Protein 3OQQ (pdb70)

Secondary structure (DSSP, 8-state):
-TT-EEEESSSS--TTTEEEEEE--SSEEEEEEEEETT--EE--EEBTTS-EE---EE-EE------S-SEEEEEEEEE--TTBPPP-TTT-----EEEEEEE---S-TT---SSGGGS---SSEEEEEEEEEEE-S------SEEEEEEEEEEEE---SSEEEEEEEEET--GGGEEEEEEEEE---TT---EEEEEEEE--SEEEEEEEEE--TT-S-SS-EEEEEEEEEEETTEEEEEEE-GGG---S-----STTT--TT---EEEEEEEEPSS--THHHHHHHHHHHHHHH-GGGEEEEEEETTTEEE---PPPPTTTHHHHHHHHTT-TTB-SSSTT-BTT---S---B-TTPPEEPTT--HHHHSTTHHHHHHTTTSS-TTGGG---GGGEE---

Nearest PDB structures (foldseek):
  3oqq-assembly1_A  TM=1.002E+00  e=2.438E-81  Bacteroides ovatus ATCC 8483
  2e6v-assembly2_B  TM=2.092E-01  e=3.730E+00  Canis lupus familiaris

B-factor: mean 31.81, std 13.16, range [11.95, 107.82]

Solvent-accessible surface area: 18077 Å² total

Sequence (402 aa):
ASTLVNVYSDKKSGSEASLLVGDVLVKDSRTLTLNVPAACEKVYKYNTVVSGTEATKEFALSPVSTGFNFETNRLASVTLALPEDAVQPTNETDQGYLFYHNTGVVFEDGWPIQLDSWYDEDFNDVVFEYDLLKVTECHSQQETVGGKEELLLTLDVRAVGGIIYPTVLGVVLDGLKSEYVDRITASLILKGGQGTTDLAKEELSTKNIVKVENKNWNWSNDTRKEPRFAILTVDKAQAEGTVITLDGLTSLDNNQDFQVTQGKVREGLPLRAEVRLIGKEGLTGAERDAQLAAFRELILDTNRQNFFIKVNGGKEIHRGYAPTSAYKAEYEALVAGDTTLDANVYYSNTKGSTWGVKLPVGTRHAYERVPFREAYPDFTKWVDSKGVSNQKWYENFVDEKTIRYW

Structure (mmCIF, N/CA/C/O backbone):
data_3OQQ
#
_entry.id   3OQQ
#
_cell.length_a   88.640
_cell.length_b   118.580
_cell.length_c   49.330
_cell.angle_alpha   90.00
_cell.angle_beta   110.41
_cell.angle_gamma   90.00
#
_symmetry.space_group_name_H-M   'C 1 2 1'
#
loop_
_entity.id
_entity.type
_entity.pdbx_description
1 polymer 'Putative lipoprotein'
2 non-polymer 'CALCIUM ION'
3 non-polymer 'ACETATE ION'
4 non-polymer 'TRIETHYLENE GLYCOL'
5 water water
#
loop_
_atom_site.group_PDB
_atom_site.id
_atom_site.type_symbol
_atom_site.label_atom_id
_atom_site.label_alt_id
_atom_site.label_comp_id
_atom_site.label_asym_id
_atom_site.label_entity_id
_atom_site.label_seq_id
_atom_site.pdbx_PDB_ins_code
_atom_site.Cartn_x
_atom_site.Cartn_y
_atom_site.Cartn_z
_atom_site.occupancy
_atom_site.B_iso_or_equiv
_atom_site.auth_seq_id
_atom_site.auth_comp_id
_atom_site.auth_asym_id
_atom_site.auth_atom_id
_atom_site.pdbx_PDB_model_num
ATOM 1 N N . ALA A 1 19 ? 6.962 -26.809 15.000 1.00 43.37 40 ALA A N 1
ATOM 2 C CA . ALA A 1 19 ? 6.805 -25.695 15.952 1.00 41.27 40 ALA A CA 1
ATOM 3 C C . ALA A 1 19 ? 5.385 -25.630 16.600 1.00 40.86 40 ALA A C 1
ATOM 4 O O . ALA A 1 19 ? 5.159 -24.816 17.505 1.00 37.90 40 ALA A O 1
ATOM 6 N N . SER A 1 20 ? 4.456 -26.525 16.169 1.00 35.72 41 SER A N 1
ATOM 7 C CA . SER A 1 20 ? 3.068 -26.554 16.639 1.00 33.19 41 SER A CA 1
ATOM 8 C C . SER A 1 20 ? 2.920 -26.918 18.136 1.00 35.23 41 SER A C 1
ATOM 9 O O . SER A 1 20 ? 1.884 -26.602 18.701 1.00 32.90 41 SER A O 1
ATOM 12 N N . THR A 1 21 ? 3.947 -27.516 18.793 1.00 32.02 42 THR A N 1
ATOM 13 C CA . THR A 1 21 ? 3.803 -27.852 20.217 1.00 30.86 42 THR A CA 1
ATOM 14 C C . THR A 1 21 ? 4.192 -26.695 21.115 1.00 31.35 42 THR A C 1
ATOM 15 O O . THR A 1 21 ? 3.773 -26.644 22.283 1.00 30.49 42 THR A O 1
ATOM 19 N N . LEU A 1 22 ? 5.029 -25.791 20.597 1.00 26.05 43 LEU A N 1
ATOM 20 C CA . LEU A 1 22 ? 5.529 -24.661 21.374 1.00 24.92 43 LEU A CA 1
ATOM 21 C C . LEU A 1 22 ? 4.384 -23.729 21.771 1.00 31.21 43 LEU A C 1
ATOM 22 O O . LEU A 1 22 ? 3.359 -23.653 21.077 1.00 31.37 43 LEU A O 1
ATOM 27 N N . VAL A 1 23 ? 4.527 -23.089 22.942 1.00 26.36 44 VAL A N 1
ATOM 28 C CA . VAL A 1 23 ? 3.459 -22.265 23.494 1.00 24.09 44 VAL A CA 1
ATOM 29 C C . VAL A 1 23 ? 3.875 -20.783 23.600 1.00 26.36 44 VAL A C 1
ATOM 30 O O . VAL A 1 23 ? 5.058 -20.451 23.615 1.00 24.88 44 VAL A O 1
ATOM 34 N N . ASN A 1 24 ? 2.878 -19.914 23.734 1.00 22.81 45 ASN A N 1
ATOM 35 C CA . ASN A 1 24 ? 3.089 -18.488 23.927 1.00 22.21 45 ASN A CA 1
ATOM 36 C C . ASN A 1 24 ? 2.465 -18.082 25.245 1.00 27.45 45 ASN A C 1
ATOM 37 O O . ASN A 1 24 ? 1.379 -18.548 25.558 1.00 27.84 45 ASN A O 1
ATOM 42 N N . VAL A 1 25 ? 3.183 -17.274 26.048 1.00 24.09 46 VAL A N 1
ATOM 43 C CA . VAL A 1 25 ? 2.712 -16.813 27.359 1.00 22.38 46 VAL A CA 1
ATOM 44 C C . VAL A 1 25 ? 2.505 -15.299 27.288 1.00 25.80 46 VAL A C 1
ATOM 45 O O . VAL A 1 25 ? 3.397 -14.583 26.821 1.00 25.28 46 VAL A O 1
ATOM 49 N N . TYR A 1 26 ? 1.322 -14.824 27.722 1.00 21.09 47 TYR A N 1
ATOM 50 C CA . TYR A 1 26 ? 0.916 -13.405 27.684 1.00 20.17 47 TYR A CA 1
ATOM 51 C C . TYR A 1 26 ? 0.533 -12.893 29.074 1.00 25.65 47 TYR A C 1
ATOM 52 O O . TYR A 1 26 ? 0.074 -13.678 29.910 1.00 24.98 47 TYR A O 1
ATOM 61 N N . SER A 1 27 ? 0.682 -11.585 29.320 1.00 23.97 48 SER A N 1
ATOM 62 C CA . SER A 1 27 ? 0.271 -10.990 30.606 1.00 25.18 48 SER A CA 1
ATOM 63 C C . SER A 1 27 ? -1.231 -10.605 30.567 1.00 33.64 48 SER A C 1
ATOM 64 O O . SER A 1 27 ? -1.776 -10.174 31.582 1.00 34.81 48 SER A O 1
ATOM 67 N N . ASP A 1 28 ? -1.885 -10.754 29.393 1.00 32.20 49 ASP A N 1
ATOM 68 C CA . ASP A 1 28 ? -3.299 -10.411 29.159 1.00 33.60 49 ASP A CA 1
ATOM 69 C C . ASP A 1 28 ? -4.053 -11.538 28.462 1.00 35.29 49 ASP A C 1
ATOM 70 O O . ASP A 1 28 ? -3.464 -12.201 27.611 1.00 32.03 49 ASP A O 1
ATOM 75 N N . LYS A 1 29 ? -5.374 -11.697 28.772 1.00 34.08 50 LYS A N 1
ATOM 76 C CA A LYS A 1 29 ? -6.306 -12.653 28.143 0.50 34.68 50 LYS A CA 1
ATOM 77 C CA B LYS A 1 29 ? -6.240 -12.707 28.148 0.50 34.54 50 LYS A CA 1
ATOM 78 C C . LYS A 1 29 ? -6.255 -12.508 26.624 1.00 39.83 50 LYS A C 1
ATOM 79 O O . LYS A 1 29 ? -6.374 -13.490 25.887 1.00 41.40 50 LYS A O 1
ATOM 90 N N . SER A 1 30 ? -6.087 -11.261 26.151 1.00 37.91 51 SER A N 1
ATOM 91 C CA . SER A 1 30 ? -5.977 -10.992 24.719 1.00 39.24 51 SER A CA 1
ATOM 92 C C . SER A 1 30 ? -4.587 -11.476 24.278 1.00 48.01 51 SER A C 1
ATOM 93 O O . SER A 1 30 ? -3.581 -11.101 24.889 1.00 51.14 51 SER A O 1
ATOM 96 N N . GLY A 1 31 ? -4.514 -12.329 23.275 1.00 43.56 52 GLY A N 1
ATOM 97 C CA . GLY A 1 31 ? -3.206 -12.807 22.838 1.00 41.62 52 GLY A CA 1
ATOM 98 C C . GLY A 1 31 ? -2.465 -11.781 22.004 1.00 40.31 52 GLY A C 1
ATOM 99 O O . GLY A 1 31 ? -1.897 -12.140 20.969 1.00 39.93 52 GLY A O 1
ATOM 100 N N . SER A 1 32 ? -2.475 -10.492 22.443 1.00 33.56 53 SER A N 1
ATOM 101 C CA . SER A 1 32 ? -1.821 -9.383 21.737 1.00 31.51 53 SER A CA 1
ATOM 102 C C . SER A 1 32 ? -0.311 -9.545 21.770 1.00 35.56 53 SER A C 1
ATOM 103 O O . SER A 1 32 ? 0.236 -10.030 22.767 1.00 36.45 53 SER A O 1
ATOM 106 N N . GLU A 1 33 ? 0.357 -9.123 20.690 1.00 29.83 54 GLU A N 1
ATOM 107 C CA . GLU A 1 33 ? 1.800 -9.167 20.568 1.00 29.53 54 GLU A CA 1
ATOM 108 C C . GLU A 1 33 ? 2.462 -8.364 21.699 1.00 30.72 54 GLU A C 1
ATOM 109 O O . GLU A 1 33 ? 3.447 -8.822 22.289 1.00 28.41 54 GLU A O 1
ATOM 115 N N . ALA A 1 34 ? 1.899 -7.181 22.007 1.00 26.21 55 ALA A N 1
ATOM 116 C CA . ALA A 1 34 ? 2.397 -6.305 23.064 1.00 26.41 55 ALA A CA 1
ATOM 117 C C . ALA A 1 34 ? 2.432 -7.016 24.426 1.00 28.76 55 ALA A C 1
ATOM 118 O O . ALA A 1 34 ? 3.364 -6.800 25.207 1.00 28.67 55 ALA A O 1
ATOM 120 N N . SER A 1 35 ? 1.422 -7.867 24.702 1.00 22.23 56 SER A N 1
ATOM 121 C CA . SER A 1 35 ? 1.290 -8.552 25.990 1.00 21.06 56 SER A CA 1
ATOM 122 C C . SER A 1 35 ? 2.097 -9.867 26.052 1.00 24.50 56 SER A C 1
ATOM 123 O O . SER A 1 35 ? 2.171 -10.457 27.130 1.00 22.47 56 SER A O 1
ATOM 126 N N . LEU A 1 36 ? 2.713 -10.322 24.917 1.00 21.85 57 LEU A N 1
ATOM 127 C CA . LEU A 1 36 ? 3.554 -11.525 24.925 1.00 22.69 57 LEU A CA 1
ATOM 128 C C . LEU A 1 36 ? 4.765 -11.297 25.831 1.00 26.47 57 LEU A C 1
ATOM 129 O O . LEU A 1 36 ? 5.453 -10.271 25.717 1.00 26.57 57 LEU A O 1
ATOM 134 N N . LEU A 1 37 ? 4.995 -12.235 26.744 1.00 20.80 58 LEU A N 1
ATOM 135 C CA . LEU A 1 37 ? 6.121 -12.208 27.687 1.00 18.57 58 LEU A CA 1
ATOM 136 C C . LEU A 1 37 ? 7.227 -13.154 27.218 1.00 23.85 58 LEU A C 1
ATOM 137 O O . LEU A 1 37 ? 8.399 -12.803 27.262 1.00 23.46 58 LEU A O 1
ATOM 142 N N . VAL A 1 38 ? 6.840 -14.359 26.774 1.00 22.39 59 VAL A N 1
ATOM 143 C CA . VAL A 1 38 ? 7.776 -15.381 26.296 1.00 24.26 59 VAL A CA 1
ATOM 144 C C . VAL A 1 38 ? 7.052 -16.163 25.177 1.00 28.27 59 VAL A C 1
ATOM 145 O O . VAL A 1 38 ? 5.877 -16.506 25.313 1.00 26.96 59 VAL A O 1
ATOM 149 N N . GLY A 1 39 ? 7.733 -16.306 24.044 1.00 26.15 60 GLY A N 1
ATOM 150 C CA . GLY A 1 39 ? 7.206 -16.975 22.861 1.00 26.36 60 GLY A CA 1
ATOM 151 C C . GLY A 1 39 ? 7.942 -18.246 22.509 1.00 30.99 60 GLY A C 1
ATOM 152 O O . GLY A 1 39 ? 9.095 -18.430 22.922 1.00 30.25 60 GLY A O 1
ATOM 153 N N . ASP A 1 40 ? 7.253 -19.134 21.738 1.00 27.84 61 ASP A N 1
ATOM 154 C CA . ASP A 1 40 ? 7.731 -20.422 21.210 1.00 28.53 61 ASP A CA 1
ATOM 155 C C . ASP A 1 40 ? 8.488 -21.259 22.272 1.00 29.44 61 ASP A C 1
ATOM 156 O O . ASP A 1 40 ? 9.609 -21.715 22.040 1.00 27.31 61 ASP A O 1
ATOM 161 N N . VAL A 1 41 ? 7.827 -21.474 23.423 1.00 25.11 62 VAL A N 1
ATOM 162 C CA . VAL A 1 41 ? 8.331 -22.198 24.594 1.00 25.12 62 VAL A CA 1
ATOM 163 C C . VAL A 1 41 ? 7.989 -23.668 24.516 1.00 31.27 62 VAL A C 1
ATOM 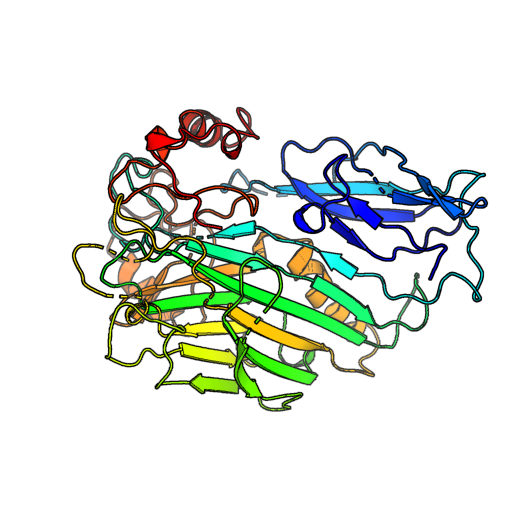164 O O . VAL A 1 41 ? 6.821 -24.015 24.373 1.00 30.55 62 VAL A O 1
ATOM 168 N N . LEU A 1 42 ? 8.994 -24.531 24.670 1.00 29.56 63 LEU A N 1
ATOM 169 C CA . LEU A 1 42 ? 8.769 -25.972 24.709 1.00 30.39 63 LEU A CA 1
ATOM 170 C C . LEU A 1 42 ? 8.431 -26.361 26.151 1.00 36.02 63 LEU A C 1
ATOM 171 O O . LEU A 1 42 ? 9.179 -26.016 27.073 1.00 36.38 63 LEU A O 1
ATOM 176 N N . VAL A 1 43 ? 7.298 -27.051 26.347 1.00 31.88 64 VAL A N 1
ATOM 177 C CA . VAL A 1 43 ? 6.886 -27.514 27.673 1.00 31.41 64 VAL A CA 1
ATOM 178 C C . VAL A 1 43 ? 6.830 -29.022 27.628 1.00 39.99 64 VAL A C 1
ATOM 179 O O . VAL A 1 43 ? 5.859 -29.586 27.137 1.00 40.94 64 VAL A O 1
ATOM 183 N N . LYS A 1 44 ? 7.895 -29.672 28.108 1.00 40.34 65 LYS A N 1
ATOM 184 C CA . LYS A 1 44 ? 7.994 -31.129 28.210 1.00 42.68 65 LYS A CA 1
ATOM 185 C C . LYS A 1 44 ? 7.763 -31.438 29.685 1.00 50.15 65 LYS A C 1
ATOM 186 O O . LYS A 1 44 ? 8.593 -31.082 30.528 1.00 50.06 65 LYS A O 1
ATOM 192 N N . ASP A 1 45 ? 6.579 -32.003 29.990 1.00 49.19 66 ASP A N 1
ATOM 193 C CA . ASP A 1 45 ? 6.055 -32.327 31.324 1.00 51.19 66 ASP A CA 1
ATOM 194 C C . ASP A 1 45 ? 5.704 -30.996 32.023 1.00 53.40 66 ASP A C 1
ATOM 195 O O . ASP A 1 45 ? 4.558 -30.536 31.932 1.00 51.39 66 ASP A O 1
ATOM 200 N N . SER A 1 46 ? 6.697 -30.346 32.653 1.00 49.90 67 SER A N 1
ATOM 201 C CA . SER A 1 46 ? 6.485 -29.046 33.289 1.00 48.22 67 SER A CA 1
ATOM 202 C C . SER A 1 46 ? 7.723 -28.154 33.090 1.00 49.51 67 SER A C 1
ATOM 203 O O . SER A 1 46 ? 8.810 -28.663 32.818 1.00 49.87 67 SER A O 1
ATOM 206 N N . ARG A 1 47 ? 7.539 -26.826 33.144 1.00 42.93 68 ARG A N 1
ATOM 207 C CA . ARG A 1 47 ? 8.648 -25.895 32.947 1.00 41.10 68 ARG A CA 1
ATOM 208 C C . ARG A 1 47 ? 8.427 -24.618 33.750 1.00 42.43 68 ARG A C 1
ATOM 209 O O . ARG A 1 47 ? 7.414 -23.948 33.573 1.00 39.90 68 ARG A O 1
ATOM 217 N N . THR A 1 48 ? 9.405 -24.281 34.616 1.00 39.60 69 THR A N 1
ATOM 218 C CA . THR A 1 48 ? 9.386 -23.090 35.459 1.00 38.50 69 THR A CA 1
ATOM 219 C C . THR A 1 48 ? 10.233 -22.010 34.779 1.00 40.12 69 THR A C 1
ATOM 220 O O . THR A 1 48 ? 11.377 -22.257 34.393 1.00 39.06 69 THR A O 1
ATOM 224 N N . LEU A 1 49 ? 9.638 -20.821 34.617 1.00 35.30 70 LEU A N 1
ATOM 225 C CA . LEU A 1 49 ? 10.271 -19.663 33.983 1.00 33.97 70 LEU A CA 1
ATOM 226 C C . LEU A 1 49 ? 10.140 -18.421 34.804 1.00 37.55 70 LEU A C 1
ATOM 227 O O . LEU A 1 49 ? 9.086 -18.163 35.387 1.00 38.09 70 LEU A O 1
ATOM 232 N N . THR A 1 50 ? 11.189 -17.623 34.811 1.00 33.28 71 THR A N 1
ATOM 233 C CA . THR A 1 50 ? 11.174 -16.313 35.436 1.00 33.25 71 THR A CA 1
ATOM 234 C C . THR A 1 50 ? 10.755 -15.338 34.334 1.00 36.62 71 THR A C 1
ATOM 235 O O . THR A 1 50 ? 11.252 -15.414 33.201 1.00 34.88 71 THR A O 1
ATOM 239 N N . LEU A 1 51 ? 9.789 -14.476 34.644 1.00 33.67 72 LEU A N 1
ATOM 240 C CA . LEU A 1 51 ? 9.276 -13.528 33.670 1.00 31.87 72 LEU A CA 1
ATOM 241 C C . LEU A 1 51 ? 9.269 -12.107 34.239 1.00 34.29 72 LEU A C 1
ATOM 242 O O . LEU A 1 51 ? 9.149 -11.907 35.449 1.00 34.24 72 LEU A O 1
ATOM 247 N N . ASN A 1 52 ? 9.423 -11.127 33.361 1.00 29.76 73 ASN A N 1
ATOM 248 C CA . ASN A 1 52 ? 9.343 -9.713 33.729 1.00 28.99 73 ASN A CA 1
ATOM 249 C C . ASN A 1 52 ? 7.913 -9.305 33.354 1.00 33.57 73 ASN A C 1
ATOM 250 O O . ASN A 1 52 ? 7.586 -9.196 32.165 1.00 35.38 73 ASN A O 1
ATOM 255 N N . VAL A 1 53 ? 7.047 -9.163 34.355 1.00 27.88 74 VAL A N 1
ATOM 256 C CA . VAL A 1 53 ? 5.623 -8.921 34.132 1.00 27.53 74 VAL A CA 1
ATOM 257 C C . VAL A 1 53 ? 5.151 -7.550 34.667 1.00 31.97 74 VAL A C 1
ATOM 258 O O . VAL A 1 53 ? 5.793 -7.051 35.587 1.00 32.38 74 VAL A O 1
ATOM 262 N N . PRO A 1 54 ? 3.963 -7.013 34.238 1.00 27.90 75 PRO A N 1
ATOM 263 C CA . PRO A 1 54 ? 3.434 -5.781 34.868 1.00 27.13 75 PRO A CA 1
ATOM 264 C C . PRO A 1 54 ? 3.294 -5.954 36.388 1.00 33.60 75 PRO A C 1
ATOM 265 O O . PRO A 1 54 ? 2.976 -7.053 36.845 1.00 31.44 75 PRO A O 1
ATOM 269 N N . ALA A 1 55 ? 3.624 -4.906 37.180 1.00 33.02 76 ALA A N 1
ATOM 270 C CA . ALA A 1 55 ? 3.634 -5.005 38.650 1.00 34.07 76 ALA A CA 1
ATOM 271 C C . ALA A 1 55 ? 2.317 -5.542 39.235 1.00 37.55 76 ALA A C 1
ATOM 272 O O . ALA A 1 55 ? 2.374 -6.406 40.102 1.00 36.25 76 ALA A O 1
ATOM 274 N N . ALA A 1 56 ? 1.151 -5.101 38.704 1.00 35.08 77 ALA A N 1
ATOM 275 C CA . ALA A 1 56 ? -0.191 -5.505 39.174 1.00 34.65 77 ALA A CA 1
ATOM 276 C C . ALA A 1 56 ? -0.603 -6.937 38.741 1.00 38.30 77 ALA A C 1
ATOM 277 O O . ALA A 1 56 ? -1.581 -7.475 39.270 1.00 39.45 77 ALA A O 1
ATOM 279 N N . CYS A 1 57 ? 0.154 -7.551 37.818 1.00 33.56 78 CYS A N 1
ATOM 280 C CA . CYS A 1 57 ? -0.131 -8.854 37.227 1.00 33.56 78 CYS A CA 1
ATOM 281 C C . CYS A 1 57 ? -0.045 -9.974 38.238 1.00 38.80 78 CYS A C 1
ATOM 282 O O . CYS A 1 57 ? 0.991 -10.153 38.879 1.00 39.90 78 CYS A O 1
ATOM 285 N N . GLU A 1 58 ? -1.116 -10.769 38.331 1.00 35.11 79 GLU A N 1
ATOM 286 C CA . GLU A 1 58 ? -1.190 -11.913 39.244 1.00 36.31 79 GLU A CA 1
ATOM 287 C C . GLU A 1 58 ? -1.320 -13.244 38.508 1.00 38.41 79 GLU A C 1
ATOM 288 O O . GLU A 1 58 ? -1.093 -14.294 39.110 1.00 40.31 79 GLU A O 1
ATOM 294 N N . LYS A 1 59 ? -1.700 -13.217 37.227 1.00 33.10 80 LYS A N 1
ATOM 295 C CA . LYS A 1 59 ? -1.835 -14.448 36.429 1.00 32.14 80 LYS A CA 1
ATOM 296 C C . LYS A 1 59 ? -1.369 -14.249 34.976 1.00 31.99 80 LYS A C 1
ATOM 297 O O . LYS A 1 59 ? -1.433 -13.144 34.435 1.00 30.11 80 LYS A O 1
ATOM 301 N N . VAL A 1 60 ? -0.907 -15.326 34.347 1.00 27.93 81 VAL A N 1
ATOM 302 C CA . VAL A 1 60 ? -0.495 -15.267 32.946 1.00 27.67 81 VAL A CA 1
ATOM 303 C C . VAL A 1 60 ? -1.316 -16.284 32.139 1.00 31.31 81 VAL A C 1
ATOM 304 O O . VAL A 1 60 ? -1.953 -17.197 32.700 1.00 31.94 81 VAL A O 1
ATOM 308 N N . TYR A 1 61 ? -1.332 -16.085 30.829 1.00 25.69 82 TYR A N 1
ATOM 309 C CA . TYR A 1 61 ? -2.136 -16.869 29.907 1.00 24.99 82 TYR A CA 1
ATOM 310 C C . TYR A 1 61 ? -1.277 -17.537 28.873 1.00 26.01 82 TYR A C 1
ATOM 311 O O . TYR A 1 61 ? -0.553 -16.880 28.126 1.00 23.59 82 TYR A O 1
ATOM 328 N N . LYS A 1 63 ? -1.195 -19.575 25.539 1.00 26.04 84 LYS A N 1
ATOM 329 C CA . LYS A 1 63 ? -1.949 -19.939 24.341 1.00 26.39 84 LYS A CA 1
ATOM 330 C C . LYS A 1 63 ? -1.262 -21.153 23.732 1.00 28.94 84 LYS A C 1
ATOM 331 O O . LYS A 1 63 ? -0.021 -21.188 23.637 1.00 26.39 84 LYS A O 1
ATOM 337 N N . TYR A 1 64 ? -2.057 -22.172 23.374 1.00 24.99 85 TYR A N 1
ATOM 338 C CA . TYR A 1 64 ? -1.483 -23.382 22.813 1.00 25.36 85 TYR A CA 1
ATOM 339 C C . TYR A 1 64 ? -2.361 -23.978 21.704 1.00 31.22 85 TYR A C 1
ATOM 340 O O . TYR A 1 64 ? -3.577 -23.771 21.682 1.00 31.53 85 TYR A O 1
ATOM 349 N N . ASN A 1 65 ? -1.726 -24.760 20.818 1.00 26.64 86 ASN A N 1
ATOM 350 C CA . ASN A 1 65 ? -2.363 -25.473 19.723 1.00 26.17 86 ASN A CA 1
ATOM 351 C C . ASN A 1 65 ? -2.929 -26.759 20.238 1.00 31.23 86 ASN A C 1
ATOM 352 O O . ASN A 1 65 ? -2.231 -27.515 20.925 1.00 32.76 86 ASN A O 1
ATOM 357 N N . THR A 1 66 ? -4.198 -27.014 19.915 1.00 26.88 87 THR A N 1
ATOM 358 C CA . THR A 1 66 ? -4.871 -28.225 20.333 1.00 27.33 87 THR A CA 1
ATOM 359 C C . THR A 1 66 ? -4.700 -29.299 19.298 1.00 33.18 87 THR A C 1
ATOM 360 O O . THR A 1 66 ? -4.370 -29.016 18.144 1.00 33.14 87 THR A O 1
ATOM 364 N N . VAL A 1 67 ? -4.982 -30.531 19.718 1.00 33.12 88 VAL A N 1
ATOM 365 C CA A VAL A 1 67 ? -4.899 -31.734 18.901 0.50 34.89 88 VAL A CA 1
ATOM 366 C CA B VAL A 1 67 ? -4.918 -31.739 18.894 0.50 34.31 88 VAL A CA 1
ATOM 367 C C . VAL A 1 67 ? -5.932 -31.666 17.735 1.00 39.63 88 VAL A C 1
ATOM 368 O O . VAL A 1 67 ? -5.793 -32.396 16.759 1.00 41.29 88 VAL A O 1
ATOM 375 N N . SER A 1 68 ? -6.949 -30.779 17.831 1.00 36.08 89 SER A N 1
ATOM 376 C CA . SER A 1 68 ? -7.978 -30.614 16.796 1.00 36.43 89 SER A CA 1
ATOM 377 C C . SER A 1 68 ? -7.609 -29.512 15.776 1.00 42.27 89 SER A C 1
ATOM 378 O O . SER A 1 68 ? -8.251 -29.428 14.729 1.00 44.45 89 SER A O 1
ATOM 381 N N . GLY A 1 69 ? -6.593 -28.703 16.069 1.00 35.71 90 GLY A N 1
ATOM 382 C CA . GLY A 1 69 ? -6.175 -27.634 15.170 1.00 35.04 90 GLY A CA 1
ATOM 383 C C . GLY A 1 69 ? -6.664 -26.249 15.564 1.00 38.13 90 GLY A C 1
ATOM 384 O O . GLY A 1 69 ? -6.535 -25.287 14.796 1.00 38.00 90 GLY A O 1
ATOM 385 N N . THR A 1 70 ? -7.227 -26.133 16.758 1.00 33.14 91 THR A N 1
ATOM 386 C CA . THR A 1 70 ? -7.716 -24.850 17.253 1.00 31.80 91 THR A CA 1
ATOM 387 C C . THR A 1 70 ? -6.676 -24.294 18.263 1.00 35.79 91 THR A C 1
ATOM 388 O O . THR A 1 70 ? -5.691 -24.963 18.603 1.00 36.53 91 THR A O 1
ATOM 392 N N . GLU A 1 71 ? -6.872 -23.076 18.714 1.00 31.67 92 GLU A N 1
ATOM 393 C CA . GLU A 1 71 ? -5.983 -22.527 19.713 1.00 30.81 92 GLU A CA 1
ATOM 394 C C . GLU A 1 71 ? -6.742 -22.355 21.009 1.00 32.55 92 GLU A C 1
ATOM 395 O O . GLU A 1 71 ? -7.905 -21.933 21.019 1.00 30.33 92 GLU A O 1
ATOM 401 N N . ALA A 1 72 ? -6.100 -22.764 22.097 1.00 28.10 93 ALA A N 1
ATOM 402 C CA . ALA A 1 72 ? -6.711 -22.703 23.408 1.00 27.68 93 ALA A CA 1
ATOM 403 C C . ALA A 1 72 ? -5.864 -21.892 24.329 1.00 32.53 93 ALA A C 1
ATOM 404 O O . ALA A 1 72 ? -4.687 -21.665 24.043 1.00 33.57 93 ALA A O 1
ATOM 406 N N . THR A 1 73 ? -6.451 -21.460 25.443 1.00 28.81 94 THR A N 1
ATOM 407 C CA . THR A 1 73 ? -5.764 -20.691 26.458 1.00 28.40 94 THR A CA 1
ATOM 408 C C . THR A 1 73 ? -5.884 -21.374 27.798 1.00 33.12 94 THR A C 1
ATOM 409 O O . THR A 1 73 ? -6.957 -21.851 28.147 1.00 33.08 94 THR A O 1
ATOM 413 N N . LYS A 1 74 ? -4.787 -21.397 28.563 1.00 31.34 95 LYS A N 1
ATOM 414 C CA . LYS A 1 74 ? -4.802 -21.880 29.936 1.00 31.67 95 LYS A CA 1
ATOM 415 C C . LYS A 1 74 ? -4.208 -20.801 30.841 1.00 34.78 95 LYS A C 1
ATOM 416 O O . LYS A 1 74 ? -3.148 -20.248 30.546 1.00 33.15 95 LYS A O 1
ATOM 422 N N . GLU A 1 75 ? -4.917 -20.500 31.926 1.00 32.46 96 GLU A N 1
ATOM 423 C CA . GLU A 1 75 ? -4.539 -19.513 32.923 1.00 33.33 96 GLU A CA 1
ATOM 424 C C . GLU A 1 75 ? -3.583 -20.133 33.947 1.00 36.77 96 GLU A C 1
ATOM 425 O O . GLU A 1 75 ? -3.803 -21.257 34.409 1.00 38.09 96 GLU A O 1
ATOM 431 N N . PHE A 1 76 ? -2.522 -19.395 34.295 1.00 31.09 97 PHE A N 1
ATOM 432 C CA . PHE A 1 76 ? -1.520 -19.809 35.279 1.00 30.24 97 PHE A CA 1
ATOM 433 C C . PHE A 1 76 ? -1.280 -18.724 36.303 1.00 34.03 97 PHE A C 1
ATOM 434 O O . PHE A 1 76 ? -1.099 -17.559 35.950 1.00 31.17 97 PHE A O 1
ATOM 442 N N . ALA A 1 77 ? -1.261 -19.112 37.578 1.00 33.15 98 ALA A N 1
ATOM 443 C CA . ALA A 1 77 ? -0.992 -18.198 38.683 1.00 33.50 98 ALA A CA 1
ATOM 444 C C . ALA A 1 77 ? 0.498 -17.894 38.725 1.00 38.61 98 ALA A C 1
ATOM 445 O O . ALA A 1 77 ? 1.311 -18.746 38.360 1.00 38.17 98 ALA A O 1
ATOM 447 N N . LEU A 1 78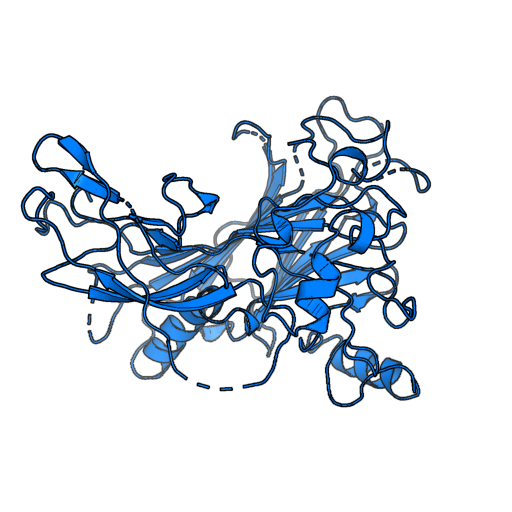 ? 0.858 -16.671 39.131 1.00 36.08 99 LEU A N 1
ATOM 448 C CA . LEU A 1 78 ? 2.258 -16.274 39.262 1.00 35.70 99 LEU A CA 1
ATOM 449 C C . LEU A 1 78 ? 2.733 -16.423 40.711 1.00 41.85 99 LEU A C 1
ATOM 450 O O . LEU A 1 78 ? 1.945 -16.250 41.644 1.00 41.89 99 LEU A O 1
ATOM 455 N N . SER A 1 79 ? 4.014 -16.760 40.884 1.00 40.83 100 SER A N 1
ATOM 456 C CA . SER A 1 79 ? 4.673 -16.887 42.187 1.00 43.29 100 SER A CA 1
ATOM 457 C C . SER A 1 79 ? 5.752 -15.791 42.336 1.00 51.54 100 SER A C 1
ATOM 458 O O . SER A 1 79 ? 6.365 -15.406 41.334 1.00 48.48 100 SER A O 1
ATOM 461 N N . PRO A 1 80 ? 6.019 -15.275 43.563 1.00 54.29 101 PRO A N 1
ATOM 462 C CA . PRO A 1 80 ? 7.063 -14.241 43.706 1.00 54.90 101 PRO A CA 1
ATOM 463 C C . PRO A 1 80 ? 8.474 -14.799 43.503 1.00 60.69 101 PRO A C 1
ATOM 464 O O . PRO A 1 80 ? 8.728 -15.958 43.820 1.00 59.39 101 PRO A O 1
ATOM 468 N N . VAL A 1 81 ? 9.379 -13.968 42.947 1.00 60.36 102 VAL A N 1
ATOM 469 C CA . VAL A 1 81 ? 10.787 -14.310 42.732 1.00 61.99 102 VAL A CA 1
ATOM 470 C C . VAL A 1 81 ? 11.623 -13.505 43.749 1.00 72.38 102 VAL A C 1
ATOM 471 O O . VAL A 1 81 ? 11.484 -12.277 43.828 1.00 72.35 102 VAL A O 1
ATOM 475 N N . SER A 1 82 ? 12.454 -14.213 44.548 1.00 72.97 103 SER A N 1
ATOM 476 C CA . SER A 1 82 ? 13.329 -13.610 45.559 1.00 74.48 103 SER A CA 1
ATOM 477 C C . SER A 1 82 ? 14.666 -14.346 45.623 1.00 80.47 103 SER A C 1
ATOM 478 O O . SER A 1 82 ? 14.701 -15.564 45.806 1.00 81.73 103 SER A O 1
ATOM 480 N N . THR A 1 89 ? 17.083 -1.314 47.352 1.00 58.59 110 THR A N 1
ATOM 481 C CA . THR A 1 89 ? 16.069 -2.369 47.345 1.00 58.31 110 THR A CA 1
ATOM 482 C C . THR A 1 89 ? 14.660 -1.794 47.669 1.00 60.80 110 THR A C 1
ATOM 483 O O . THR A 1 89 ? 13.793 -2.524 48.167 1.00 62.62 110 THR A O 1
ATOM 485 N N . GLY A 1 90 ? 14.455 -0.505 47.363 1.00 52.75 111 GLY A N 1
ATOM 486 C CA . GLY A 1 90 ? 13.198 0.212 47.578 1.00 49.87 111 GLY A CA 1
ATOM 487 C C . GLY A 1 90 ? 12.492 0.610 46.291 1.00 46.33 111 GLY A C 1
ATOM 488 O O . GLY A 1 90 ? 12.965 0.295 45.190 1.00 46.79 111 GLY A O 1
ATOM 489 N N . PHE A 1 91 ? 11.359 1.323 46.406 1.00 34.96 112 PHE A N 1
ATOM 490 C CA . PHE A 1 91 ? 10.596 1.727 45.218 1.00 29.51 112 PHE A CA 1
ATOM 491 C C . PHE A 1 91 ? 11.405 2.665 44.322 1.00 26.21 112 PHE A C 1
ATOM 492 O O . PHE A 1 91 ? 12.027 3.595 44.816 1.00 24.65 112 PHE A O 1
ATOM 500 N N . ASN A 1 92 ? 11.350 2.443 43.006 1.00 21.91 113 ASN A N 1
ATOM 501 C CA . ASN A 1 92 ? 12.066 3.290 42.064 1.00 21.01 113 ASN A CA 1
ATOM 502 C C . ASN A 1 92 ? 11.295 3.446 40.737 1.00 23.84 113 ASN A C 1
ATOM 503 O O . ASN A 1 92 ? 11.875 3.359 39.661 1.00 24.03 113 ASN A O 1
ATOM 508 N N . PHE A 1 93 ? 9.984 3.719 40.835 1.00 20.49 114 PHE A N 1
ATOM 509 C CA . PHE A 1 93 ? 9.045 3.964 39.730 1.00 19.99 114 PHE A CA 1
ATOM 510 C C . PHE A 1 93 ? 8.884 2.777 38.736 1.00 23.08 114 PHE A C 1
ATOM 511 O O . PHE A 1 93 ? 8.429 2.989 37.616 1.00 22.08 114 PHE A O 1
ATOM 519 N N . GLU A 1 94 ? 9.165 1.545 39.164 1.00 22.07 115 GLU A N 1
ATOM 520 C CA . GLU A 1 94 ? 9.005 0.342 38.325 1.00 22.02 115 GLU A CA 1
ATOM 521 C C . GLU A 1 94 ? 7.523 0.063 38.101 1.00 26.90 115 GLU A C 1
ATOM 522 O O . GLU A 1 94 ? 6.763 0.085 39.073 1.00 26.63 115 GLU A O 1
ATOM 528 N N . THR A 1 95 ? 7.104 -0.193 36.847 1.00 23.61 116 THR A N 1
ATOM 529 C CA . THR A 1 95 ? 5.712 -0.576 36.558 1.00 25.30 116 THR A CA 1
ATOM 530 C C . THR A 1 95 ? 5.697 -2.081 36.283 1.00 34.83 116 THR A C 1
ATOM 531 O O . THR A 1 95 ? 4.683 -2.636 35.861 1.00 38.04 116 THR A O 1
ATOM 535 N N . ASN A 1 96 ? 6.835 -2.739 36.540 1.00 30.35 117 ASN A N 1
ATOM 536 C CA . ASN A 1 96 ? 6.997 -4.168 36.340 1.00 29.83 117 ASN A CA 1
ATOM 537 C C . ASN A 1 96 ? 7.550 -4.820 37.603 1.00 35.77 117 ASN A C 1
ATOM 538 O O . ASN A 1 96 ? 7.902 -4.116 38.546 1.00 37.10 117 ASN A O 1
ATOM 543 N N . ARG A 1 97 ? 7.640 -6.157 37.610 1.00 31.64 118 ARG A N 1
ATOM 544 C CA . ARG A 1 97 ? 8.188 -6.964 38.700 1.00 31.15 118 ARG A CA 1
ATOM 545 C C . ARG A 1 97 ? 8.638 -8.327 38.148 1.00 35.91 118 ARG A C 1
ATOM 546 O O . ARG A 1 97 ? 8.219 -8.715 37.052 1.00 34.68 118 ARG A O 1
ATOM 554 N N . LEU A 1 98 ? 9.480 -9.045 38.903 1.00 33.76 119 LEU A N 1
ATOM 555 C CA . LEU A 1 98 ? 9.904 -10.401 38.563 1.00 33.53 119 LEU A CA 1
ATOM 556 C C . LEU A 1 98 ? 8.909 -11.377 39.137 1.00 37.36 119 LEU A C 1
ATOM 557 O O . LEU A 1 98 ? 8.468 -11.228 40.287 1.00 35.17 119 LEU A O 1
ATOM 562 N N . ALA A 1 99 ? 8.540 -12.381 38.340 1.00 35.67 120 ALA A N 1
ATOM 563 C CA . ALA A 1 99 ? 7.615 -13.411 38.800 1.00 35.81 120 ALA A CA 1
ATOM 564 C C . ALA A 1 99 ? 7.991 -14.729 38.169 1.00 39.23 120 ALA A C 1
ATOM 565 O O . ALA A 1 99 ? 8.789 -14.771 37.221 1.00 39.19 120 ALA A O 1
ATOM 567 N N . SER A 1 100 ? 7.459 -15.807 38.732 1.00 35.03 121 SER A N 1
ATOM 568 C CA . SER A 1 100 ? 7.726 -17.161 38.287 1.00 34.89 121 SER A CA 1
ATOM 569 C C . SER A 1 100 ? 6.429 -17.854 37.945 1.00 38.65 121 SER A C 1
ATOM 570 O O . SER A 1 100 ? 5.391 -17.596 38.582 1.00 38.38 121 SER A O 1
ATOM 573 N N . VAL A 1 101 ? 6.492 -18.731 36.927 1.00 33.36 122 VAL A N 1
ATOM 574 C CA . VAL A 1 101 ? 5.346 -19.504 36.459 1.00 32.00 122 VAL A CA 1
ATOM 575 C C . VAL A 1 101 ? 5.823 -20.916 36.183 1.00 36.72 122 VAL A C 1
ATOM 576 O O . VAL A 1 101 ? 6.954 -21.101 35.744 1.00 38.09 122 VAL A O 1
ATOM 580 N N . THR A 1 102 ? 4.983 -21.902 36.474 1.00 32.85 123 THR A N 1
ATOM 581 C CA . THR A 1 102 ? 5.279 -23.296 36.172 1.00 32.81 123 THR A CA 1
ATOM 582 C C . THR A 1 102 ? 4.257 -23.713 35.137 1.00 33.45 123 THR A C 1
ATOM 583 O O . THR A 1 102 ? 3.071 -23.801 35.425 1.00 30.47 123 THR A O 1
ATOM 587 N N . LEU A 1 103 ? 4.718 -23.867 33.902 1.00 30.08 124 LEU A N 1
ATOM 588 C CA . LEU A 1 103 ? 3.850 -24.251 32.802 1.00 29.03 124 LEU A CA 1
ATOM 589 C C . LEU A 1 103 ? 3.677 -25.772 32.768 1.00 34.06 124 LEU A C 1
ATOM 590 O O . LEU A 1 103 ? 4.579 -26.526 33.147 1.00 33.34 124 LEU A O 1
ATOM 595 N N . ALA A 1 104 ? 2.517 -26.207 32.290 1.00 31.34 125 ALA A N 1
ATOM 596 C CA . ALA A 1 104 ? 2.172 -27.613 32.090 1.00 32.33 125 ALA A CA 1
ATOM 597 C C . ALA A 1 104 ? 1.244 -27.685 30.908 1.00 33.85 125 ALA A C 1
ATOM 598 O O . ALA A 1 104 ? 0.397 -26.796 30.718 1.00 32.13 125 ALA A O 1
ATOM 600 N N . LEU A 1 105 ? 1.443 -28.697 30.082 1.00 29.79 126 LEU A N 1
ATOM 601 C CA . LEU A 1 105 ? 0.653 -28.912 28.878 1.00 29.30 126 LEU A CA 1
ATOM 602 C C . LEU A 1 105 ? -0.638 -29.701 29.158 1.00 33.19 126 LEU A C 1
ATOM 603 O O . LEU A 1 105 ? -0.567 -30.871 29.565 1.00 32.99 126 LEU A O 1
ATOM 608 N N . PRO A 1 106 ? -1.834 -29.100 28.870 1.00 29.63 127 PRO A N 1
ATOM 609 C CA . PRO A 1 106 ? -3.098 -29.847 29.018 1.00 29.99 127 PRO A CA 1
ATOM 610 C C . PRO A 1 106 ? -3.107 -31.070 28.101 1.00 37.16 127 PRO A C 1
ATOM 611 O O . PRO A 1 106 ? -2.333 -31.121 27.146 1.00 36.35 127 PRO A O 1
ATOM 615 N N . GLU A 1 107 ? -3.954 -32.055 28.394 1.00 37.00 128 GLU A N 1
ATOM 616 C CA . GLU A 1 107 ? -4.003 -33.313 27.641 1.00 39.04 128 GLU A CA 1
ATOM 617 C C . GLU A 1 107 ? -4.499 -33.162 26.186 1.00 41.60 128 GLU A C 1
ATOM 618 O O . GLU A 1 107 ? -4.243 -34.052 25.376 1.00 42.90 128 GLU A O 1
ATOM 624 N N . ASP A 1 108 ? -5.208 -32.068 25.864 1.00 33.88 129 ASP A N 1
ATOM 625 C CA . ASP A 1 108 ? -5.692 -31.814 24.510 1.00 32.44 129 ASP A CA 1
ATOM 626 C C . ASP A 1 108 ? -4.688 -30.958 23.680 1.00 32.09 129 ASP A C 1
ATOM 627 O O . ASP A 1 108 ? -5.019 -30.518 22.582 1.00 30.34 129 ASP A O 1
ATOM 632 N N . ALA A 1 109 ? -3.470 -30.728 24.199 1.00 27.47 130 ALA A N 1
ATOM 633 C CA . ALA A 1 109 ? -2.469 -29.927 23.504 1.00 26.00 130 ALA A CA 1
ATOM 634 C C . ALA A 1 109 ? -1.710 -30.741 22.472 1.00 31.43 130 ALA A C 1
ATOM 635 O O . ALA A 1 109 ? -1.653 -31.981 22.582 1.00 31.22 130 ALA A O 1
ATOM 637 N N . VAL A 1 110 ? -1.082 -30.040 21.485 1.00 27.47 131 VAL A N 1
ATOM 638 C CA . VAL A 1 110 ? -0.172 -30.705 20.544 1.00 29.20 131 VAL A CA 1
ATOM 639 C C . VAL A 1 110 ? 1.028 -31.163 21.400 1.00 33.31 131 VAL A C 1
ATOM 640 O O . VAL A 1 110 ? 1.677 -30.330 22.052 1.00 32.25 131 VAL A O 1
ATOM 644 N N . GLN A 1 111 ? 1.236 -32.475 21.474 1.00 29.62 132 GLN A N 1
ATOM 645 C CA . GLN A 1 111 ? 2.288 -33.067 22.297 1.00 30.36 132 GLN A CA 1
ATOM 646 C C . GLN A 1 111 ? 3.669 -32.912 21.643 1.00 35.87 132 GLN A C 1
ATOM 647 O O . GLN A 1 111 ? 3.803 -33.112 20.432 1.00 36.55 132 GLN A O 1
ATOM 653 N N . PRO A 1 112 ? 4.708 -32.538 22.432 1.00 30.87 133 PRO A N 1
ATOM 654 C CA . PRO A 1 112 ? 6.021 -32.321 21.827 1.00 30.60 133 PRO A CA 1
ATOM 655 C C . PRO A 1 112 ? 6.730 -33.593 21.392 1.00 36.80 133 PRO A C 1
ATOM 656 O O . PRO A 1 112 ? 6.654 -34.636 22.054 1.00 37.62 133 PRO A O 1
ATOM 660 N N . THR A 1 113 ? 7.341 -33.489 20.203 1.00 33.54 134 THR A N 1
ATOM 661 C CA . THR A 1 113 ? 8.243 -34.432 19.526 1.00 35.38 134 THR A CA 1
ATOM 662 C C . THR A 1 113 ? 9.191 -33.577 18.728 1.00 39.33 134 THR A C 1
ATOM 663 O O . THR A 1 113 ? 8.930 -32.381 18.568 1.00 36.41 134 THR A O 1
ATOM 667 N N . ASN A 1 114 ? 10.277 -34.161 18.206 1.00 38.21 135 ASN A N 1
ATOM 668 C CA . ASN A 1 114 ? 11.220 -33.376 17.406 1.00 38.48 135 ASN A CA 1
ATOM 669 C C . ASN A 1 114 ? 10.569 -32.924 16.061 1.00 42.55 135 ASN A C 1
ATOM 670 O O . ASN A 1 114 ? 11.093 -32.030 15.404 1.00 41.98 135 ASN A O 1
ATOM 675 N N . GLU A 1 115 ? 9.403 -33.506 15.713 1.00 39.23 136 GLU A N 1
ATOM 676 C CA . GLU A 1 115 ? 8.595 -33.185 14.538 1.00 39.83 136 GLU A CA 1
ATOM 677 C C . GLU A 1 115 ? 7.775 -31.886 14.772 1.00 43.96 136 GLU A C 1
ATOM 678 O O . GLU A 1 115 ? 7.497 -31.172 13.802 1.00 44.08 136 GLU A O 1
ATOM 684 N N . THR A 1 116 ? 7.424 -31.570 16.058 1.00 38.51 137 THR A N 1
ATOM 685 C CA . THR A 1 116 ? 6.566 -30.436 16.439 1.00 35.84 137 THR A CA 1
ATOM 686 C C . THR A 1 116 ? 7.216 -29.347 17.346 1.00 36.58 137 THR A C 1
ATOM 687 O O . THR A 1 116 ? 6.541 -28.356 17.655 1.00 33.60 137 THR A O 1
ATOM 691 N N . ASP A 1 117 ? 8.503 -29.495 17.747 1.00 33.67 138 ASP A N 1
ATOM 692 C CA . ASP A 1 117 ? 9.153 -28.529 18.656 1.00 31.41 138 ASP A CA 1
ATOM 693 C C . ASP A 1 117 ? 10.212 -27.633 17.968 1.00 34.52 138 ASP A C 1
ATOM 694 O O . ASP A 1 117 ? 11.057 -27.062 18.657 1.00 32.58 138 ASP A O 1
ATOM 699 N N . GLN A 1 118 ? 10.218 -27.570 16.639 1.00 34.15 139 GLN A N 1
ATOM 700 C CA . GLN A 1 118 ? 11.262 -26.834 15.921 1.00 35.72 139 GLN A CA 1
ATOM 701 C C . GLN A 1 118 ? 11.029 -25.312 15.968 1.00 41.74 139 GLN A C 1
ATOM 702 O O . GLN A 1 118 ? 10.420 -24.739 15.061 1.00 45.11 139 GLN A O 1
ATOM 708 N N . GLY A 1 119 ? 11.526 -24.685 17.029 1.00 34.52 140 GLY A N 1
ATOM 709 C CA . GLY A 1 119 ? 11.394 -23.251 17.237 1.00 32.91 140 GLY A CA 1
ATOM 710 C C . GLY A 1 119 ? 12.254 -22.758 18.376 1.00 36.96 140 GLY A C 1
ATOM 711 O O . GLY A 1 119 ? 12.524 -23.499 19.329 1.00 37.87 140 GLY A O 1
ATOM 712 N N . TYR A 1 120 ? 12.684 -21.501 18.279 1.00 33.11 141 TYR A N 1
ATOM 713 C CA . TYR A 1 120 ? 13.536 -20.854 19.267 1.00 32.32 141 TYR A CA 1
ATOM 714 C C . TYR A 1 120 ? 12.732 -20.111 20.307 1.00 33.74 141 TYR A C 1
ATOM 715 O O . TYR A 1 120 ? 11.891 -19.278 19.969 1.00 32.97 141 TYR A O 1
ATOM 724 N N . LEU A 1 121 ? 13.046 -20.344 21.576 1.00 30.04 142 LEU A N 1
ATOM 725 C CA . LEU A 1 121 ? 12.382 -19.626 22.656 1.00 29.03 142 LEU A CA 1
ATOM 726 C C . LEU A 1 121 ? 12.829 -18.152 22.592 1.00 31.40 142 LEU A C 1
ATOM 727 O O . LEU A 1 121 ? 13.996 -17.873 22.310 1.00 29.32 142 LEU A O 1
ATOM 732 N N . PHE A 1 122 ? 11.898 -17.220 22.820 1.00 27.57 143 PHE A N 1
ATOM 733 C CA . PHE A 1 122 ? 12.260 -15.806 22.833 1.00 26.17 143 PHE A CA 1
ATOM 734 C C . PHE A 1 122 ? 11.542 -15.100 23.953 1.00 30.60 143 PHE A C 1
ATOM 735 O O . PHE A 1 122 ? 10.377 -15.399 24.226 1.00 31.17 143 PHE A O 1
ATOM 743 N N . TYR A 1 123 ? 12.273 -14.231 24.661 1.00 26.00 144 TYR A N 1
ATOM 744 C CA . TYR A 1 123 ? 11.743 -13.390 25.722 1.00 25.62 144 TYR A CA 1
ATOM 745 C C . TYR A 1 123 ? 11.305 -12.075 25.094 1.00 27.17 144 TYR A C 1
ATOM 746 O O . TYR A 1 123 ? 11.894 -11.656 24.094 1.00 26.56 144 TYR A O 1
ATOM 755 N N . HIS A 1 124 ? 10.281 -11.429 25.648 1.00 22.17 145 HIS A N 1
ATOM 756 C CA . HIS A 1 124 ? 9.803 -10.186 25.065 1.00 21.47 145 HIS A CA 1
ATOM 757 C C . HIS A 1 124 ? 9.479 -9.168 26.143 1.00 27.27 145 HIS A C 1
ATOM 758 O O . HIS A 1 124 ? 8.758 -9.490 27.105 1.00 26.14 145 HIS A O 1
ATOM 765 N N . ASN A 1 125 ? 10.001 -7.926 25.973 1.00 23.75 146 ASN A N 1
ATOM 766 C CA . ASN A 1 125 ? 9.685 -6.809 26.874 1.00 23.21 146 ASN A CA 1
ATOM 767 C C . ASN A 1 125 ? 9.492 -5.525 26.047 1.00 26.53 146 ASN A C 1
ATOM 768 O O . ASN A 1 125 ? 10.308 -5.204 25.178 1.00 24.61 146 ASN A O 1
ATOM 773 N N . THR A 1 126 ? 8.392 -4.821 26.297 1.00 23.13 147 THR A N 1
ATOM 774 C CA . THR A 1 126 ? 8.053 -3.586 25.575 1.00 21.43 147 THR A CA 1
ATOM 775 C C . THR A 1 126 ? 7.483 -2.564 26.573 1.00 24.02 147 THR A C 1
ATOM 776 O O . THR A 1 126 ? 6.991 -2.938 27.635 1.00 23.20 147 THR A O 1
ATOM 780 N N . GLY A 1 127 ? 7.596 -1.289 26.233 1.00 18.99 148 GLY A N 1
ATOM 781 C CA . GLY A 1 127 ? 7.090 -0.202 27.051 1.00 17.61 148 GLY A CA 1
ATOM 782 C C . GLY A 1 127 ? 7.230 1.125 26.338 1.00 21.06 148 GLY A C 1
ATOM 783 O O . GLY A 1 127 ? 7.649 1.188 25.179 1.00 19.88 148 GLY A O 1
ATOM 784 N N . VAL A 1 128 ? 6.869 2.190 27.027 1.00 17.74 149 VAL A N 1
ATOM 785 C CA . VAL A 1 128 ? 7.009 3.547 26.507 1.00 16.54 149 VAL A CA 1
ATOM 786 C C . VAL A 1 128 ? 7.842 4.318 27.505 1.00 21.24 149 VAL A C 1
ATOM 787 O O . VAL A 1 128 ? 7.616 4.221 28.712 1.00 21.11 149 VAL A O 1
ATOM 791 N N . VAL A 1 129 ? 8.830 5.042 26.999 1.00 18.76 150 VAL A N 1
ATOM 792 C CA . VAL A 1 129 ? 9.714 5.827 27.840 1.00 18.99 150 VAL A CA 1
ATOM 793 C C . VAL A 1 129 ? 9.310 7.271 27.690 1.00 20.87 150 VAL A C 1
ATOM 794 O O . VAL A 1 129 ? 9.143 7.765 26.569 1.00 18.52 150 VAL A O 1
ATOM 806 N N . PHE A 1 131 ? 10.371 11.128 29.013 1.00 17.23 152 PHE A N 1
ATOM 807 C CA . PHE A 1 131 ? 11.390 11.940 29.667 1.00 15.82 152 PHE A CA 1
ATOM 808 C C . PHE A 1 131 ? 11.040 13.392 29.755 1.00 20.58 152 PHE A C 1
ATOM 809 O O . PHE A 1 131 ? 10.369 13.923 28.877 1.00 19.98 152 PHE A O 1
ATOM 817 N N . GLU A 1 132 ? 11.571 14.039 30.806 1.00 18.46 153 GLU A N 1
ATOM 818 C CA . GLU A 1 132 ? 11.627 15.477 31.060 1.00 17.62 153 GLU A CA 1
ATOM 819 C C . GLU A 1 132 ? 13.031 15.904 30.617 1.00 22.15 153 GLU A C 1
ATOM 820 O O . GLU A 1 132 ? 13.982 15.158 30.835 1.00 21.38 153 GLU A O 1
ATOM 826 N N . ASP A 1 133 ? 13.169 17.059 29.980 1.00 21.29 154 ASP A N 1
ATOM 827 C CA . ASP A 1 133 ? 14.449 17.501 29.432 1.00 21.96 154 ASP A CA 1
ATOM 828 C C . ASP A 1 133 ? 15.185 18.550 30.261 1.00 27.86 154 ASP A C 1
ATOM 829 O O . ASP A 1 133 ? 16.212 19.052 29.815 1.00 30.41 154 ASP A O 1
ATOM 834 N N . GLY A 1 134 ? 14.641 18.923 31.405 1.00 24.35 155 GLY A N 1
ATOM 835 C CA . GLY A 1 134 ? 15.159 20.033 32.195 1.00 22.68 155 GLY A CA 1
ATOM 836 C C . GLY A 1 134 ? 16.220 19.763 33.231 1.00 26.68 155 GLY A C 1
ATOM 837 O O . GLY A 1 134 ? 16.752 20.732 33.784 1.00 27.84 155 GLY A O 1
ATOM 838 N N . TRP A 1 135 ? 16.535 18.474 33.525 1.00 20.81 156 TRP A N 1
ATOM 839 C CA . TRP A 1 135 ? 17.560 18.097 34.510 1.00 21.82 156 TRP A CA 1
ATOM 840 C C . TRP A 1 135 ? 18.799 19.014 34.383 1.00 27.96 156 TRP A C 1
ATOM 841 O O . TRP A 1 135 ? 19.255 19.220 33.262 1.00 27.30 156 TRP A O 1
ATOM 852 N N . PRO A 1 136 ? 19.351 19.621 35.469 1.00 26.49 157 PRO A N 1
ATOM 853 C CA . PRO A 1 136 ? 19.028 19.430 36.890 1.00 26.66 157 PRO A CA 1
ATOM 854 C C . PRO A 1 136 ? 17.900 20.324 37.430 1.00 29.48 157 PRO A C 1
ATOM 855 O O . PRO A 1 136 ? 17.733 20.371 38.638 1.00 29.26 157 PRO A O 1
ATOM 859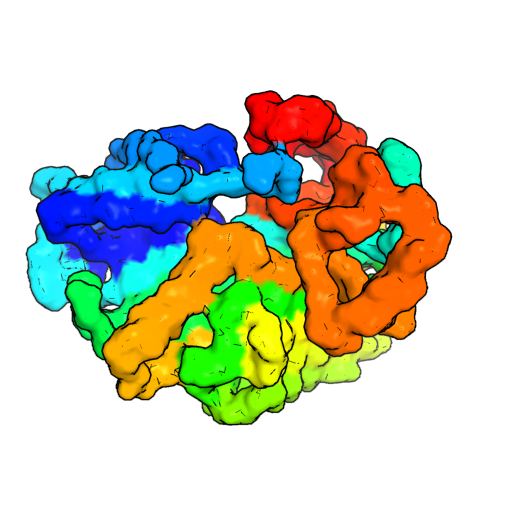 N N . ILE A 1 137 ? 17.102 20.976 36.557 1.00 25.78 158 ILE A N 1
ATOM 860 C CA . ILE A 1 137 ? 15.986 21.831 36.967 1.00 26.05 158 ILE A CA 1
ATOM 861 C C . ILE A 1 137 ? 14.667 21.048 36.889 1.00 30.41 158 ILE A C 1
ATOM 862 O O . ILE A 1 137 ? 14.445 20.298 35.927 1.00 29.42 158 ILE A O 1
ATOM 867 N N . GLN A 1 138 ? 13.802 21.241 37.892 1.00 27.70 159 GLN A N 1
ATOM 868 C CA . GLN A 1 138 ? 12.489 20.595 37.996 1.00 28.24 159 GLN A CA 1
ATOM 869 C C . GLN A 1 138 ? 11.578 21.347 38.944 1.00 33.49 159 GLN A C 1
ATOM 870 O O . GLN A 1 138 ? 12.059 21.934 39.913 1.00 34.22 159 GLN A O 1
ATOM 876 N N . LEU A 1 139 ? 10.258 21.298 38.704 1.00 30.19 160 LEU A N 1
ATOM 877 C CA . LEU A 1 139 ? 9.306 21.902 39.633 1.00 31.80 160 LEU A CA 1
ATOM 878 C C . LEU A 1 139 ? 9.360 21.135 40.961 1.00 36.96 160 LEU A C 1
ATOM 879 O O . LEU A 1 139 ? 9.604 19.925 40.933 1.00 34.15 160 LEU A O 1
ATOM 884 N N . ASP A 1 140 ? 9.127 21.810 42.116 1.00 37.66 161 ASP A N 1
ATOM 885 C CA . ASP A 1 140 ? 9.072 21.117 43.418 1.00 38.92 161 ASP A CA 1
ATOM 886 C C . ASP A 1 140 ? 8.057 19.983 43.308 1.00 39.92 161 ASP A C 1
ATOM 887 O O . ASP A 1 140 ? 8.388 18.836 43.620 1.00 39.86 161 ASP A O 1
ATOM 892 N N . SER A 1 141 ? 6.869 20.276 42.732 1.00 34.09 162 SER A N 1
ATOM 893 C CA . SER A 1 141 ? 5.884 19.224 42.434 1.00 32.49 162 SER A CA 1
ATOM 894 C C . SER A 1 141 ? 6.282 18.721 41.060 1.00 34.02 162 SER A C 1
ATOM 895 O O . SER A 1 141 ? 5.777 19.194 40.035 1.00 33.19 162 SER A O 1
ATOM 898 N N . TRP A 1 142 ? 7.309 17.852 41.040 1.00 28.64 163 TRP A N 1
ATOM 899 C CA . TRP A 1 142 ? 7.916 17.355 39.811 1.00 26.69 163 TRP A CA 1
ATOM 900 C C . TRP A 1 142 ? 6.906 16.703 38.862 1.00 29.62 163 TRP A C 1
ATOM 901 O O . TRP A 1 142 ? 7.102 16.754 37.662 1.00 28.75 163 TRP A O 1
ATOM 912 N N . TYR A 1 143 ? 5.797 16.176 39.379 1.00 27.10 164 TYR A N 1
ATOM 913 C CA . TYR A 1 143 ? 4.786 15.537 38.532 1.00 25.72 164 TYR A CA 1
ATOM 914 C C . TYR A 1 143 ? 3.803 16.581 37.940 1.00 27.02 164 TYR A C 1
ATOM 915 O O . TYR A 1 143 ? 2.817 16.211 37.329 1.00 26.55 164 TYR A O 1
ATOM 924 N N . ASP A 1 144 ? 4.116 17.877 38.084 1.00 23.76 165 ASP A N 1
ATOM 925 C CA . ASP A 1 144 ? 3.421 19.003 37.469 1.00 22.90 165 ASP A CA 1
ATOM 926 C C . ASP A 1 144 ? 4.085 19.289 36.091 1.00 26.49 165 ASP A C 1
ATOM 927 O O . ASP A 1 144 ? 3.576 20.080 35.295 1.00 26.07 165 ASP A O 1
ATOM 932 N N . GLU A 1 145 ? 5.228 18.620 35.818 1.00 21.78 166 GLU A N 1
ATOM 933 C CA . GLU A 1 145 ? 5.903 18.644 34.509 1.00 21.01 166 GLU A CA 1
ATOM 934 C C . GLU A 1 145 ? 5.036 17.840 33.556 1.00 23.32 166 GLU A C 1
ATOM 935 O O . GLU A 1 145 ? 4.228 17.040 34.038 1.00 22.72 166 GLU A O 1
ATOM 941 N N . ASP A 1 146 ? 5.173 18.035 32.224 1.00 20.16 167 ASP A N 1
ATOM 942 C CA . ASP A 1 146 ? 4.310 17.332 31.277 1.00 19.36 167 ASP A CA 1
ATOM 943 C C . ASP A 1 146 ? 4.817 15.914 30.874 1.00 22.53 167 ASP A C 1
ATOM 944 O O . ASP A 1 146 ? 4.021 15.115 30.359 1.00 22.69 167 ASP A O 1
ATOM 949 N N . PHE A 1 147 ? 6.105 15.607 31.110 1.00 18.50 168 PHE A N 1
ATOM 950 C CA . PHE A 1 147 ? 6.736 14.306 30.804 1.00 18.18 168 PHE A CA 1
ATOM 951 C C . PHE A 1 147 ? 6.526 13.866 29.345 1.00 21.35 168 PHE A C 1
ATOM 952 O O . PHE A 1 147 ? 6.357 12.675 29.084 1.00 21.16 168 PHE A O 1
ATOM 960 N N . ASN A 1 148 ? 6.584 14.806 28.399 1.00 17.94 169 ASN A N 1
ATOM 961 C CA . ASN A 1 148 ? 6.431 14.418 26.988 1.00 17.59 169 ASN A CA 1
ATOM 962 C C . ASN A 1 148 ? 7.588 14.972 26.154 1.00 20.84 169 ASN A C 1
ATOM 963 O O . ASN A 1 148 ? 7.513 14.966 24.930 1.00 18.83 169 ASN A O 1
ATOM 968 N N . ASP A 1 149 ? 8.638 15.495 26.822 1.00 18.59 170 ASP A N 1
ATOM 969 C CA . ASP A 1 149 ? 9.794 16.134 26.158 1.00 17.94 170 ASP A CA 1
ATOM 970 C C . ASP A 1 149 ? 10.452 15.210 25.160 1.00 18.71 170 ASP A C 1
ATOM 971 O O . ASP A 1 149 ? 10.858 15.670 24.086 1.00 17.49 170 ASP A O 1
ATOM 976 N N . VAL A 1 150 ? 10.513 13.905 25.489 1.00 14.73 171 VAL A N 1
ATOM 977 C CA . VAL A 1 150 ? 10.916 12.826 24.595 1.00 15.75 171 VAL A CA 1
ATOM 978 C C . VAL A 1 150 ? 10.017 11.647 24.946 1.00 20.42 171 VAL A C 1
ATOM 979 O O . VAL A 1 150 ? 9.938 11.227 26.106 1.00 20.14 171 VAL A O 1
ATOM 983 N N . VAL A 1 151 ? 9.262 11.178 23.965 1.00 17.05 172 VAL A N 1
ATOM 984 C CA . VAL A 1 151 ? 8.361 10.043 24.212 1.00 14.82 172 VAL A CA 1
ATOM 985 C C . VAL A 1 151 ? 8.730 9.022 23.174 1.00 17.99 172 VAL A C 1
ATOM 986 O O . VAL A 1 151 ? 8.691 9.320 21.977 1.00 16.51 172 VAL A O 1
ATOM 990 N N . PHE A 1 152 ? 9.185 7.858 23.621 1.00 14.50 173 PHE A N 1
ATOM 991 C CA . PHE A 1 152 ? 9.510 6.810 22.668 1.00 13.50 173 PHE A CA 1
ATOM 992 C C . PHE A 1 152 ? 9.102 5.471 23.149 1.00 18.07 173 PHE A C 1
ATOM 993 O O . PHE A 1 152 ? 9.247 5.170 24.319 1.00 17.82 173 PHE A O 1
ATOM 1001 N N . GLU A 1 153 ? 8.629 4.650 22.233 1.00 16.85 174 GLU A N 1
ATOM 1002 C CA . GLU A 1 153 ? 8.275 3.258 22.512 1.00 17.68 174 GLU A CA 1
ATOM 1003 C C . GLU A 1 153 ? 9.448 2.373 22.258 1.00 21.08 174 GLU A C 1
ATOM 1004 O O . GLU A 1 153 ? 10.236 2.617 21.344 1.00 20.84 174 GLU A O 1
ATOM 1010 N N . TYR A 1 154 ? 9.556 1.310 23.014 1.00 17.22 175 TYR A N 1
ATOM 1011 C CA . TYR A 1 154 ? 10.645 0.385 22.749 1.00 16.19 175 TYR A CA 1
ATOM 1012 C C . TYR A 1 154 ? 10.114 -1.002 22.726 1.00 19.55 175 TYR A C 1
ATOM 1013 O O . TYR A 1 154 ? 9.091 -1.292 23.346 1.00 17.63 175 TYR A O 1
ATOM 1022 N N . ASP A 1 155 ? 10.873 -1.889 22.096 1.00 18.32 176 ASP A N 1
ATOM 1023 C CA . ASP A 1 155 ? 10.543 -3.307 22.033 1.00 17.64 176 ASP A CA 1
ATOM 1024 C C . ASP A 1 155 ? 11.820 -4.080 22.030 1.00 23.15 176 ASP A C 1
ATOM 1025 O O . ASP A 1 155 ? 12.666 -3.863 21.169 1.00 23.58 176 ASP A O 1
ATOM 1030 N N . LEU A 1 156 ? 11.951 -4.987 22.984 1.00 20.55 177 LEU A N 1
ATOM 1031 C CA A LEU A 1 156 ? 13.120 -5.856 23.114 0.50 19.89 177 LEU A CA 1
ATOM 1032 C CA B LEU A 1 156 ? 13.117 -5.845 23.108 0.50 20.65 177 LEU A CA 1
ATOM 1033 C C . LEU A 1 156 ? 12.690 -7.317 23.035 1.00 22.53 177 LEU A C 1
ATOM 1034 O O . LEU A 1 156 ? 11.749 -7.712 23.713 1.00 18.70 177 LEU A O 1
ATOM 1043 N N . LYS A 1 157 ? 13.385 -8.110 22.188 1.00 20.53 178 LYS A N 1
ATOM 1044 C CA . LYS A 1 157 ? 13.195 -9.544 21.988 1.00 20.52 178 LYS A CA 1
ATOM 1045 C C . LYS A 1 157 ? 14.561 -10.206 22.058 1.00 27.37 178 LYS A C 1
ATOM 1046 O O . LYS A 1 157 ? 15.469 -9.817 21.324 1.00 27.08 178 LYS A O 1
ATOM 1052 N N . VAL A 1 158 ? 14.719 -11.166 22.960 1.00 25.36 179 VAL A N 1
ATOM 1053 C CA . VAL A 1 158 ? 15.949 -11.929 23.110 1.00 25.73 179 VAL A CA 1
ATOM 1054 C C . VAL A 1 158 ? 15.595 -13.362 22.717 1.00 31.09 179 VAL A C 1
ATOM 1055 O O . VAL A 1 158 ? 14.795 -14.009 23.388 1.00 30.69 179 VAL A O 1
ATOM 1059 N N . THR A 1 159 ? 16.150 -13.829 21.604 1.00 26.98 180 THR A N 1
ATOM 1060 C CA . THR A 1 159 ? 15.902 -15.161 21.059 1.00 26.28 180 THR A CA 1
ATOM 1061 C C . THR A 1 159 ? 17.068 -16.072 21.395 1.00 33.08 180 THR A C 1
ATOM 1062 O O . THR A 1 159 ? 18.230 -15.672 21.248 1.00 31.33 180 THR A O 1
ATOM 1066 N N . GLU A 1 160 ? 16.760 -17.292 21.846 1.00 31.64 181 GLU A N 1
ATOM 1067 C CA . GLU A 1 160 ? 17.778 -18.284 22.133 1.00 32.59 181 GLU A CA 1
ATOM 1068 C C . GLU A 1 160 ? 17.900 -19.183 20.905 1.00 38.56 181 GLU A C 1
ATOM 1069 O O . GLU A 1 160 ? 17.107 -20.115 20.745 1.00 40.10 181 GLU A O 1
ATOM 1075 N N . CYS A 1 161 ? 18.824 -18.835 19.982 1.00 36.08 182 CYS A N 1
ATOM 1076 C CA . CYS A 1 161 ? 19.066 -19.592 18.740 1.00 38.11 182 CYS A CA 1
ATOM 1077 C C . CYS A 1 161 ? 19.860 -20.865 19.078 1.00 44.85 182 CYS A C 1
ATOM 1078 O O . CYS A 1 161 ? 21.057 -20.989 18.776 1.00 44.18 182 CYS A O 1
ATOM 1081 N N . HIS A 1 162 ? 19.176 -21.781 19.773 1.00 42.60 183 HIS A N 1
ATOM 1082 C CA . HIS A 1 162 ? 19.700 -23.049 20.252 1.00 43.48 183 HIS A CA 1
ATOM 1083 C C . HIS A 1 162 ? 19.067 -24.173 19.446 1.00 50.44 183 HIS A C 1
ATOM 1084 O O . HIS A 1 162 ? 17.900 -24.060 19.060 1.00 50.84 183 HIS A O 1
ATOM 1091 N N . SER A 1 163 ? 19.810 -25.264 19.203 1.00 47.44 184 SER A N 1
ATOM 1092 C CA . SER A 1 163 ? 19.275 -26.400 18.440 1.00 48.04 184 SER A CA 1
ATOM 1093 C C . SER A 1 163 ? 18.104 -27.112 19.175 1.00 49.54 184 SER A C 1
ATOM 1094 O O . SER A 1 163 ? 17.252 -27.727 18.528 1.00 49.11 184 SER A O 1
ATOM 1097 N N . GLN A 1 164 ? 18.075 -27.015 20.517 1.00 44.46 185 GLN A N 1
ATOM 1098 C CA . GLN A 1 164 ? 17.082 -27.643 21.387 1.00 43.76 185 GLN A CA 1
ATOM 1099 C C . GLN A 1 164 ? 16.921 -26.843 22.689 1.00 46.94 185 GLN A C 1
ATOM 1100 O O . GLN A 1 164 ? 17.913 -26.356 23.254 1.00 46.19 185 GLN A O 1
ATOM 1106 N N . GLN A 1 165 ? 15.675 -26.735 23.172 1.00 41.96 186 GLN A N 1
ATOM 1107 C CA . GLN A 1 165 ? 15.369 -26.037 24.418 1.00 41.79 186 GLN A CA 1
ATOM 1108 C C . GLN A 1 165 ? 15.632 -26.941 25.634 1.00 50.18 186 GLN A C 1
ATOM 1109 O O . GLN A 1 165 ? 15.734 -28.160 25.482 1.00 51.15 186 GLN A O 1
ATOM 1131 N N . GLU A 1 168 ? 21.323 -28.219 29.903 1.00 58.98 189 GLU A N 1
ATOM 1132 C CA . GLU A 1 168 ? 22.110 -27.940 31.110 1.00 58.73 189 GLU A CA 1
ATOM 1133 C C . GLU A 1 168 ? 23.158 -26.874 30.765 1.00 60.64 189 GLU A C 1
ATOM 1134 O O . GLU A 1 168 ? 23.255 -25.852 31.443 1.00 58.99 189 GLU A O 1
ATOM 1140 N N . THR A 1 169 ? 23.920 -27.130 29.680 1.00 57.37 190 THR A N 1
ATOM 1141 C CA . THR A 1 169 ? 24.949 -26.294 29.059 1.00 56.39 190 THR A CA 1
ATOM 1142 C C . THR A 1 169 ? 24.538 -26.122 27.588 1.00 60.56 190 THR A C 1
ATOM 1143 O O . THR A 1 169 ? 23.977 -27.052 27.006 1.00 61.50 190 THR A O 1
ATOM 1145 N N . VAL A 1 170 ? 24.756 -24.953 26.979 1.00 55.55 191 VAL A N 1
ATOM 1146 C CA . VAL A 1 170 ? 24.264 -24.850 25.610 1.00 54.90 191 VAL A CA 1
ATOM 1147 C C . VAL A 1 170 ? 25.281 -24.228 24.630 1.00 59.00 191 VAL A C 1
ATOM 1148 O O . VAL A 1 170 ? 26.137 -23.428 25.020 1.00 59.37 191 VAL A O 1
ATOM 1152 N N . GLY A 1 171 ? 25.174 -24.654 23.371 1.00 54.58 192 GLY A N 1
ATOM 1153 C CA . GLY A 1 171 ? 25.942 -24.133 22.249 1.00 53.42 192 GLY A CA 1
ATOM 1154 C C . GLY A 1 171 ? 25.129 -23.036 21.585 1.00 53.92 192 GLY A C 1
ATOM 1155 O O . GLY A 1 171 ? 24.508 -22.223 22.278 1.00 52.20 192 GLY A O 1
ATOM 1156 N N . GLY A 1 172 ? 25.091 -23.047 20.250 1.00 49.11 193 GLY A N 1
ATOM 1157 C CA . GLY A 1 172 ? 24.347 -22.080 19.449 1.00 46.67 193 GLY A CA 1
ATOM 1158 C C . GLY A 1 172 ? 24.682 -20.639 19.789 1.00 46.60 193 GLY A C 1
ATOM 1159 O O . GLY A 1 172 ? 25.847 -20.309 20.054 1.00 46.34 193 GLY A O 1
ATOM 1160 N N . LYS A 1 173 ? 23.661 -19.772 19.804 1.00 38.86 194 LYS A N 1
ATOM 1161 C CA . LYS A 1 173 ? 23.853 -18.353 20.127 1.00 36.26 194 LYS A CA 1
ATOM 1162 C C . LYS A 1 173 ? 22.547 -17.687 20.515 1.00 37.66 194 LYS A C 1
ATOM 1163 O O . LYS A 1 173 ? 21.486 -18.301 20.425 1.00 37.05 194 LYS A O 1
ATOM 1169 N N . GLU A 1 174 ? 22.644 -16.427 20.976 1.00 31.85 195 GLU A N 1
ATOM 1170 C CA . GLU A 1 174 ? 21.521 -15.564 21.332 1.00 29.01 195 GLU A CA 1
ATOM 1171 C C . GLU A 1 174 ? 21.499 -14.427 20.362 1.00 31.18 195 GLU A C 1
ATOM 1172 O O . GLU A 1 174 ? 22.537 -14.039 19.810 1.00 29.35 195 GLU A O 1
ATOM 1178 N N . GLU A 1 175 ? 20.321 -13.886 20.167 1.00 26.86 196 GLU A N 1
ATOM 1179 C CA . GLU A 1 175 ? 20.074 -12.720 19.347 1.00 25.81 196 GLU A CA 1
ATOM 1180 C C . GLU A 1 175 ? 19.257 -11.775 20.146 1.00 29.56 196 GLU A C 1
ATOM 1181 O O . GLU A 1 175 ? 18.469 -12.196 20.985 1.00 29.57 196 GLU A O 1
ATOM 1187 N N . LEU A 1 176 ? 19.448 -10.508 19.891 1.00 25.11 197 LEU A N 1
ATOM 1188 C CA . LEU A 1 176 ? 18.714 -9.425 20.509 1.00 24.29 197 LEU A CA 1
ATOM 1189 C C . LEU A 1 176 ? 18.176 -8.572 19.393 1.00 26.68 197 LEU A C 1
ATOM 1190 O O . LEU A 1 176 ? 18.931 -8.206 18.491 1.00 25.49 197 LEU A O 1
ATOM 1195 N N . LEU A 1 177 ? 16.873 -8.320 19.409 1.00 21.48 198 LEU A N 1
ATOM 1196 C CA . LEU A 1 177 ? 16.236 -7.407 18.480 1.00 21.30 198 LEU A CA 1
ATOM 1197 C C . LEU A 1 177 ? 15.610 -6.271 19.295 1.00 26.64 198 LEU A C 1
ATOM 1198 O O . LEU A 1 177 ? 14.701 -6.516 20.111 1.00 26.10 198 LEU A O 1
ATOM 1203 N N . LEU A 1 178 ? 16.122 -5.039 19.091 1.00 22.54 199 LEU A N 1
ATOM 1204 C CA . LEU A 1 178 ? 15.613 -3.836 19.732 1.00 21.49 199 LEU A CA 1
ATOM 1205 C C . LEU A 1 178 ? 15.041 -2.854 18.726 1.00 23.58 199 LEU A C 1
ATOM 1206 O O . LEU A 1 178 ? 15.706 -2.512 17.752 1.00 21.34 199 LEU A O 1
ATOM 1211 N N . THR A 1 179 ? 13.834 -2.336 19.008 1.00 20.01 200 THR A N 1
ATOM 1212 C CA . THR A 1 179 ? 13.294 -1.234 18.237 1.00 18.45 200 THR A CA 1
ATOM 1213 C C . THR A 1 179 ? 13.105 -0.105 19.193 1.00 21.45 200 THR A C 1
ATOM 1214 O O . THR A 1 179 ? 12.798 -0.334 20.365 1.00 20.97 200 THR A O 1
ATOM 1218 N N . LEU A 1 180 ? 13.352 1.110 18.708 1.00 17.97 201 LEU A N 1
ATOM 1219 C CA . LEU A 1 180 ? 13.142 2.385 19.397 1.00 17.66 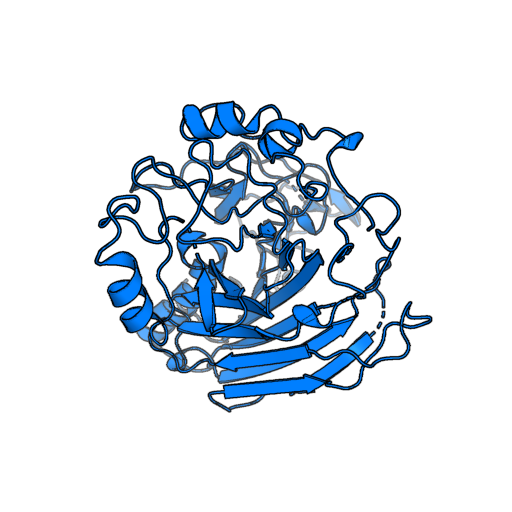201 LEU A CA 1
ATOM 1220 C C . LEU A 1 180 ? 12.346 3.248 18.446 1.00 22.80 201 LEU A C 1
ATOM 1221 O O . LEU A 1 180 ? 12.827 3.538 17.329 1.00 21.71 201 LEU A O 1
ATOM 1226 N N . ASP A 1 181 ? 11.096 3.566 18.825 1.00 18.04 202 ASP A N 1
ATOM 1227 C CA . ASP A 1 181 ? 10.176 4.328 17.968 1.00 17.46 202 ASP A CA 1
ATOM 1228 C C . ASP A 1 181 ? 9.839 5.656 18.577 1.00 20.30 202 ASP A C 1
ATOM 1229 O O . ASP A 1 181 ? 9.272 5.675 19.665 1.00 18.46 202 ASP A O 1
ATOM 1234 N N . VAL A 1 182 ? 10.145 6.763 17.867 1.00 16.74 203 VAL A N 1
ATOM 1235 C CA . VAL A 1 182 ? 9.864 8.123 18.347 1.00 15.19 203 VAL A CA 1
ATOM 1236 C C . VAL A 1 182 ? 8.371 8.421 18.238 1.00 20.45 203 VAL A C 1
ATOM 1237 O O . VAL A 1 182 ? 7.835 8.563 17.138 1.00 20.71 203 VAL A O 1
ATOM 1241 N N . ARG A 1 183 ? 7.725 8.612 19.378 1.00 15.55 204 ARG A N 1
ATOM 1242 C CA . ARG A 1 183 ? 6.318 8.932 19.385 1.00 15.73 204 ARG A CA 1
ATOM 1243 C C . ARG A 1 183 ? 6.124 10.454 19.434 1.00 19.43 204 ARG A C 1
ATOM 1244 O O . ARG A 1 183 ? 5.262 10.969 18.738 1.00 19.94 204 ARG A O 1
ATOM 1252 N N . ALA A 1 184 ? 6.915 11.176 20.231 1.00 15.12 205 ALA A N 1
ATOM 1253 C CA . ALA A 1 184 ? 6.773 12.631 20.342 1.00 14.08 205 ALA A CA 1
ATOM 1254 C C . ALA A 1 184 ? 8.038 13.268 20.889 1.00 17.09 205 ALA A C 1
ATOM 1255 O O . ALA A 1 184 ? 8.783 12.614 21.627 1.00 15.54 205 ALA A O 1
ATOM 1257 N N . VAL A 1 185 ? 8.203 14.588 20.619 1.00 14.09 206 VAL A N 1
ATOM 1258 C CA . VAL A 1 185 ? 9.290 15.405 21.154 1.00 14.95 206 VAL A CA 1
ATOM 1259 C C . VAL A 1 185 ? 8.651 16.723 21.631 1.00 19.73 206 VAL A C 1
ATOM 1260 O O . VAL A 1 185 ? 8.469 17.646 20.847 1.00 19.94 206 VAL A O 1
ATOM 1264 N N . GLY A 1 186 ? 8.257 16.755 22.905 1.00 17.64 207 GLY A N 1
ATOM 1265 C CA . GLY A 1 186 ? 7.622 17.919 23.516 1.00 18.39 207 GLY A CA 1
ATOM 1266 C C . GLY A 1 186 ? 8.612 18.907 24.089 1.00 22.16 207 GLY A C 1
ATOM 1267 O O . GLY A 1 186 ? 8.392 19.470 25.149 1.00 19.43 207 GLY A O 1
ATOM 1268 N N . GLY A 1 187 ? 9.720 19.100 23.404 1.00 21.11 208 GLY A N 1
ATOM 1269 C CA . GLY A 1 187 ? 10.741 20.027 23.878 1.00 20.22 208 GLY A CA 1
ATOM 1270 C C . GLY A 1 187 ? 11.438 20.643 22.705 1.00 23.28 208 GLY A C 1
ATOM 1271 O O . GLY A 1 187 ? 11.481 20.022 21.645 1.00 22.05 208 GLY A O 1
ATOM 1272 N N . ILE A 1 188 ? 12.025 21.835 22.923 1.00 23.69 209 ILE A N 1
ATOM 1273 C CA A ILE A 1 188 ? 12.745 22.601 21.904 0.50 24.64 209 ILE A CA 1
ATOM 1274 C CA B ILE A 1 188 ? 12.778 22.635 21.949 0.50 24.72 209 ILE A CA 1
ATOM 1275 C C . ILE A 1 188 ? 14.171 22.072 21.759 1.00 27.73 209 ILE A C 1
ATOM 1276 O O . ILE A 1 188 ? 14.682 21.995 20.635 1.00 28.31 209 ILE A O 1
ATOM 1285 N N . TYR A 1 189 ? 14.811 21.733 22.883 1.00 21.87 210 TYR A N 1
ATOM 1286 C CA . TYR A 1 189 ? 16.200 21.316 22.926 1.00 21.28 210 TYR A CA 1
ATOM 1287 C C . TYR A 1 189 ? 16.523 19.804 22.902 1.00 22.18 210 TYR A C 1
ATOM 1288 O O . TYR A 1 189 ? 17.703 19.536 22.704 1.00 20.93 210 TYR A O 1
ATOM 1297 N N . PRO A 1 190 ? 15.612 18.801 23.061 1.00 17.63 211 PRO A N 1
ATOM 1298 C CA . PRO A 1 190 ? 16.061 17.387 22.958 1.00 16.95 211 PRO A CA 1
ATOM 1299 C C . PRO A 1 190 ? 16.642 17.079 21.573 1.00 21.70 211 PRO A C 1
ATOM 1300 O O . PRO A 1 190 ? 16.128 17.550 20.571 1.00 20.55 211 PRO A O 1
ATOM 1304 N N . THR A 1 191 ? 17.737 16.323 21.524 1.00 20.49 212 THR A N 1
ATOM 1305 C CA . THR A 1 191 ? 18.408 16.018 20.266 1.00 19.81 212 THR A CA 1
ATOM 1306 C C . THR A 1 191 ? 18.591 14.517 20.064 1.00 21.28 212 THR A C 1
ATOM 1307 O O . THR A 1 191 ? 18.644 14.069 18.926 1.00 19.81 212 THR A O 1
ATOM 1311 N N . VAL A 1 192 ? 18.782 13.763 21.159 1.00 16.37 213 VAL A N 1
ATOM 1312 C CA . VAL A 1 192 ? 19.087 12.331 21.100 1.00 15.09 213 VAL A CA 1
ATOM 1313 C C . VAL A 1 192 ? 18.258 11.549 22.113 1.00 17.89 213 VAL A C 1
ATOM 1314 O O . VAL A 1 192 ? 17.920 12.073 23.169 1.00 18.45 213 VAL A O 1
ATOM 1318 N N . LEU A 1 193 ? 17.938 10.286 21.772 1.00 14.37 214 LEU A N 1
ATOM 1319 C CA . LEU A 1 193 ? 17.383 9.269 22.656 1.00 13.63 214 LEU A CA 1
ATOM 1320 C C . LEU A 1 193 ? 18.311 8.068 22.534 1.00 19.97 214 LEU A C 1
ATOM 1321 O O . LEU A 1 193 ? 18.994 7.912 21.522 1.00 20.47 214 LEU A O 1
ATOM 1326 N N . GLY A 1 194 ? 18.374 7.251 23.557 1.00 16.44 215 GLY A N 1
ATOM 1327 C CA . GLY A 1 194 ? 19.244 6.085 23.492 1.00 16.43 215 GLY A CA 1
ATOM 1328 C C . GLY A 1 194 ? 19.042 5.110 24.624 1.00 22.00 215 GLY A C 1
ATOM 1329 O O . GLY A 1 194 ? 18.177 5.296 25.490 1.00 20.46 215 GLY A O 1
ATOM 1330 N N . VAL A 1 195 ? 19.880 4.080 24.639 1.00 19.43 216 VAL A N 1
ATOM 1331 C CA . VAL A 1 195 ? 19.813 3.061 25.673 1.00 18.81 216 VAL A CA 1
ATOM 1332 C C . VAL A 1 195 ? 21.191 2.460 25.826 1.00 20.37 216 VAL A C 1
ATOM 1333 O O . VAL A 1 195 ? 21.941 2.346 24.869 1.00 18.23 216 VAL A O 1
ATOM 1337 N N . VAL A 1 196 ? 21.519 2.124 27.043 1.00 16.77 217 VAL A N 1
ATOM 1338 C CA . VAL A 1 196 ? 22.683 1.341 27.380 1.00 17.29 217 VAL A CA 1
ATOM 1339 C C . VAL A 1 196 ? 22.133 -0.048 27.679 1.00 23.35 217 VAL A C 1
ATOM 1340 O O . VAL A 1 196 ? 21.262 -0.176 28.545 1.00 22.01 217 VAL A O 1
ATOM 1344 N N . LEU A 1 197 ? 22.613 -1.072 26.963 1.00 21.29 218 LEU A N 1
ATOM 1345 C CA . LEU A 1 197 ? 22.260 -2.459 27.238 1.00 20.41 218 LEU A CA 1
ATOM 1346 C C . LEU A 1 197 ? 23.309 -2.922 28.216 1.00 25.65 218 LEU A C 1
ATOM 1347 O O . LEU A 1 197 ? 24.371 -3.429 27.833 1.00 25.53 218 LEU A O 1
ATOM 1352 N N . ASP A 1 198 ? 23.052 -2.613 29.491 1.00 22.50 219 ASP A N 1
ATOM 1353 C CA . ASP A 1 198 ? 23.949 -2.821 30.612 1.00 22.12 219 ASP A CA 1
ATOM 1354 C C . ASP A 1 198 ? 24.398 -4.285 30.728 1.00 26.08 219 ASP A C 1
ATOM 1355 O O . ASP A 1 198 ? 23.565 -5.201 30.745 1.00 23.74 219 ASP A O 1
ATOM 1360 N N . GLY A 1 199 ? 25.717 -4.482 30.758 1.00 24.66 220 GLY A N 1
ATOM 1361 C CA . GLY A 1 199 ? 26.302 -5.815 30.849 1.00 25.31 220 GLY A CA 1
ATOM 1362 C C . GLY A 1 199 ? 26.427 -6.540 29.521 1.00 29.23 220 GLY A C 1
ATOM 1363 O O . GLY A 1 199 ? 27.065 -7.592 29.472 1.00 29.75 220 GLY A O 1
ATOM 1364 N N . LEU A 1 200 ? 25.828 -6.004 28.422 1.00 25.64 221 LEU A N 1
ATOM 1365 C CA . LEU A 1 200 ? 25.984 -6.666 27.133 1.00 24.34 221 LEU A CA 1
ATOM 1366 C C . LEU A 1 200 ? 27.328 -6.247 26.518 1.00 28.18 221 LEU A C 1
ATOM 1367 O O . LEU A 1 200 ? 27.382 -5.350 25.686 1.00 26.43 221 LEU A O 1
ATOM 1372 N N . LYS A 1 201 ? 28.408 -6.887 26.981 1.00 26.14 222 LYS A N 1
ATOM 1373 C CA . LYS A 1 201 ? 29.790 -6.595 26.591 1.00 26.28 222 LYS A CA 1
ATOM 1374 C C . LYS A 1 201 ? 30.087 -6.985 25.137 1.00 27.89 222 LYS A C 1
ATOM 1375 O O . LYS A 1 201 ? 29.417 -7.857 24.583 1.00 27.46 222 LYS A O 1
ATOM 1381 N N . SER A 1 202 ? 31.112 -6.347 24.535 1.00 24.27 223 SER A N 1
ATOM 1382 C CA . SER A 1 202 ? 31.526 -6.587 23.147 1.00 25.04 223 SER A CA 1
ATOM 1383 C C . SER A 1 202 ? 31.936 -8.068 22.934 1.00 29.58 223 SER A C 1
ATOM 1384 O O . SER A 1 202 ? 31.638 -8.629 21.890 1.00 29.23 223 SER A O 1
ATOM 1387 N N . GLU A 1 203 ? 32.536 -8.698 23.953 1.00 27.97 224 GLU A N 1
ATOM 1388 C CA . GLU A 1 203 ? 32.964 -10.104 23.981 1.00 29.71 224 GLU A CA 1
ATOM 1389 C C . GLU A 1 203 ? 31.776 -11.038 23.703 1.00 31.70 224 GLU A C 1
ATOM 1390 O O . GLU A 1 203 ? 31.985 -12.157 23.251 1.00 31.60 224 GLU A O 1
ATOM 1396 N N . TYR A 1 204 ? 30.537 -10.568 23.965 1.00 25.12 225 TYR A N 1
ATOM 1397 C CA . TYR A 1 204 ? 29.330 -11.359 23.760 1.00 24.35 225 TYR A CA 1
ATOM 1398 C C . TYR A 1 204 ? 28.642 -11.085 22.426 1.00 26.81 225 TYR A C 1
ATOM 1399 O O . TYR A 1 204 ? 27.722 -11.817 22.070 1.00 26.55 225 TYR A O 1
ATOM 1408 N N . VAL A 1 205 ? 29.022 -10.002 21.728 1.00 22.11 226 VAL A N 1
ATOM 1409 C CA . VAL A 1 205 ? 28.359 -9.560 20.505 1.00 20.53 226 VAL A CA 1
ATOM 1410 C C . VAL A 1 205 ? 29.285 -9.725 19.313 1.00 26.60 226 VAL A C 1
ATOM 1411 O O . VAL A 1 205 ? 30.337 -9.106 19.260 1.00 26.06 226 VAL A O 1
ATOM 1415 N N . ASP A 1 206 ? 28.858 -10.528 18.347 1.00 25.66 227 ASP A N 1
ATOM 1416 C CA . ASP A 1 206 ? 29.619 -10.835 17.131 1.00 26.14 227 ASP A CA 1
ATOM 1417 C C . ASP A 1 206 ? 29.300 -9.808 16.051 1.00 28.43 227 ASP A C 1
ATOM 1418 O O . ASP A 1 206 ? 30.210 -9.132 15.582 1.00 26.67 227 ASP A O 1
ATOM 1423 N N . ARG A 1 207 ? 28.012 -9.692 15.678 1.00 24.04 228 ARG A N 1
ATOM 1424 C CA . ARG A 1 207 ? 27.527 -8.816 14.611 1.00 22.92 228 ARG A CA 1
ATOM 1425 C C . ARG A 1 207 ? 26.500 -7.847 15.075 1.00 26.02 228 ARG A C 1
ATOM 1426 O O . ARG A 1 207 ? 25.678 -8.152 15.953 1.00 25.64 228 ARG A O 1
ATOM 1434 N N . ILE A 1 208 ? 26.473 -6.696 14.390 1.00 23.04 229 ILE A N 1
ATOM 1435 C CA . ILE A 1 208 ? 25.470 -5.650 14.581 1.00 21.33 229 ILE A CA 1
ATOM 1436 C C . ILE A 1 208 ? 24.763 -5.404 13.249 1.00 25.86 229 ILE A C 1
ATOM 1437 O O . ILE A 1 208 ? 25.434 -5.182 12.234 1.00 24.01 229 ILE A O 1
ATOM 1442 N N . THR A 1 209 ? 23.421 -5.361 13.266 1.00 23.82 230 THR A N 1
ATOM 1443 C CA . THR A 1 209 ? 22.628 -4.914 12.126 1.00 23.18 230 THR A CA 1
ATOM 1444 C C . THR A 1 209 ? 21.900 -3.688 12.639 1.00 24.91 230 THR A C 1
ATOM 1445 O O . THR A 1 209 ? 21.266 -3.771 13.682 1.00 24.71 230 THR A O 1
ATOM 1449 N N . ALA A 1 210 ? 22.065 -2.529 11.978 1.00 21.47 231 ALA A N 1
ATOM 1450 C CA . ALA A 1 210 ? 21.404 -1.311 12.451 1.00 19.60 231 ALA A CA 1
ATOM 1451 C C . ALA A 1 210 ? 20.647 -0.675 11.304 1.00 22.33 231 ALA A C 1
ATOM 1452 O O . ALA A 1 210 ? 21.210 -0.542 10.220 1.00 20.73 231 ALA A O 1
ATOM 1454 N N . SER A 1 211 ? 19.368 -0.311 11.540 1.00 19.09 232 SER A N 1
ATOM 1455 C CA . SER A 1 211 ? 18.474 0.296 10.543 1.00 17.90 232 SER A CA 1
ATOM 1456 C C . SER A 1 211 ? 17.722 1.492 11.067 1.00 20.52 232 SER A C 1
ATOM 1457 O O . SER A 1 211 ? 17.315 1.539 12.236 1.00 19.14 232 SER A O 1
ATOM 1460 N N . LEU A 1 212 ? 17.539 2.464 10.181 1.00 17.59 233 LEU A N 1
ATOM 1461 C CA . LEU A 1 212 ? 16.694 3.644 10.363 1.00 16.10 233 LEU A CA 1
ATOM 1462 C C . LEU A 1 212 ? 15.515 3.402 9.481 1.00 22.02 233 LEU A C 1
ATOM 1463 O O . LEU A 1 212 ? 15.701 3.047 8.310 1.00 23.95 233 LEU A O 1
ATOM 1468 N N . ILE A 1 213 ? 14.315 3.476 10.040 1.00 17.87 234 ILE A N 1
ATOM 1469 C CA . ILE A 1 213 ? 13.073 3.085 9.358 1.00 17.59 234 ILE A CA 1
ATOM 1470 C C . ILE A 1 213 ? 11.942 4.043 9.704 1.00 23.46 234 ILE A C 1
ATOM 1471 O O . ILE A 1 213 ? 11.913 4.569 10.816 1.00 24.12 234 ILE A O 1
ATOM 1476 N N . LEU A 1 214 ? 10.982 4.218 8.776 1.00 21.61 235 LEU A N 1
ATOM 1477 C CA . LEU A 1 214 ? 9.713 4.927 9.001 1.00 21.19 235 LEU A CA 1
ATOM 1478 C C . LEU A 1 214 ? 8.662 3.844 9.194 1.00 24.64 235 LEU A C 1
ATOM 1479 O O . LEU A 1 214 ? 8.420 3.040 8.283 1.00 21.87 235 LEU A O 1
ATOM 1484 N N . LYS A 1 215 ? 8.139 3.741 10.427 1.00 22.93 236 LYS A N 1
ATOM 1485 C CA . LYS A 1 215 ? 7.198 2.700 10.828 1.00 24.53 236 LYS A CA 1
ATOM 1486 C C . LYS A 1 215 ? 5.727 3.131 10.613 1.00 30.58 236 LYS A C 1
ATOM 1487 O O . LYS A 1 215 ? 5.170 3.876 11.412 1.00 32.37 236 LYS A O 1
ATOM 1493 N N . GLY A 1 216 ? 5.125 2.642 9.537 1.00 27.26 237 GLY A N 1
ATOM 1494 C CA . GLY A 1 216 ? 3.733 2.910 9.201 1.00 28.25 237 GLY A CA 1
ATOM 1495 C C . GLY A 1 216 ? 2.780 2.241 10.175 1.00 38.81 237 GLY A C 1
ATOM 1496 O O . GLY A 1 216 ? 3.040 1.130 10.659 1.00 38.52 237 GLY A O 1
ATOM 1497 N N . GLY A 1 217 ? 1.685 2.934 10.468 1.00 40.37 238 GLY A N 1
ATOM 1498 C CA . GLY A 1 217 ? 0.658 2.494 11.406 1.00 42.40 238 GLY A CA 1
ATOM 1499 C C . GLY A 1 217 ? -0.009 1.161 11.117 1.00 49.52 238 GLY A C 1
ATOM 1500 O O . GLY A 1 217 ? -0.524 0.526 12.052 1.00 50.24 238 GLY A O 1
ATOM 1501 N N . GLN A 1 218 ? 0.000 0.719 9.830 1.00 46.56 239 GLN A N 1
ATOM 1502 C CA . GLN A 1 218 ? -0.631 -0.534 9.413 1.00 46.64 239 GLN A CA 1
ATOM 1503 C C . GLN A 1 218 ? 0.396 -1.583 8.919 1.00 50.87 239 GLN A C 1
ATOM 1504 O O . GLN A 1 218 ? 0.113 -2.336 7.972 1.00 51.60 239 GLN A O 1
ATOM 1510 N N . GLY A 1 219 ? 1.552 -1.643 9.589 1.00 46.45 240 GLY A N 1
ATOM 1511 C CA . GLY A 1 219 ? 2.618 -2.619 9.325 1.00 45.65 240 GLY A CA 1
ATOM 1512 C C . GLY A 1 219 ? 3.611 -2.360 8.199 1.00 47.10 240 GLY A C 1
ATOM 1513 O O . GLY A 1 219 ? 4.542 -3.157 8.007 1.00 47.14 240 GLY A O 1
ATOM 1514 N N . THR A 1 220 ? 3.430 -1.264 7.437 1.00 40.90 241 THR A N 1
ATOM 1515 C CA . THR A 1 220 ? 4.338 -0.915 6.337 1.00 40.25 241 THR A CA 1
ATOM 1516 C C . THR A 1 220 ? 5.628 -0.281 6.895 1.00 38.22 241 THR A C 1
ATOM 1517 O O . THR A 1 220 ? 5.561 0.616 7.727 1.00 36.08 241 THR A O 1
ATOM 1529 N N . THR A 1 222 ? 9.346 1.625 5.994 1.00 28.20 243 THR A N 1
ATOM 1530 C CA . THR A 1 222 ? 10.164 2.276 4.959 1.00 27.47 243 THR A CA 1
ATOM 1531 C C . THR A 1 222 ? 11.590 2.421 5.464 1.00 27.51 243 THR A C 1
ATOM 1532 O O . THR A 1 222 ? 11.825 3.117 6.448 1.00 25.33 243 THR A O 1
ATOM 1536 N N . ASP A 1 223 ? 12.533 1.765 4.805 1.00 25.02 244 ASP A N 1
ATOM 1537 C CA . ASP A 1 223 ? 13.951 1.847 5.181 1.00 25.51 244 ASP A CA 1
ATOM 1538 C C . ASP A 1 223 ? 14.563 3.204 4.781 1.00 28.92 244 ASP A C 1
ATOM 1539 O O . ASP A 1 223 ? 14.403 3.640 3.626 1.00 26.06 244 ASP A O 1
ATOM 1544 N N . LEU A 1 224 ? 15.255 3.865 5.750 1.00 24.74 245 LEU A N 1
ATOM 1545 C CA . LEU A 1 224 ? 15.961 5.146 5.510 1.00 23.29 245 LEU A CA 1
ATOM 1546 C C . LEU A 1 224 ? 17.480 4.948 5.390 1.00 25.33 245 LEU A C 1
ATOM 1547 O O . LEU A 1 224 ? 18.163 5.781 4.806 1.00 24.21 245 LEU A O 1
ATOM 1552 N N . ALA A 1 225 ? 18.001 3.885 6.011 1.00 20.91 246 ALA A N 1
ATOM 1553 C CA . ALA A 1 225 ? 19.422 3.482 6.087 1.00 20.48 246 ALA A CA 1
ATOM 1554 C C . ALA A 1 225 ? 19.520 2.140 6.755 1.00 25.07 246 ALA A C 1
ATOM 1555 O O . ALA A 1 225 ? 18.678 1.800 7.583 1.00 25.58 246 ALA A O 1
ATOM 1557 N N . LYS A 1 226 ? 20.564 1.387 6.433 1.00 23.27 247 LYS A N 1
ATOM 1558 C CA . LYS A 1 226 ? 20.793 0.061 6.999 1.00 22.20 247 LYS A CA 1
ATOM 1559 C C . LYS A 1 226 ? 22.198 -0.354 6.737 1.00 27.99 247 LYS A C 1
ATOM 1560 O O . LYS A 1 226 ? 22.737 -0.063 5.668 1.00 28.61 247 LYS A O 1
ATOM 1566 N N . GLU A 1 227 ? 22.798 -0.997 7.741 1.00 24.40 248 GLU A N 1
ATOM 1567 C CA . GLU A 1 227 ? 24.095 -1.655 7.692 1.00 25.04 248 GLU A CA 1
ATOM 1568 C C . GLU A 1 227 ? 23.863 -3.019 8.296 1.00 26.06 248 GLU A C 1
ATOM 1569 O O . GLU A 1 227 ? 23.389 -3.103 9.430 1.00 24.15 248 GLU A O 1
ATOM 1575 N N . GLU A 1 228 ? 24.198 -4.070 7.558 1.00 24.80 249 GLU A N 1
ATOM 1576 C CA . GLU A 1 228 ? 23.930 -5.451 7.974 1.00 26.02 249 GLU A CA 1
ATOM 1577 C C . GLU A 1 228 ? 25.152 -6.247 8.416 1.00 30.26 249 GLU A C 1
ATOM 1578 O O . GLU A 1 228 ? 26.205 -6.193 7.774 1.00 29.19 249 GLU A O 1
ATOM 1584 N N . LEU A 1 229 ? 24.966 -7.042 9.490 1.00 25.93 250 LEU A N 1
ATOM 1585 C CA . LEU A 1 229 ? 25.923 -8.025 10.032 1.00 25.78 250 LEU A CA 1
ATOM 1586 C C . LEU A 1 229 ? 27.369 -7.500 10.136 1.00 29.48 250 LEU A C 1
ATOM 1587 O O . LEU A 1 229 ? 28.326 -8.178 9.752 1.00 29.03 250 LEU A O 1
ATOM 1592 N N . SER A 1 230 ? 27.522 -6.285 10.676 1.00 24.94 251 SER A N 1
ATOM 1593 C CA . SER A 1 230 ? 28.822 -5.652 10.806 1.00 22.79 251 SER A CA 1
ATOM 1594 C C . SER A 1 230 ? 29.607 -6.224 11.979 1.00 27.03 251 SER A C 1
ATOM 1595 O O . SER A 1 230 ? 29.040 -6.499 13.036 1.00 26.51 251 SER A O 1
ATOM 1598 N N . THR A 1 231 ? 30.924 -6.352 11.806 1.00 24.50 252 THR A N 1
ATOM 1599 C CA . THR A 1 231 ? 31.850 -6.830 12.840 1.00 23.97 252 THR A CA 1
ATOM 1600 C C . THR A 1 231 ? 32.514 -5.656 13.547 1.00 26.81 252 THR A C 1
ATOM 1601 O O . THR A 1 231 ? 33.343 -5.869 14.429 1.00 27.70 252 THR A O 1
ATOM 1605 N N . LYS A 1 232 ? 32.174 -4.424 13.141 1.00 23.07 253 LYS A N 1
ATOM 1606 C CA . LYS A 1 232 ? 32.706 -3.178 13.711 1.00 22.64 253 LYS A CA 1
ATOM 1607 C C . LYS A 1 232 ? 32.308 -3.004 15.184 1.00 25.64 253 LYS A C 1
ATOM 1608 O O . LYS A 1 232 ? 31.211 -3.424 15.577 1.00 22.65 253 LYS A O 1
ATOM 1614 N N . ASN A 1 233 ? 33.165 -2.309 15.956 1.00 22.71 254 ASN A N 1
ATOM 1615 C CA . ASN A 1 233 ? 32.891 -1.902 17.339 1.00 22.72 254 ASN A CA 1
ATOM 1616 C C . ASN A 1 233 ? 31.795 -0.826 17.348 1.00 26.87 254 ASN A C 1
ATOM 1617 O O . ASN A 1 233 ? 30.877 -0.855 18.171 1.00 26.05 254 ASN A O 1
ATOM 1622 N N . ILE A 1 234 ? 31.889 0.108 16.390 1.00 22.27 255 ILE A N 1
ATOM 1623 C CA . ILE A 1 234 ? 30.931 1.190 16.221 1.00 20.53 255 ILE A CA 1
ATOM 1624 C C . ILE A 1 234 ? 30.338 1.108 14.819 1.00 24.41 255 ILE A C 1
ATOM 1625 O O . ILE A 1 234 ? 31.049 1.171 13.820 1.00 24.15 255 ILE A O 1
ATOM 1630 N N . VAL A 1 235 ? 29.029 0.979 14.768 1.00 20.73 256 VAL A N 1
ATOM 1631 C CA . VAL A 1 235 ? 28.232 0.954 13.561 1.00 20.16 256 VAL A CA 1
ATOM 1632 C C . VAL A 1 235 ? 27.425 2.233 13.604 1.00 25.91 256 VAL A C 1
ATOM 1633 O O . VAL A 1 235 ? 26.706 2.473 14.568 1.00 24.87 256 VAL A O 1
ATOM 1637 N N . LYS A 1 236 ? 27.607 3.089 12.605 1.00 23.62 257 LYS A N 1
ATOM 1638 C CA . LYS A 1 236 ? 26.865 4.336 12.493 1.00 22.49 257 LYS A CA 1
ATOM 1639 C C . LYS A 1 236 ? 26.096 4.304 11.179 1.00 27.04 257 LYS A C 1
ATOM 1640 O O . LYS A 1 236 ? 26.714 4.112 10.139 1.00 25.80 257 LYS A O 1
ATOM 1646 N N . VAL A 1 237 ? 24.751 4.409 11.228 1.00 24.38 258 VAL A N 1
ATOM 1647 C CA . VAL A 1 237 ? 23.944 4.469 10.005 1.00 25.18 258 VAL A CA 1
ATOM 1648 C C . VAL A 1 237 ? 23.157 5.796 10.047 1.00 27.56 258 VAL A C 1
ATOM 1649 O O . VAL A 1 237 ? 22.710 6.234 11.115 1.00 26.81 258 VAL A O 1
ATOM 1653 N N . GLU A 1 238 ? 23.097 6.477 8.914 1.00 21.88 259 GLU A N 1
ATOM 1654 C CA . GLU A 1 238 ? 22.434 7.771 8.883 1.00 21.49 259 GLU A CA 1
ATOM 1655 C C . GLU A 1 238 ? 21.769 8.077 7.541 1.00 25.43 259 GLU A C 1
ATOM 1656 O O . GLU A 1 238 ? 22.222 7.637 6.474 1.00 22.82 259 GLU A O 1
ATOM 1662 N N . ASN A 1 239 ? 20.724 8.889 7.613 1.00 22.77 260 ASN A N 1
ATOM 1663 C CA . ASN A 1 239 ? 20.067 9.460 6.448 1.00 23.93 260 ASN A CA 1
ATOM 1664 C C . ASN A 1 239 ? 19.808 10.888 6.838 1.00 27.40 260 ASN A C 1
ATOM 1665 O O . ASN A 1 239 ? 18.988 11.137 7.719 1.00 24.65 260 ASN A O 1
ATOM 1670 N N . LYS A 1 240 ? 20.563 11.812 6.246 1.00 25.02 261 LYS A N 1
ATOM 1671 C CA . LYS A 1 240 ? 20.478 13.230 6.583 1.00 25.51 261 LYS A CA 1
ATOM 1672 C C . LYS A 1 240 ? 19.679 14.035 5.540 1.00 28.44 261 LYS A C 1
ATOM 1673 O O . LYS A 1 240 ? 19.778 15.267 5.499 1.00 28.48 261 LYS A O 1
ATOM 1679 N N . ASN A 1 241 ? 18.827 13.357 4.761 1.00 23.07 262 ASN A N 1
ATOM 1680 C CA . ASN A 1 241 ? 18.079 14.056 3.731 1.00 23.27 262 ASN A CA 1
ATOM 1681 C C . ASN A 1 241 ? 16.722 13.404 3.478 1.00 26.05 262 ASN A C 1
ATOM 1682 O O . ASN A 1 241 ? 16.291 13.289 2.328 1.00 27.60 262 ASN A O 1
ATOM 1687 N N . TRP A 1 242 ? 16.015 13.007 4.550 1.00 21.70 263 TRP A N 1
ATOM 1688 C CA . TRP A 1 242 ? 14.738 12.329 4.386 1.00 20.97 263 TRP A CA 1
ATOM 1689 C C . TRP A 1 242 ? 13.558 13.216 4.753 1.00 26.81 263 TRP A C 1
ATOM 1690 O O . TRP A 1 242 ? 13.687 14.214 5.470 1.00 25.26 263 TRP A O 1
ATOM 1701 N N . ASN A 1 243 ? 12.391 12.819 4.253 1.00 25.11 264 ASN A N 1
ATOM 1702 C CA . ASN A 1 243 ? 11.123 13.465 4.527 1.00 24.42 264 ASN A CA 1
ATOM 1703 C C . ASN A 1 243 ? 10.055 12.420 4.542 1.00 26.68 264 ASN A C 1
ATOM 1704 O O . ASN A 1 243 ? 10.212 11.363 3.923 1.00 25.51 264 ASN A O 1
ATOM 1709 N N . TRP A 1 244 ? 8.981 12.675 5.306 1.00 23.95 265 TRP A N 1
ATOM 1710 C CA . TRP A 1 244 ? 7.806 11.814 5.281 1.00 22.74 265 TRP A CA 1
ATOM 1711 C C . TRP A 1 244 ? 7.161 12.023 3.919 1.00 29.94 265 TRP A C 1
ATOM 1712 O O . TRP A 1 244 ? 7.365 13.086 3.319 1.00 29.44 265 TRP A O 1
ATOM 1723 N N . SER A 1 245 ? 6.407 11.042 3.414 1.00 29.33 266 SER A N 1
ATOM 1724 C CA . SER A 1 245 ? 5.624 11.240 2.198 1.00 30.99 266 SER A CA 1
ATOM 1725 C C . SER A 1 245 ? 4.616 12.346 2.510 1.00 35.25 266 SER A C 1
ATOM 1726 O O . SER A 1 245 ? 4.121 12.382 3.632 1.00 34.29 266 SER A O 1
ATOM 1729 N N . ASN A 1 246 ? 4.380 13.280 1.577 1.00 34.10 267 ASN A N 1
ATOM 1730 C CA . ASN A 1 246 ? 3.460 14.412 1.749 1.00 35.64 267 ASN A CA 1
ATOM 1731 C C . ASN A 1 246 ? 3.732 15.120 3.108 1.00 38.69 267 ASN A C 1
ATOM 1732 O O . ASN A 1 246 ? 2.824 15.335 3.917 1.00 37.35 267 ASN A O 1
ATOM 1737 N N . ASP A 1 247 ? 5.023 15.450 3.334 1.00 35.82 268 ASP A N 1
ATOM 1738 C CA . ASP A 1 247 ? 5.549 16.103 4.530 1.00 34.94 268 ASP A CA 1
ATOM 1739 C C . ASP A 1 247 ? 5.078 17.543 4.616 1.00 41.54 268 ASP A C 1
ATOM 1740 O O . ASP A 1 247 ? 4.875 18.201 3.594 1.00 42.24 268 ASP A O 1
ATOM 1745 N N . THR A 1 248 ? 4.943 18.037 5.857 1.00 38.50 269 THR A N 1
ATOM 1746 C CA . THR A 1 248 ? 4.446 19.373 6.169 1.00 38.15 269 THR A CA 1
ATOM 1747 C C . THR A 1 248 ? 5.518 20.470 5.938 1.00 41.74 269 THR A C 1
ATOM 1748 O O . THR A 1 248 ? 5.203 21.661 6.041 1.00 42.10 269 THR A O 1
ATOM 1752 N N . ARG A 1 249 ? 6.760 20.077 5.599 1.00 36.26 270 ARG A N 1
ATOM 1753 C CA . ARG A 1 249 ? 7.832 21.018 5.306 1.00 35.51 270 ARG A CA 1
ATOM 1754 C C . ARG A 1 249 ? 8.649 20.512 4.120 1.00 39.03 270 ARG A C 1
ATOM 1755 O O . ARG A 1 249 ? 8.650 19.313 3.836 1.00 38.59 270 ARG A O 1
ATOM 1763 N N . LYS A 1 250 ? 9.313 21.431 3.413 1.00 36.45 271 LYS A N 1
ATOM 1764 C CA . LYS A 1 250 ? 10.171 21.105 2.265 1.00 36.96 271 LYS A CA 1
ATOM 1765 C C . LYS A 1 250 ? 11.602 20.829 2.733 1.00 37.75 271 LYS A C 1
ATOM 1766 O O . LYS A 1 250 ? 12.339 20.112 2.047 1.00 37.19 271 LYS A O 1
ATOM 1768 N N . GLU A 1 251 ? 11.989 21.376 3.911 1.00 33.10 272 GLU A N 1
ATOM 1769 C CA . GLU A 1 251 ? 13.328 21.201 4.478 1.00 32.74 272 GLU A CA 1
ATOM 1770 C C . GLU A 1 251 ? 13.562 19.729 4.834 1.00 32.06 272 GLU A C 1
ATOM 1771 O O . GLU A 1 251 ? 12.674 19.103 5.429 1.00 28.64 272 GLU A O 1
ATOM 1777 N N . PRO A 1 252 ? 14.737 19.150 4.474 1.00 27.07 273 PRO A N 1
ATOM 1778 C CA . PRO A 1 252 ? 14.974 17.742 4.809 1.00 25.55 273 PRO A CA 1
ATOM 1779 C C . PRO A 1 252 ? 15.168 17.525 6.308 1.00 26.50 273 PRO A C 1
ATOM 1780 O O . PRO A 1 252 ? 15.487 18.457 7.052 1.00 24.92 273 PRO A O 1
ATOM 1784 N N . ARG A 1 253 ? 14.978 16.271 6.741 1.00 20.61 274 ARG A N 1
ATOM 1785 C CA . ARG A 1 253 ? 15.138 15.898 8.134 1.00 18.51 274 ARG A CA 1
ATOM 1786 C C . ARG A 1 253 ? 16.315 14.950 8.215 1.00 23.48 274 ARG A C 1
ATOM 1787 O O . ARG A 1 253 ? 16.849 14.566 7.162 1.00 21.40 274 ARG A O 1
ATOM 1795 N N . PHE A 1 254 ? 16.797 14.637 9.444 1.00 20.54 275 PHE A N 1
ATOM 1796 C CA . PHE A 1 254 ? 17.925 13.725 9.582 1.00 19.73 275 PHE A CA 1
ATOM 1797 C C . PHE A 1 254 ? 17.763 12.761 10.748 1.00 24.01 275 PHE A C 1
ATOM 1798 O O . PHE A 1 254 ? 17.078 13.055 11.735 1.00 24.19 275 PHE A O 1
ATOM 1806 N N . ALA A 1 255 ? 18.407 11.602 10.635 1.00 20.55 276 ALA A N 1
ATOM 1807 C CA . ALA A 1 255 ? 18.429 10.610 11.721 1.00 19.49 276 ALA A CA 1
ATOM 1808 C C . ALA A 1 255 ? 19.775 9.929 11.680 1.00 21.84 276 ALA A C 1
ATOM 1809 O O . ALA A 1 255 ? 20.297 9.700 10.591 1.00 20.14 276 ALA A O 1
ATOM 1811 N N . ILE A 1 256 ? 20.395 9.724 12.843 1.00 18.43 277 ILE A N 1
ATOM 1812 C CA . ILE A 1 256 ? 21.709 9.062 12.954 1.00 17.89 277 ILE A CA 1
ATOM 1813 C C . ILE A 1 256 ? 21.606 7.989 14.036 1.00 19.95 277 ILE A C 1
ATOM 1814 O O . ILE A 1 256 ? 21.360 8.320 15.199 1.00 17.65 277 ILE A O 1
ATOM 1819 N N . LEU A 1 257 ? 21.829 6.724 13.659 1.00 16.22 278 LEU A N 1
ATOM 1820 C CA . LEU A 1 257 ? 21.782 5.614 14.601 1.00 15.09 278 LEU A CA 1
ATOM 1821 C C . LEU A 1 257 ? 23.186 5.074 14.805 1.00 20.30 278 LEU A C 1
ATOM 1822 O O . LEU A 1 257 ? 23.826 4.628 13.857 1.00 19.76 278 LEU A O 1
ATOM 1827 N N . THR A 1 258 ? 23.676 5.160 16.049 1.00 17.01 279 THR A N 1
ATOM 1828 C CA . THR A 1 258 ? 25.001 4.684 16.402 1.00 16.27 279 THR A CA 1
ATOM 1829 C C . THR A 1 258 ? 24.849 3.516 17.352 1.00 20.87 279 THR A C 1
ATOM 1830 O O . THR A 1 258 ? 24.104 3.590 18.326 1.00 19.59 279 THR A O 1
ATOM 1834 N N . VAL A 1 259 ? 25.541 2.423 17.046 1.00 19.02 280 VAL A N 1
ATOM 1835 C CA . VAL A 1 259 ? 25.595 1.261 17.931 1.00 18.10 280 VAL A CA 1
ATOM 1836 C C . VAL A 1 259 ? 27.073 1.085 18.316 1.00 20.20 280 VAL A C 1
ATOM 1837 O O . VAL A 1 259 ? 27.908 0.850 17.445 1.00 17.01 280 VAL A O 1
ATOM 1841 N N . ASP A 1 260 ? 27.390 1.232 19.612 1.00 17.97 281 ASP A N 1
ATOM 1842 C CA . ASP A 1 260 ? 28.759 1.080 20.116 1.00 17.90 281 ASP A CA 1
ATOM 1843 C C . ASP A 1 260 ? 28.781 -0.094 21.093 1.00 21.13 281 ASP A C 1
ATOM 1844 O O . ASP A 1 260 ? 28.344 0.057 22.236 1.00 18.91 281 ASP A O 1
ATOM 1849 N N . LYS A 1 261 ? 29.288 -1.270 20.636 1.00 16.92 282 LYS A N 1
ATOM 1850 C CA . LYS A 1 261 ? 29.295 -2.461 21.474 1.00 16.55 282 LYS A CA 1
ATOM 1851 C C . LYS A 1 261 ? 30.511 -2.484 22.401 1.00 22.29 282 LYS A C 1
ATOM 1852 O O . LYS A 1 261 ? 30.564 -3.322 23.284 1.00 24.46 282 LYS A O 1
ATOM 1858 N N . ALA A 1 262 ? 31.464 -1.563 22.222 1.00 19.98 283 ALA A N 1
ATOM 1859 C CA . ALA A 1 262 ? 32.749 -1.597 22.914 1.00 22.16 283 ALA A CA 1
ATOM 1860 C C . ALA A 1 262 ? 32.863 -0.735 24.199 1.00 26.63 283 ALA A C 1
ATOM 1861 O O . ALA A 1 262 ? 33.947 -0.651 24.773 1.00 29.58 283 ALA A O 1
ATOM 1863 N N . GLN A 1 263 ? 31.781 -0.180 24.692 1.00 23.01 284 GLN A N 1
ATOM 1864 C CA . GLN A 1 263 ? 31.833 0.613 25.926 1.00 22.06 284 GLN A CA 1
ATOM 1865 C C . GLN A 1 263 ? 31.906 -0.305 27.146 1.00 25.58 284 GLN A C 1
ATOM 1866 O O . GLN A 1 263 ? 31.365 -1.399 27.093 1.00 25.52 284 GLN A O 1
ATOM 1872 N N . ALA A 1 264 ? 32.559 0.130 28.233 1.00 23.05 285 ALA A N 1
ATOM 1873 C CA . ALA A 1 264 ? 32.699 -0.667 29.460 1.00 23.74 285 ALA A CA 1
ATOM 1874 C C . ALA A 1 264 ? 31.350 -1.147 30.054 1.00 26.60 285 ALA A C 1
ATOM 1875 O O . ALA A 1 264 ? 31.247 -2.308 30.456 1.00 27.14 285 ALA A O 1
ATOM 1877 N N . GLU A 1 265 ? 30.330 -0.278 30.079 1.00 21.97 286 GLU A N 1
ATOM 1878 C CA . GLU A 1 265 ? 29.000 -0.541 30.673 1.00 21.54 286 GLU A CA 1
ATOM 1879 C C . GLU A 1 265 ? 28.112 -1.453 29.815 1.00 26.44 286 GLU A C 1
ATOM 1880 O O . GLU A 1 265 ? 27.074 -1.922 30.288 1.00 25.30 286 GLU A O 1
ATOM 1886 N N . GLY A 1 266 ? 28.501 -1.677 28.568 1.00 23.11 287 GLY A N 1
ATOM 1887 C CA . GLY A 1 266 ? 27.714 -2.508 27.667 1.00 23.27 287 GLY A CA 1
ATOM 1888 C C . GLY A 1 266 ? 27.548 -1.822 26.332 1.00 27.81 287 GLY A C 1
ATOM 1889 O O . GLY A 1 266 ? 28.316 -0.904 26.028 1.00 29.24 287 GLY A O 1
ATOM 1890 N N . THR A 1 267 ? 26.563 -2.270 25.520 1.00 21.53 288 THR A N 1
ATOM 1891 C CA . THR A 1 267 ? 26.288 -1.699 24.177 1.00 19.86 288 THR A CA 1
ATOM 1892 C C . THR A 1 267 ? 25.565 -0.350 24.319 1.00 22.51 288 THR A C 1
ATOM 1893 O O . THR A 1 267 ? 24.529 -0.263 24.993 1.00 21.82 288 THR A O 1
ATOM 1897 N N . VAL A 1 268 ? 26.105 0.704 23.699 1.00 20.24 289 VAL A N 1
ATOM 1898 C CA . VAL A 1 268 ? 25.463 2.031 23.808 1.00 19.68 289 VAL A CA 1
ATOM 1899 C C . VAL A 1 268 ? 24.824 2.377 22.447 1.00 23.86 289 VAL A C 1
ATOM 1900 O O . VAL A 1 268 ? 25.525 2.475 21.445 1.00 23.00 289 VAL A O 1
ATOM 1904 N N . ILE A 1 269 ? 23.487 2.537 22.436 1.00 20.71 290 ILE A N 1
ATOM 1905 C CA . ILE A 1 269 ? 22.699 2.802 21.241 1.00 19.86 290 ILE A CA 1
ATOM 1906 C C . ILE A 1 269 ? 22.118 4.209 21.300 1.00 23.38 290 ILE A C 1
ATOM 1907 O O . ILE A 1 269 ? 21.432 4.547 22.264 1.00 19.77 290 ILE A O 1
ATOM 1912 N N . THR A 1 270 ? 22.366 5.023 20.255 1.00 20.48 291 THR A N 1
ATOM 1913 C CA . THR A 1 270 ? 21.785 6.372 20.217 1.00 18.87 291 THR A CA 1
ATOM 1914 C C . THR A 1 270 ? 21.084 6.647 18.881 1.00 21.48 291 THR A C 1
ATOM 1915 O O . THR A 1 270 ? 21.591 6.283 17.820 1.00 21.41 291 THR A O 1
ATOM 1919 N N . LEU A 1 271 ? 19.929 7.316 18.962 1.00 17.80 292 LEU A N 1
ATOM 1920 C CA . LEU A 1 271 ? 19.153 7.805 17.846 1.00 16.68 292 LEU A CA 1
ATOM 1921 C C . LEU A 1 271 ? 19.175 9.319 17.913 1.00 21.86 292 LEU A C 1
ATOM 1922 O O . LEU A 1 271 ? 18.549 9.917 18.795 1.00 22.23 292 LEU A O 1
ATOM 1927 N N . ASP A 1 272 ? 19.960 9.929 17.020 1.00 16.76 293 ASP A N 1
ATOM 1928 C CA . ASP A 1 272 ? 20.151 11.384 16.929 1.00 15.01 293 ASP A CA 1
ATOM 1929 C C . ASP A 1 272 ? 19.252 11.910 15.803 1.00 22.00 293 ASP A C 1
ATOM 1930 O O . ASP A 1 272 ? 18.805 11.108 14.973 1.00 21.08 293 ASP A O 1
ATOM 1935 N N . GLY A 1 273 ? 18.920 13.207 15.820 1.00 19.83 294 GLY A N 1
ATOM 1936 C CA . GLY A 1 273 ? 18.044 13.793 14.795 1.00 19.48 294 GLY A CA 1
ATOM 1937 C C . GLY A 1 273 ? 16.658 14.215 15.239 1.00 22.03 294 GLY A C 1
ATOM 1938 O O . GLY A 1 273 ? 15.843 14.689 14.420 1.00 21.39 294 GLY A O 1
ATOM 1939 N N . LEU A 1 274 ? 16.372 14.039 16.556 1.00 16.93 295 LEU A N 1
ATOM 1940 C CA . LEU A 1 274 ? 15.091 14.380 17.165 1.00 16.56 295 LEU A CA 1
ATOM 1941 C C . LEU A 1 274 ? 14.693 15.833 16.921 1.00 21.33 295 LEU A C 1
ATOM 1942 O O . LEU A 1 274 ? 13.509 16.112 16.779 1.00 20.40 295 LEU A O 1
ATOM 1947 N N . THR A 1 275 ? 15.670 16.753 16.880 1.00 19.51 296 THR A N 1
ATOM 1948 C CA . THR A 1 275 ? 15.399 18.181 16.649 1.00 20.61 296 THR A CA 1
ATOM 1949 C C . THR A 1 275 ? 14.760 18.451 15.244 1.00 24.59 296 THR A C 1
ATOM 1950 O O . THR A 1 275 ? 14.110 19.489 15.051 1.00 23.15 296 THR A O 1
ATOM 1954 N N . SER A 1 276 ? 14.982 17.530 14.267 1.00 20.63 297 SER A N 1
ATOM 1955 C CA . SER A 1 276 ? 14.533 17.721 12.882 1.00 20.31 297 SER A CA 1
ATOM 1956 C C . SER A 1 276 ? 13.104 17.217 12.658 1.00 23.67 297 SER A C 1
ATOM 1957 O O . SER A 1 276 ? 12.595 17.383 11.558 1.00 22.64 297 SER A O 1
ATOM 1960 N N . LEU A 1 277 ? 12.445 16.617 13.700 1.00 20.80 298 LEU A N 1
ATOM 1961 C CA . LEU A 1 277 ? 11.106 16.026 13.564 1.00 19.78 298 LEU A CA 1
ATOM 1962 C C . LEU A 1 277 ? 9.993 17.049 13.615 1.00 24.57 298 LEU A C 1
ATOM 1963 O O . LEU A 1 277 ? 8.991 16.901 12.900 1.00 22.20 298 LEU A O 1
ATOM 1976 N N . ASP A 1 279 ? 8.289 20.955 13.099 1.00 27.04 300 ASP A N 1
ATOM 1977 C CA . ASP A 1 279 ? 8.281 21.915 11.997 1.00 27.21 300 ASP A CA 1
ATOM 1978 C C . ASP A 1 279 ? 8.648 23.290 12.495 1.00 31.36 300 ASP A C 1
ATOM 1979 O O . ASP A 1 279 ? 9.152 24.108 11.718 1.00 32.49 300 ASP A O 1
ATOM 1984 N N . ASN A 1 280 ? 8.411 23.540 13.791 1.00 25.92 301 ASN A N 1
ATOM 1985 C CA . ASN A 1 280 ? 8.707 24.804 14.463 1.00 27.04 301 ASN A CA 1
ATOM 1986 C C . ASN A 1 280 ? 8.774 24.612 15.988 1.00 30.94 301 ASN A C 1
ATOM 1987 O O . ASN A 1 280 ? 8.252 23.631 16.533 1.00 29.29 301 ASN A O 1
ATOM 1992 N N . ASN A 1 281 ? 9.359 25.597 16.657 1.00 27.86 302 ASN A N 1
ATOM 1993 C CA . ASN A 1 281 ? 9.584 25.644 18.090 1.00 28.68 302 ASN A CA 1
ATOM 1994 C C . ASN A 1 281 ? 8.309 25.831 18.912 1.00 33.87 302 ASN A C 1
ATOM 1995 O O . ASN A 1 281 ? 8.309 25.505 20.092 1.00 34.99 302 ASN A O 1
ATOM 2000 N N . GLN A 1 282 ? 7.256 26.406 18.344 1.00 30.46 303 GLN A N 1
ATOM 2001 C CA . GLN A 1 282 ? 6.053 26.625 19.144 1.00 30.42 303 GLN A CA 1
ATOM 2002 C C . GLN A 1 282 ? 5.257 25.330 19.310 1.00 31.92 303 GLN A C 1
ATOM 2003 O O . GLN A 1 282 ? 4.892 24.968 20.429 1.00 31.67 303 GLN A O 1
ATOM 2009 N N . ASP A 1 283 ? 4.984 24.650 18.192 1.00 26.50 304 ASP A N 1
ATOM 2010 C CA . ASP A 1 283 ? 4.199 23.422 18.144 1.00 24.07 304 ASP A CA 1
ATOM 2011 C C . ASP A 1 283 ? 4.950 22.243 1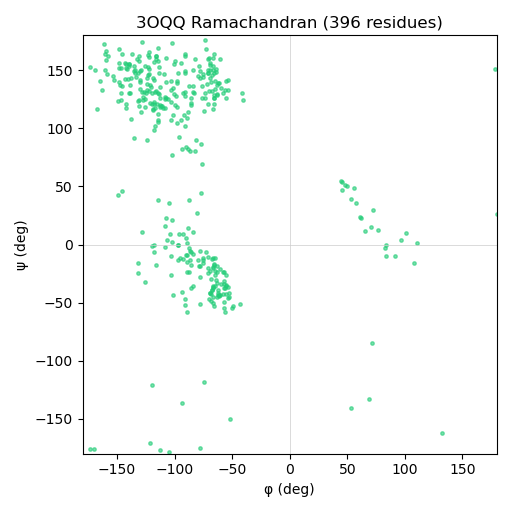8.652 1.00 26.61 304 ASP A C 1
ATOM 2012 O O . ASP A 1 283 ? 4.344 21.348 19.245 1.00 26.84 304 ASP A O 1
ATOM 2025 N N . PHE A 1 285 ? 6.713 18.514 18.428 1.00 18.83 306 PHE A N 1
ATOM 2026 C CA . PHE A 1 285 ? 6.367 17.307 17.688 1.00 18.48 306 PHE A CA 1
ATOM 2027 C C . PHE A 1 285 ? 5.404 16.345 18.397 1.00 21.48 306 PHE A C 1
ATOM 2028 O O . PHE A 1 285 ? 5.797 15.660 19.346 1.00 20.46 306 PHE A O 1
ATOM 2036 N N . GLN A 1 286 ? 4.176 16.191 17.810 1.00 18.22 307 GLN A N 1
ATOM 2037 C CA . GLN A 1 286 ? 3.104 15.294 18.275 1.00 14.81 307 GLN A CA 1
ATOM 2038 C C . GLN A 1 286 ? 2.686 15.604 19.726 1.00 18.90 307 GLN A C 1
ATOM 2039 O O . GLN A 1 286 ? 2.382 14.673 20.463 1.00 18.71 307 GLN A O 1
ATOM 2045 N N . VAL A 1 287 ? 2.682 16.897 20.143 1.00 16.30 308 VAL A N 1
ATOM 2046 C CA . VAL A 1 287 ? 2.324 17.287 21.534 1.00 15.42 308 VAL A CA 1
ATOM 2047 C C . VAL A 1 287 ? 1.290 18.459 21.613 1.00 19.03 308 VAL A C 1
ATOM 2048 O O . VAL A 1 287 ? 0.733 18.744 22.688 1.00 17.53 308 VAL A O 1
ATOM 2052 N N . THR A 1 288 ? 1.088 19.186 20.522 1.00 18.26 309 THR A N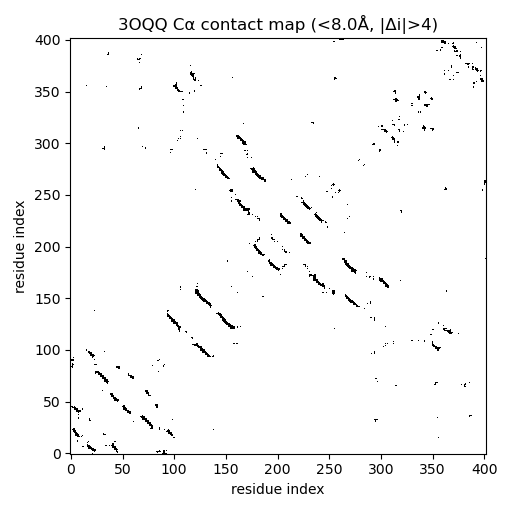 1
ATOM 2053 C CA . THR A 1 288 ? 0.222 20.365 20.601 1.00 18.80 309 THR A CA 1
ATOM 2054 C C . THR A 1 288 ? -1.115 20.076 19.927 1.00 23.16 309 THR 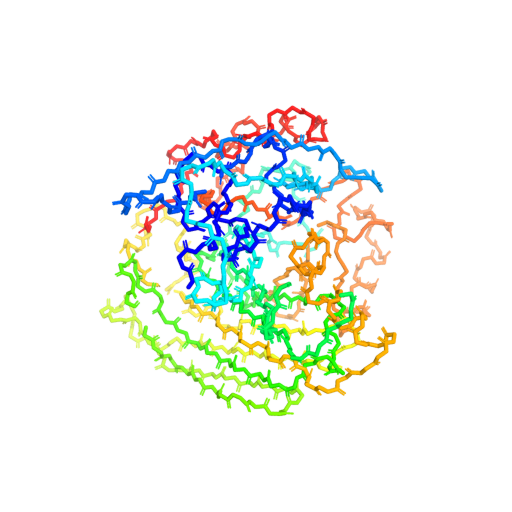A C 1
ATOM 2055 O O . THR A 1 288 ? -1.151 19.700 18.749 1.00 22.50 309 THR A O 1
ATOM 2059 N N . GLN A 1 289 ? -2.222 20.281 20.684 1.00 19.27 310 GLN A N 1
ATOM 2060 C CA . GLN A 1 289 ? -3.557 20.053 20.165 1.00 18.57 310 GLN A CA 1
ATOM 2061 C C . GLN A 1 289 ? -3.799 20.927 18.925 1.00 26.00 310 GLN A C 1
ATOM 2062 O O . GLN A 1 289 ? -3.543 22.142 18.960 1.00 27.15 310 GLN A O 1
ATOM 2068 N N . GLY A 1 290 ? -4.279 20.286 17.855 1.00 22.12 311 GLY A N 1
ATOM 2069 C CA . GLY A 1 290 ? -4.537 20.926 16.570 1.00 21.45 311 GLY A CA 1
ATOM 2070 C C . GLY A 1 290 ? -3.336 20.837 15.652 1.00 25.58 311 GLY A C 1
ATOM 2071 O O . GLY A 1 290 ? -3.439 21.172 14.471 1.00 24.32 311 GLY A O 1
ATOM 2072 N N . LYS A 1 291 ? -2.163 20.384 16.189 1.00 22.01 312 LYS A N 1
ATOM 2073 C CA . LYS A 1 291 ? -0.927 20.281 15.405 1.00 22.23 312 LYS A CA 1
ATOM 2074 C C . LYS A 1 291 ? -0.428 18.831 15.311 1.00 26.20 312 LYS A C 1
ATOM 2075 O O . LYS A 1 291 ? 0.531 18.561 14.574 1.00 26.60 312 LYS A O 1
ATOM 2081 N N . VAL A 1 292 ? -1.071 17.894 16.033 1.00 21.06 313 VAL A N 1
ATOM 2082 C CA . VAL A 1 292 ? -0.653 16.483 15.997 1.00 20.15 313 VAL A CA 1
ATOM 2083 C C . VAL A 1 292 ? -0.955 15.912 14.588 1.00 23.63 313 VAL A C 1
ATOM 2084 O O . VAL A 1 292 ? -2.040 16.127 14.052 1.00 21.77 313 VAL A O 1
ATOM 2088 N N . ARG A 1 293 ? 0.018 15.223 13.994 1.00 20.01 314 ARG A N 1
ATOM 2089 C CA . ARG A 1 293 ? -0.123 14.677 12.646 1.00 20.54 314 ARG A CA 1
ATOM 2090 C C . ARG A 1 293 ? -0.649 13.256 12.772 1.00 24.12 314 ARG A C 1
ATOM 2091 O O . ARG A 1 293 ? 0.038 12.367 13.280 1.00 19.45 314 ARG A O 1
ATOM 2099 N N . GLU A 1 294 ? -1.902 13.078 12.328 1.00 21.77 315 GLU A N 1
ATOM 2100 C CA . GLU A 1 294 ? -2.661 11.843 12.427 1.00 21.31 315 GLU A CA 1
ATOM 2101 C C . GLU A 1 294 ? -2.060 10.731 11.589 1.00 23.47 315 GLU A C 1
ATOM 2102 O O . GLU A 1 294 ? -1.818 10.926 10.408 1.00 24.58 315 GLU A O 1
ATOM 2108 N N . GLY A 1 295 ? -1.843 9.573 12.214 1.00 20.61 316 GLY A N 1
ATOM 2109 C CA . GLY A 1 295 ? -1.305 8.374 11.568 1.00 19.68 316 GLY A CA 1
ATOM 2110 C C . GLY A 1 295 ? 0.091 8.521 10.987 1.00 24.38 316 GLY A C 1
ATOM 2111 O O . GLY A 1 295 ? 0.454 7.775 10.075 1.00 27.10 316 GLY A O 1
ATOM 2112 N N . LEU A 1 296 ? 0.878 9.484 11.492 1.00 18.49 317 LEU A N 1
ATOM 2113 C CA . LEU A 1 296 ? 2.212 9.760 11.003 1.00 17.30 317 LEU A CA 1
ATOM 2114 C C . LEU A 1 296 ? 3.148 8.573 11.291 1.00 23.74 317 LEU A C 1
ATOM 2115 O O . LEU A 1 296 ? 3.276 8.188 12.457 1.00 24.51 317 LEU A O 1
ATOM 2120 N N . PRO A 1 297 ? 3.770 7.953 10.243 1.00 18.89 318 PRO A N 1
ATOM 2121 C CA . PRO A 1 297 ? 4.726 6.858 10.502 1.00 18.48 318 PRO A CA 1
ATOM 2122 C C . PRO A 1 297 ? 5.791 7.298 11.526 1.00 22.97 318 PRO A C 1
ATOM 2123 O O . PRO A 1 297 ? 6.208 8.465 11.536 1.00 21.41 318 PRO A O 1
ATOM 2135 N N . LEU A 1 299 ? 9.453 7.471 13.428 1.00 18.01 320 LEU A N 1
ATOM 2136 C CA . LEU A 1 299 ? 10.894 7.295 13.162 1.00 17.29 320 LEU A CA 1
ATOM 2137 C C . LEU A 1 299 ? 11.367 6.128 14.041 1.00 20.07 320 LEU A C 1
ATOM 2138 O O . LEU A 1 299 ? 11.178 6.156 15.259 1.00 18.05 320 LEU A O 1
ATOM 2143 N N . ARG A 1 300 ? 11.905 5.069 13.405 1.00 18.79 321 ARG A N 1
ATOM 2144 C CA . ARG A 1 300 ? 12.308 3.851 14.097 1.00 16.65 321 ARG A CA 1
ATOM 2145 C C . ARG A 1 300 ? 13.785 3.556 13.951 1.00 20.35 321 ARG A C 1
ATOM 2146 O O . ARG A 1 300 ? 14.301 3.560 12.824 1.00 19.00 321 ARG A O 1
ATOM 2154 N N . ALA A 1 301 ? 14.463 3.278 15.090 1.00 16.78 322 ALA A N 1
ATOM 2155 C CA . ALA A 1 301 ? 15.805 2.715 15.091 1.00 17.94 322 ALA A CA 1
ATOM 2156 C C . ALA A 1 301 ? 15.640 1.213 15.371 1.00 23.18 322 ALA A C 1
ATOM 2157 O O . ALA A 1 301 ? 14.894 0.831 16.285 1.00 21.75 322 ALA A O 1
ATOM 2159 N N . GLU A 1 302 ? 16.255 0.361 14.544 1.00 19.40 323 GLU A N 1
ATOM 2160 C CA . GLU A 1 302 ? 16.146 -1.084 14.730 1.00 19.42 323 GLU A CA 1
ATOM 2161 C C . GLU A 1 302 ? 17.542 -1.682 14.811 1.00 24.46 323 GLU A C 1
ATOM 2162 O O . GLU A 1 302 ? 18.372 -1.434 13.934 1.00 25.60 323 GLU A O 1
ATOM 2168 N N . VAL A 1 303 ? 17.812 -2.427 15.895 1.00 19.53 324 VAL A N 1
ATOM 2169 C CA . VAL A 1 303 ? 19.136 -3.006 16.141 1.00 17.91 324 VAL A CA 1
ATOM 2170 C C . VAL A 1 303 ? 19.020 -4.491 16.395 1.00 21.90 324 VAL A C 1
ATOM 2171 O O . VAL A 1 303 ? 18.288 -4.930 17.282 1.00 20.49 324 VAL A O 1
ATOM 2175 N N . ARG A 1 304 ? 19.748 -5.261 15.600 1.00 20.60 325 ARG A N 1
ATOM 2176 C CA . ARG A 1 304 ? 19.878 -6.696 15.774 1.00 21.63 325 ARG A CA 1
ATOM 2177 C C . ARG A 1 304 ? 21.310 -6.972 16.216 1.00 26.53 325 ARG A C 1
ATOM 2178 O O . ARG A 1 304 ? 22.257 -6.588 15.519 1.00 25.50 325 ARG A O 1
ATOM 2186 N N . LEU A 1 305 ? 21.478 -7.559 17.400 1.00 23.88 326 LEU A N 1
ATOM 2187 C CA . LEU A 1 305 ? 22.809 -7.917 17.910 1.00 23.64 326 LEU A CA 1
ATOM 2188 C C . LEU A 1 305 ? 22.902 -9.430 17.957 1.00 27.81 326 LEU A C 1
ATOM 2189 O O . LEU A 1 305 ? 22.088 -10.057 18.633 1.00 26.31 326 LEU A O 1
ATOM 2194 N N . ILE A 1 306 ? 23.845 -10.015 17.193 1.00 24.10 327 ILE A N 1
ATOM 2195 C CA . ILE A 1 306 ? 24.011 -11.467 17.095 1.00 24.51 327 ILE A CA 1
ATOM 2196 C C . ILE A 1 306 ? 25.158 -11.854 18.006 1.00 30.89 327 ILE A C 1
ATOM 2197 O O . ILE A 1 306 ? 26.291 -11.345 17.856 1.00 31.55 327 ILE A O 1
ATOM 2202 N N . GLY A 1 307 ? 24.841 -12.714 18.972 1.00 26.53 328 GLY A N 1
ATOM 2203 C CA . GLY A 1 307 ? 25.814 -13.181 19.948 1.00 27.16 328 GLY A CA 1
ATOM 2204 C C . GLY A 1 307 ? 26.913 -14.042 19.358 1.00 32.44 328 GLY A C 1
ATOM 2205 O O . GLY A 1 307 ? 26.693 -14.736 18.362 1.00 31.15 328 GLY A O 1
ATOM 2206 N N . LYS A 1 308 ? 28.113 -13.991 19.974 1.00 32.90 329 LYS A N 1
ATOM 2207 C CA . LYS A 1 308 ? 29.284 -14.777 19.589 1.00 35.66 329 LYS A CA 1
ATOM 2208 C C . LYS A 1 308 ? 28.960 -16.258 19.694 1.00 45.81 329 LYS A C 1
ATOM 2209 O O . LYS A 1 308 ? 28.328 -16.705 20.660 1.00 45.36 329 LYS A O 1
ATOM 2215 N N . GLU A 1 309 ? 29.350 -17.005 18.683 1.00 47.08 330 GLU A N 1
ATOM 2216 C CA . GLU A 1 309 ? 29.151 -18.449 18.646 1.00 48.84 330 GLU A CA 1
ATOM 2217 C C . GLU A 1 309 ? 30.432 -19.097 19.167 1.00 53.91 330 GLU A C 1
ATOM 2218 O O . GLU A 1 309 ? 31.494 -18.473 19.117 1.00 51.98 330 GLU A O 1
ATOM 2224 N N . GLY A 1 310 ? 30.325 -20.318 19.681 1.00 54.94 331 GLY A N 1
ATOM 2225 C CA . GLY A 1 310 ? 31.474 -21.084 20.165 1.00 56.97 331 GLY A CA 1
ATOM 2226 C C . GLY A 1 310 ? 32.157 -20.635 21.447 1.00 63.11 331 GLY A C 1
ATOM 2227 O O . GLY A 1 310 ? 33.272 -21.085 21.731 1.00 63.88 331 GLY A O 1
ATOM 2228 N N . LEU A 1 311 ? 31.505 -19.761 22.243 1.00 59.73 332 LEU A N 1
ATOM 2229 C CA . LEU A 1 311 ? 32.015 -19.350 23.554 1.00 59.87 332 LEU A CA 1
ATOM 2230 C C . LEU A 1 311 ? 31.751 -20.525 24.505 1.00 65.72 332 LEU A C 1
ATOM 2231 O O . LEU A 1 311 ? 30.757 -21.245 24.304 1.00 65.46 332 LEU A O 1
ATOM 2236 N N . THR A 1 312 ? 32.652 -20.801 25.469 1.00 63.52 333 THR A N 1
ATOM 2237 C CA . THR A 1 312 ? 32.426 -22.001 26.292 1.00 64.59 333 THR A CA 1
ATOM 2238 C C . THR A 1 312 ? 32.674 -21.810 27.816 1.00 68.02 333 THR A C 1
ATOM 2239 O O . THR A 1 312 ? 33.284 -20.827 28.248 1.00 66.51 333 THR A O 1
ATOM 2243 N N . GLY A 1 313 ? 32.154 -22.771 28.587 1.00 65.36 334 GLY A N 1
ATOM 2244 C CA . GLY A 1 313 ? 32.288 -22.862 30.037 1.00 65.63 334 GLY A CA 1
ATOM 2245 C C . GLY A 1 313 ? 31.554 -21.805 30.831 1.00 67.84 334 GLY A C 1
ATOM 2246 O O . GLY A 1 313 ? 30.368 -21.548 30.590 1.00 67.05 334 GLY A O 1
ATOM 2247 N N . ALA A 1 314 ? 32.270 -21.204 31.806 1.00 63.33 335 ALA A N 1
ATOM 2248 C CA . ALA A 1 314 ? 31.769 -20.154 32.696 1.00 62.52 335 ALA A CA 1
ATOM 2249 C C . ALA A 1 314 ? 31.357 -18.904 31.911 1.00 63.33 335 ALA A C 1
ATOM 2250 O O . ALA A 1 314 ? 30.282 -18.362 32.165 1.00 62.36 335 ALA A O 1
ATOM 2252 N N . GLU A 1 315 ? 32.205 -18.482 30.942 1.00 57.85 336 GLU A N 1
ATOM 2253 C CA . GLU A 1 315 ? 32.017 -17.325 30.063 1.00 55.79 336 GLU A CA 1
ATOM 2254 C C . GLU A 1 315 ? 30.774 -17.483 29.163 1.00 58.03 336 GLU A C 1
ATOM 2255 O O . GLU A 1 315 ? 30.129 -16.476 28.854 1.00 57.28 336 GLU A O 1
ATOM 2257 N N . ARG A 1 316 ? 30.437 -18.730 28.752 1.00 53.03 337 ARG A N 1
ATOM 2258 C CA . ARG A 1 316 ? 29.248 -19.009 27.940 1.00 51.39 337 ARG A CA 1
ATOM 2259 C C . ARG A 1 316 ? 27.990 -18.793 28.782 1.00 55.07 337 ARG A C 1
ATOM 2260 O O . ARG A 1 316 ? 27.014 -18.213 28.297 1.00 54.20 337 ARG A O 1
ATOM 2268 N N . ASP A 1 317 ? 28.029 -19.248 30.050 1.00 51.67 338 ASP A N 1
ATOM 2269 C CA . ASP A 1 317 ? 26.936 -19.082 31.003 1.00 50.98 338 ASP A CA 1
ATOM 2270 C C . ASP A 1 317 ? 26.754 -17.609 31.289 1.00 50.16 338 ASP A C 1
ATOM 2271 O O . ASP A 1 317 ? 25.622 -17.160 31.432 1.00 49.06 338 ASP A O 1
ATOM 2276 N N . ALA A 1 318 ? 27.878 -16.848 31.316 1.00 44.04 339 ALA A N 1
ATOM 2277 C CA . ALA A 1 318 ? 27.902 -15.404 31.539 1.00 41.14 339 ALA A CA 1
ATOM 2278 C C . ALA A 1 318 ? 27.267 -14.663 30.365 1.00 40.85 339 ALA A C 1
ATOM 2279 O O . ALA A 1 318 ? 26.571 -13.675 30.591 1.00 38.23 339 ALA A O 1
ATOM 2281 N N . GLN A 1 319 ? 27.516 -15.141 29.119 1.00 35.62 340 GLN A N 1
ATOM 2282 C CA . GLN A 1 319 ? 26.993 -14.557 27.885 1.00 33.52 340 GLN A CA 1
ATOM 2283 C C . GLN A 1 319 ? 25.466 -14.700 27.798 1.00 36.87 340 GLN A C 1
ATOM 2284 O O . GLN A 1 319 ? 24.763 -13.729 27.501 1.00 35.57 340 GLN A O 1
ATOM 2290 N N . LEU A 1 320 ? 24.970 -15.934 28.025 1.00 33.05 341 LEU A N 1
ATOM 2291 C CA . LEU A 1 320 ? 23.557 -16.267 27.976 1.00 32.23 341 LEU A CA 1
ATOM 2292 C C . LEU A 1 320 ? 22.806 -15.471 29.055 1.00 33.09 341 LEU A C 1
ATOM 2293 O O . LEU A 1 320 ? 21.712 -14.954 28.790 1.00 30.08 341 LEU A O 1
ATOM 2298 N N . ALA A 1 321 ? 23.427 -15.324 30.238 1.00 29.87 342 ALA A N 1
ATOM 2299 C CA . ALA A 1 321 ? 22.858 -14.556 31.340 1.00 30.21 342 ALA A CA 1
ATOM 2300 C C . ALA A 1 321 ? 22.805 -13.058 30.971 1.00 32.75 342 ALA A C 1
ATOM 2301 O O . ALA A 1 321 ? 21.814 -12.405 31.264 1.00 31.01 342 ALA A O 1
ATOM 2303 N N . ALA A 1 322 ? 23.850 -12.534 30.288 1.00 29.18 343 ALA A N 1
ATOM 2304 C CA . ALA A 1 322 ? 23.913 -11.128 29.841 1.00 28.27 343 ALA A CA 1
ATOM 2305 C C . ALA A 1 322 ? 22.768 -10.789 28.862 1.00 31.40 343 ALA A C 1
ATOM 2306 O O . ALA A 1 322 ? 22.155 -9.736 29.000 1.00 30.91 343 ALA A O 1
ATOM 2308 N N . PHE A 1 323 ? 22.472 -11.687 27.887 1.00 27.38 344 PHE A N 1
ATOM 2309 C CA . PHE A 1 323 ? 21.346 -11.488 26.960 1.00 26.61 344 PHE A CA 1
ATOM 2310 C C . PHE A 1 323 ? 20.022 -11.599 27.705 1.00 30.59 344 PHE A C 1
ATOM 2311 O O . PHE A 1 323 ? 19.137 -10.783 27.484 1.00 30.63 344 PHE A O 1
ATOM 2319 N N . ARG A 1 324 ? 19.904 -12.584 28.605 1.00 28.41 345 ARG A N 1
ATOM 2320 C CA . ARG A 1 324 ? 18.660 -12.840 29.353 1.00 28.10 345 ARG A CA 1
ATOM 2321 C C . ARG A 1 324 ? 18.301 -11.721 30.327 1.00 31.42 345 ARG A C 1
ATOM 2322 O O . ARG A 1 324 ? 17.141 -11.302 30.367 1.00 31.92 345 ARG A O 1
ATOM 2330 N N . GLU A 1 325 ? 19.294 -11.234 31.091 1.00 27.24 346 GLU A N 1
ATOM 2331 C CA . GLU A 1 325 ? 19.146 -10.179 32.091 1.00 26.49 346 GLU A CA 1
ATOM 2332 C C . GLU A 1 325 ? 18.727 -8.846 31.477 1.00 28.93 346 GLU A C 1
ATOM 2333 O O . GLU A 1 325 ? 18.210 -8.004 32.207 1.00 29.41 346 GLU A O 1
ATOM 2339 N N . LEU A 1 326 ? 18.906 -8.639 30.157 1.00 24.19 347 LEU A N 1
ATOM 2340 C CA . LEU A 1 326 ? 18.426 -7.388 29.547 1.00 24.17 347 LEU A CA 1
ATOM 2341 C C . LEU A 1 326 ? 16.893 -7.349 29.535 1.00 32.21 347 LEU A C 1
ATOM 2342 O O . LEU A 1 326 ? 16.307 -6.264 29.589 1.00 32.55 347 LEU A O 1
ATOM 2347 N N . ILE A 1 327 ? 16.236 -8.520 29.453 1.00 30.77 348 ILE A N 1
ATOM 2348 C CA . ILE A 1 327 ? 14.769 -8.580 29.492 1.00 30.84 348 ILE A CA 1
ATOM 2349 C C . ILE A 1 327 ? 14.301 -8.754 30.937 1.00 36.59 348 ILE A C 1
ATOM 2350 O O . ILE A 1 327 ? 13.336 -8.097 31.357 1.00 35.74 348 ILE A O 1
ATOM 2355 N N . LEU A 1 328 ? 14.938 -9.693 31.672 1.00 34.07 349 LEU A N 1
ATOM 2356 C CA . LEU A 1 328 ? 14.531 -10.026 33.028 1.00 33.95 349 LEU A CA 1
ATOM 2357 C C . LEU A 1 328 ? 14.752 -8.864 33.989 1.00 39.34 349 LEU A C 1
ATOM 2358 O O . LEU A 1 328 ? 13.795 -8.456 34.658 1.00 41.33 349 LEU A O 1
ATOM 2363 N N . ASP A 1 329 ? 15.970 -8.307 34.043 1.00 32.98 350 ASP A N 1
ATOM 2364 C CA . ASP A 1 329 ? 16.258 -7.194 34.949 1.00 31.99 350 ASP A CA 1
ATOM 2365 C C . ASP A 1 329 ? 15.963 -5.819 34.288 1.00 36.82 350 ASP A C 1
ATOM 2366 O O . ASP A 1 329 ? 16.717 -5.346 33.425 1.00 36.68 350 ASP A O 1
ATOM 2371 N N . THR A 1 330 ? 14.891 -5.155 34.756 1.00 31.83 351 THR A N 1
ATOM 2372 C CA . THR A 1 330 ? 14.481 -3.838 34.253 1.00 30.57 351 THR A CA 1
ATOM 2373 C C . THR A 1 330 ? 15.623 -2.808 34.385 1.00 31.56 351 THR A C 1
ATOM 2374 O O . THR A 1 330 ? 15.724 -1.923 33.542 1.00 28.47 351 THR A O 1
ATOM 2378 N N . ASN A 1 331 ? 16.494 -2.959 35.422 1.00 27.96 352 ASN A N 1
ATOM 2379 C CA . ASN A 1 331 ? 17.608 -2.052 35.713 1.00 26.56 352 ASN A CA 1
ATOM 2380 C C . ASN A 1 331 ? 18.746 -2.145 34.701 1.00 28.11 352 ASN A C 1
ATOM 2381 O O . ASN A 1 331 ? 19.605 -1.273 34.721 1.00 29.28 352 ASN A O 1
ATOM 2386 N N . ARG A 1 332 ? 18.740 -3.145 33.806 1.00 22.87 353 ARG A N 1
ATOM 2387 C CA . ARG A 1 332 ? 19.764 -3.297 32.759 1.00 23.58 353 ARG A CA 1
ATOM 2388 C C . ARG A 1 332 ? 19.395 -2.480 31.481 1.00 26.68 353 ARG A C 1
ATOM 2389 O O . ARG A 1 332 ? 20.241 -2.269 30.608 1.00 25.73 353 ARG A O 1
ATOM 2397 N N . GLN A 1 333 ? 18.135 -2.014 31.392 1.00 22.98 354 GLN A N 1
ATOM 2398 C CA . GLN A 1 333 ? 17.687 -1.218 30.264 1.00 22.26 354 GLN A CA 1
ATOM 2399 C C . GLN A 1 333 ? 17.857 0.233 30.646 1.00 23.72 354 GLN A C 1
ATOM 2400 O O . GLN A 1 333 ? 16.939 0.856 31.160 1.00 24.15 354 GLN A O 1
ATOM 2406 N N . ASN A 1 334 ? 19.076 0.734 30.489 1.00 19.39 355 ASN A N 1
ATOM 2407 C CA . ASN A 1 334 ? 19.395 2.078 30.920 1.00 19.33 355 ASN A CA 1
ATOM 2408 C C . ASN A 1 334 ? 19.101 3.092 29.799 1.00 21.00 355 ASN A C 1
ATOM 2409 O O . ASN A 1 334 ? 19.997 3.526 29.082 1.00 18.25 355 ASN A O 1
ATOM 2414 N N . PHE A 1 335 ? 17.827 3.477 29.698 1.00 17.87 356 PHE A N 1
ATOM 2415 C CA . PHE A 1 335 ? 17.339 4.457 28.736 1.00 16.47 356 PHE A CA 1
ATOM 2416 C C . PHE A 1 335 ? 17.802 5.872 29.096 1.00 20.48 356 PHE A C 1
ATOM 2417 O O . PHE A 1 335 ? 17.984 6.194 30.271 1.00 20.18 356 PHE A O 1
ATOM 2425 N N . PHE A 1 336 ? 17.980 6.714 28.077 1.00 16.01 357 PHE A N 1
ATOM 2426 C CA . PHE A 1 336 ? 18.427 8.093 28.289 1.00 14.44 357 PHE A CA 1
ATOM 2427 C C . PHE A 1 336 ? 18.085 8.958 27.099 1.00 17.38 357 PHE A C 1
ATOM 2428 O O . PHE A 1 336 ? 17.781 8.451 26.013 1.00 14.95 357 PHE A O 1
ATOM 2436 N N . ILE A 1 337 ? 18.197 10.276 27.310 1.00 14.56 358 ILE A N 1
ATOM 2437 C CA . ILE A 1 337 ? 18.077 11.280 26.282 1.00 14.58 358 ILE A CA 1
ATOM 2438 C C . ILE A 1 337 ? 19.257 12.260 26.385 1.00 21.41 358 ILE A C 1
ATOM 2439 O O . ILE A 1 337 ? 19.906 12.364 27.438 1.00 20.79 358 ILE A O 1
ATOM 2444 N N . LYS A 1 338 ? 19.539 12.952 25.269 1.00 17.55 359 LYS A N 1
ATOM 2445 C CA . LYS A 1 338 ? 20.481 14.060 25.238 1.00 17.78 359 LYS A CA 1
ATOM 2446 C C . LYS A 1 338 ? 19.767 15.298 24.739 1.00 21.62 359 LYS A C 1
ATOM 2447 O O . LYS A 1 338 ? 18.824 15.221 23.940 1.00 20.01 359 LYS A O 1
ATOM 2453 N N . VAL A 1 339 ? 20.184 16.438 25.271 1.00 19.74 360 VAL A N 1
ATOM 2454 C CA . VAL A 1 339 ? 19.644 17.733 24.880 1.00 21.04 360 VAL A CA 1
ATOM 2455 C C . VAL A 1 339 ? 20.784 18.531 24.281 1.00 26.91 360 VAL A C 1
ATOM 2456 O O . VAL A 1 339 ? 21.960 18.214 24.536 1.00 25.89 360 VAL A O 1
ATOM 2460 N N . ASN A 1 340 ? 20.446 19.523 23.443 1.00 25.60 361 ASN A N 1
ATOM 2461 C CA . ASN A 1 340 ? 21.398 20.403 22.764 1.00 26.39 361 ASN A CA 1
ATOM 2462 C C . ASN A 1 340 ? 22.535 20.807 23.704 1.00 33.69 361 ASN A C 1
ATOM 2463 O O . ASN A 1 340 ? 22.282 21.303 24.795 1.00 32.61 361 ASN A O 1
ATOM 2468 N N . GLY A 1 341 ? 23.774 20.548 23.301 1.00 33.54 362 GLY A N 1
ATOM 2469 C CA . GLY A 1 341 ? 24.916 20.833 24.157 1.00 34.49 362 GLY A CA 1
ATOM 2470 C C . GLY A 1 341 ? 25.553 19.579 24.728 1.00 40.49 362 GLY A C 1
ATOM 2471 O O . GLY A 1 341 ? 26.674 19.649 25.226 1.00 42.21 362 GLY A O 1
ATOM 2472 N N . GLY A 1 342 ? 24.848 18.438 24.672 1.00 35.26 363 GLY A N 1
ATOM 2473 C CA . GLY A 1 342 ? 25.385 17.158 25.124 1.00 34.15 363 GLY A CA 1
ATOM 2474 C C . GLY A 1 342 ? 25.035 16.700 26.529 1.00 35.41 363 GLY A C 1
ATOM 2475 O O . GLY A 1 342 ? 25.534 15.665 26.979 1.00 35.69 363 GLY A O 1
ATOM 2476 N N . LYS A 1 343 ? 24.194 17.455 27.245 1.00 28.61 364 LYS A N 1
ATOM 2477 C CA . LYS A 1 343 ? 23.719 17.051 28.559 1.00 26.39 364 LYS A CA 1
ATOM 2478 C C . LYS A 1 343 ? 22.894 15.746 28.407 1.00 25.59 364 LYS A C 1
ATOM 2479 O O . LYS A 1 343 ? 22.013 15.663 27.555 1.00 24.13 364 LYS A O 1
ATOM 2485 N N . GLU A 1 344 ? 23.222 14.732 29.203 1.00 21.14 365 GLU A N 1
ATOM 2486 C CA . GLU A 1 344 ? 22.640 13.397 29.175 1.00 20.47 365 GLU A CA 1
ATOM 2487 C C . GLU A 1 344 ? 21.764 13.187 30.400 1.00 23.19 365 GLU A C 1
ATOM 2488 O O . GLU A 1 344 ? 22.211 13.421 31.528 1.00 21.97 365 GLU A O 1
ATOM 2494 N N . ILE A 1 345 ? 20.498 12.777 30.177 1.00 17.80 366 ILE A N 1
ATOM 2495 C CA . ILE A 1 345 ? 19.525 12.562 31.252 1.00 17.76 366 ILE A CA 1
ATOM 2496 C C . ILE A 1 345 ? 19.111 11.089 31.269 1.00 20.59 366 ILE A C 1
ATOM 2497 O O . ILE A 1 345 ? 18.807 10.536 30.236 1.00 20.05 366 ILE A O 1
ATOM 2502 N N . HIS A 1 346 ? 19.125 10.460 32.443 1.00 17.56 367 HIS A N 1
ATOM 2503 C CA . HIS A 1 346 ? 18.668 9.084 32.636 1.00 16.62 367 HIS A CA 1
ATOM 2504 C C . HIS A 1 346 ? 17.511 9.113 33.647 1.00 20.41 367 HIS A C 1
ATOM 2505 O O . HIS A 1 346 ? 17.274 10.148 34.277 1.00 19.07 367 HIS A O 1
ATOM 2520 N N . ARG A 1 348 ? 15.640 7.988 37.339 1.00 19.20 369 ARG A N 1
ATOM 2521 C CA . ARG A 1 348 ? 16.142 7.881 38.707 1.00 19.67 369 ARG A CA 1
ATOM 2522 C C . ARG A 1 348 ? 16.826 6.538 38.957 1.00 23.69 369 ARG A C 1
ATOM 2523 O O . ARG A 1 348 ? 16.269 5.486 38.623 1.00 22.01 369 ARG A O 1
ATOM 2531 N N . GLY A 1 349 ? 18.023 6.606 39.542 1.00 20.79 370 GLY A N 1
ATOM 2532 C CA . GLY A 1 349 ? 18.803 5.440 39.917 1.00 20.46 370 GLY A CA 1
ATOM 2533 C C . GLY A 1 349 ? 19.636 4.851 38.802 1.00 25.13 370 GLY A C 1
ATOM 2534 O O . GLY A 1 349 ? 20.311 3.852 39.025 1.00 24.58 370 GLY A O 1
ATOM 2535 N N . TYR A 1 350 ? 19.578 5.437 37.588 1.00 22.53 371 TYR A N 1
ATOM 2536 C CA . TYR A 1 350 ? 20.325 4.940 36.421 1.00 21.58 371 TYR A CA 1
ATOM 2537 C C . TYR A 1 350 ? 21.542 5.804 36.165 1.00 24.13 371 TYR A C 1
ATOM 2538 O O . TYR A 1 350 ? 21.452 7.043 36.158 1.00 24.09 371 TYR A O 1
ATOM 2547 N N . ALA A 1 351 ? 22.680 5.139 35.944 1.00 19.25 372 ALA A N 1
ATOM 2548 C CA . ALA A 1 351 ? 23.992 5.762 35.765 1.00 18.91 372 ALA A CA 1
ATOM 2549 C C . ALA A 1 351 ? 24.157 6.500 34.442 1.00 22.06 372 ALA A C 1
ATOM 2550 O O . ALA A 1 351 ? 23.649 6.060 33.398 1.00 22.24 372 ALA A O 1
ATOM 2552 N N . PRO A 1 352 ? 24.948 7.584 34.440 1.00 19.22 373 PRO A N 1
ATOM 2553 C CA . PRO A 1 352 ? 25.311 8.200 33.148 1.00 19.19 373 PRO A CA 1
ATOM 2554 C C . PRO A 1 352 ? 26.176 7.222 32.356 1.00 21.35 373 PRO A C 1
ATOM 2555 O O . PRO A 1 352 ? 26.726 6.297 32.957 1.00 19.87 373 PRO A O 1
ATOM 2559 N N . THR A 1 353 ? 26.346 7.432 31.046 1.00 16.92 374 THR A N 1
ATOM 2560 C CA . THR A 1 353 ? 27.287 6.593 30.307 1.00 16.76 374 THR A CA 1
ATOM 2561 C C . THR A 1 353 ? 28.690 6.910 30.843 1.00 22.39 374 THR A C 1
ATOM 2562 O O . THR A 1 353 ? 28.870 7.999 31.398 1.00 22.71 374 THR A O 1
ATOM 2566 N N . SER A 1 354 ? 29.685 6.019 30.641 1.00 20.52 375 SER A N 1
ATOM 2567 C CA . SER A 1 354 ? 31.097 6.263 31.023 1.00 21.68 375 SER A CA 1
ATOM 2568 C C . SER A 1 354 ? 31.632 7.573 30.426 1.00 26.66 375 SER A C 1
ATOM 2569 O O . SER A 1 354 ? 32.413 8.254 31.069 1.00 28.41 375 SER A O 1
ATOM 2572 N N . ALA A 1 355 ? 31.224 7.911 29.196 1.00 22.87 376 ALA A N 1
ATOM 2573 C CA . ALA A 1 355 ? 31.657 9.129 28.503 1.00 22.52 376 ALA A CA 1
ATOM 2574 C C . ALA A 1 355 ? 31.129 10.375 29.196 1.00 26.58 376 ALA A C 1
ATOM 2575 O O . ALA A 1 355 ? 31.832 11.372 29.279 1.00 27.93 376 ALA A O 1
ATOM 2577 N N . TYR A 1 356 ? 29.899 10.312 29.721 1.00 23.34 377 TYR A N 1
ATOM 2578 C CA . TYR A 1 356 ? 29.308 11.465 30.382 1.00 23.08 377 TYR A CA 1
ATOM 2579 C C . TYR A 1 356 ? 29.615 11.519 31.869 1.00 28.69 377 TYR A C 1
ATOM 2580 O O . TYR A 1 356 ? 29.414 12.576 32.485 1.00 29.58 377 TYR A O 1
ATOM 2589 N N . LYS A 1 357 ? 30.086 10.394 32.447 1.00 25.67 378 LYS A N 1
ATOM 2590 C CA . LYS A 1 357 ? 30.325 10.229 33.887 1.00 26.60 378 LYS A CA 1
ATOM 2591 C C . LYS A 1 357 ? 31.017 11.438 34.557 1.00 30.62 378 LYS A C 1
ATOM 2592 O O . LYS A 1 357 ? 30.524 11.919 35.596 1.00 30.40 378 LYS A O 1
ATOM 2598 N N . ALA A 1 358 ? 32.137 11.905 33.979 1.00 27.76 379 ALA A N 1
ATOM 2599 C CA . ALA A 1 358 ? 32.926 13.019 34.529 1.00 29.12 379 ALA A CA 1
ATOM 2600 C C . ALA A 1 358 ? 32.095 14.310 34.549 1.00 33.33 379 ALA A C 1
ATOM 2601 O O . ALA A 1 358 ? 32.091 15.011 35.570 1.00 33.19 379 ALA A O 1
ATOM 2603 N N . GLU A 1 359 ? 31.380 14.603 33.435 1.00 29.69 380 GLU A N 1
ATOM 2604 C CA . GLU A 1 359 ? 30.523 15.787 33.322 1.00 29.94 380 GLU A CA 1
ATOM 2605 C C . GLU A 1 359 ? 29.400 15.740 34.346 1.00 32.19 380 GLU A C 1
ATOM 2606 O O . GLU A 1 359 ? 29.119 16.763 34.964 1.00 32.66 380 GLU A O 1
ATOM 2612 N N . TYR A 1 360 ? 28.762 14.552 34.527 1.00 25.69 381 TYR A N 1
ATOM 2613 C CA . TYR A 1 360 ? 27.660 14.353 35.465 1.00 24.24 381 TYR A CA 1
ATOM 2614 C C . TYR A 1 360 ? 28.096 14.730 36.855 1.00 29.65 381 TYR A C 1
ATOM 2615 O O . TYR A 1 360 ? 27.392 15.484 37.524 1.00 28.40 381 TYR A O 1
ATOM 2624 N N . GLU A 1 361 ? 29.256 14.204 37.285 1.00 28.30 382 GLU A N 1
ATOM 2625 C CA . GLU A 1 361 ? 29.837 14.446 38.606 1.00 29.39 382 GLU A CA 1
ATOM 2626 C C . GLU A 1 361 ? 30.172 15.922 38.814 1.00 35.05 382 GLU A C 1
ATOM 2627 O O . GLU A 1 361 ? 29.886 16.445 39.879 1.00 34.69 382 GLU A O 1
ATOM 2633 N N . ALA A 1 362 ? 30.731 16.596 37.793 1.00 34.50 383 ALA A N 1
ATOM 2634 C CA . ALA A 1 362 ? 31.084 18.017 37.878 1.00 36.48 383 ALA A CA 1
ATOM 2635 C C . ALA A 1 362 ? 29.836 18.905 38.005 1.00 40.75 383 ALA A C 1
ATOM 2636 O O . ALA A 1 362 ? 29.857 19.877 38.742 1.00 40.62 383 ALA A O 1
ATOM 2638 N N . LEU A 1 363 ? 28.757 18.537 37.304 1.00 37.82 384 LEU A N 1
ATOM 2639 C CA . LEU A 1 363 ? 27.472 19.225 37.257 1.00 37.13 384 LEU A CA 1
ATOM 2640 C C . LEU A 1 363 ? 26.704 19.108 38.567 1.00 40.06 384 LEU A C 1
ATOM 2641 O O . LEU A 1 363 ? 26.169 20.114 39.054 1.00 41.27 384 LEU A O 1
ATOM 2646 N N . VAL A 1 364 ? 26.618 17.890 39.125 1.00 33.11 385 VAL A N 1
ATOM 2647 C CA . VAL A 1 364 ? 25.834 17.657 40.336 1.00 33.30 385 VAL A CA 1
ATOM 2648 C C . VAL A 1 364 ? 26.573 18.114 41.628 1.00 37.30 385 VAL A C 1
ATOM 2649 O O . VAL A 1 364 ? 25.923 18.283 42.668 1.00 35.52 385 VAL A O 1
ATOM 2653 N N . ALA A 1 365 ? 27.917 18.284 41.560 1.00 34.87 386 ALA A N 1
ATOM 2654 C CA . ALA A 1 365 ? 28.789 18.574 42.709 1.00 35.36 386 ALA A CA 1
ATOM 2655 C C . ALA A 1 365 ? 28.281 19.726 43.595 1.00 40.96 386 ALA A C 1
ATOM 2656 O O . ALA A 1 365 ? 28.119 19.541 44.818 1.00 40.87 386 ALA A O 1
ATOM 2658 N N . GLY A 1 366 ? 27.996 20.880 42.993 1.00 38.15 387 GLY A N 1
ATOM 2659 C CA . GLY A 1 366 ? 27.534 22.021 43.785 1.00 40.04 387 GLY A CA 1
ATOM 2660 C C . GLY A 1 366 ? 26.038 22.171 43.993 1.00 43.98 387 GLY A C 1
ATOM 2661 O O . GLY A 1 366 ? 25.610 23.143 44.623 1.00 46.66 387 GLY A O 1
ATOM 2662 N N . ASP A 1 367 ? 25.233 21.189 43.540 1.00 37.25 388 ASP A N 1
ATOM 2663 C CA . ASP A 1 367 ? 23.773 21.285 43.578 1.00 35.43 388 ASP A CA 1
ATOM 2664 C C . ASP A 1 367 ? 23.115 20.645 44.816 1.00 38.79 388 ASP A C 1
ATOM 2665 O O . ASP A 1 367 ? 22.950 19.426 44.906 1.00 38.29 388 ASP A O 1
ATOM 2670 N N . THR A 1 368 ? 22.636 21.504 45.716 1.00 36.58 389 THR A N 1
ATOM 2671 C CA . THR A 1 368 ? 22.003 21.127 46.972 1.00 36.11 389 THR A CA 1
ATOM 2672 C C . THR A 1 368 ? 20.629 20.509 46.773 1.00 41.36 389 THR A C 1
ATOM 2673 O O . THR A 1 368 ? 20.151 19.837 47.694 1.00 43.24 389 THR A O 1
ATOM 2677 N N . THR A 1 369 ? 19.979 20.759 45.598 1.00 35.05 390 THR A N 1
ATOM 2678 C CA . THR A 1 369 ? 18.639 20.251 45.259 1.00 34.19 390 THR A CA 1
ATOM 2679 C C . THR A 1 369 ? 18.690 18.781 44.792 1.00 35.71 390 THR A C 1
ATOM 2680 O O . THR A 1 369 ? 17.639 18.148 44.706 1.00 34.83 390 THR A O 1
ATOM 2684 N N . LEU A 1 370 ? 19.895 18.249 44.484 1.00 29.87 391 LEU A N 1
ATOM 2685 C CA . LEU A 1 370 ? 20.030 16.879 43.977 1.00 28.45 391 LEU A CA 1
ATOM 2686 C C . LEU A 1 370 ? 20.518 15.902 45.035 1.00 35.02 391 LEU A C 1
ATOM 2687 O O . LEU A 1 370 ? 21.373 16.252 45.841 1.00 37.54 391 LEU A O 1
ATOM 2692 N N . ASP A 1 371 ? 19.966 14.677 45.036 1.00 30.38 392 ASP A N 1
ATOM 2693 C CA . ASP A 1 371 ? 20.347 13.606 45.958 1.00 30.45 392 ASP A CA 1
ATOM 2694 C C . ASP A 1 371 ? 21.731 13.132 45.541 1.00 34.86 392 ASP A C 1
ATOM 2695 O O . ASP A 1 371 ? 21.912 12.756 44.384 1.00 36.50 392 ASP A O 1
ATOM 2700 N N . ALA A 1 372 ? 22.719 13.205 46.442 1.00 30.17 393 ALA A N 1
ATOM 2701 C CA . ALA A 1 372 ? 24.114 12.822 46.125 1.00 29.80 393 ALA A CA 1
ATOM 2702 C C . ALA A 1 372 ? 24.302 11.310 46.064 1.00 35.38 393 ALA A C 1
ATOM 2703 O O . ALA A 1 372 ? 25.297 10.852 45.510 1.00 35.31 393 ALA A O 1
ATOM 2705 N N . ASN A 1 373 ? 23.338 10.536 46.610 1.00 32.48 394 ASN A N 1
ATOM 2706 C CA . ASN A 1 373 ? 23.413 9.079 46.707 1.00 31.50 394 ASN A CA 1
ATOM 2707 C C . ASN A 1 373 ? 22.568 8.341 45.697 1.00 32.09 394 ASN A C 1
ATOM 2708 O O . ASN A 1 373 ? 22.727 7.122 45.547 1.00 31.62 394 ASN A O 1
ATOM 2713 N N . VAL A 1 374 ? 21.707 9.062 44.975 1.00 27.52 395 VAL A N 1
ATOM 2714 C CA . VAL A 1 374 ? 20.848 8.467 43.936 1.00 26.47 395 VAL A CA 1
ATOM 2715 C C . VAL A 1 374 ? 21.083 9.213 42.613 1.00 29.51 395 VAL A C 1
ATOM 2716 O O . VAL A 1 374 ? 21.025 10.455 42.589 1.00 29.08 395 VAL A O 1
ATOM 2720 N N . TYR A 1 375 ? 21.331 8.465 41.515 1.00 24.35 396 TYR A N 1
ATOM 2721 C CA . TYR A 1 375 ? 21.508 9.098 40.192 1.00 22.29 396 TYR A CA 1
ATOM 2722 C C . TYR A 1 375 ? 20.230 9.792 39.716 1.00 23.58 396 TYR A C 1
ATOM 2723 O O . TYR A 1 375 ? 19.148 9.232 39.877 1.00 21.79 396 TYR A O 1
ATOM 2732 N N . TYR A 1 376 ? 20.373 10.973 39.083 1.00 18.91 397 TYR A N 1
ATOM 2733 C CA . TYR A 1 376 ? 19.297 11.748 38.468 1.00 18.49 397 TYR A CA 1
ATOM 2734 C C . TYR A 1 376 ? 18.011 11.850 39.340 1.00 25.02 397 TYR A C 1
ATOM 2735 O O . TYR A 1 376 ? 16.900 11.561 38.882 1.00 25.71 397 TYR A O 1
ATOM 2744 N N . SER A 1 377 ? 18.153 12.320 40.581 1.00 22.97 398 SER A N 1
ATOM 2745 C CA . SER A 1 377 ? 16.977 12.439 41.448 1.00 22.90 398 SER A CA 1
ATOM 2746 C C . SER A 1 377 ? 17.109 13.600 42.366 1.00 27.79 398 SER A C 1
ATOM 2747 O O . SER A 1 377 ? 18.187 13.769 42.935 1.00 27.28 398 SER A O 1
ATOM 2750 N N . ASN A 1 378 ? 16.017 14.397 42.565 1.00 25.47 399 ASN A N 1
ATOM 2751 C CA . ASN A 1 378 ? 16.115 15.514 43.510 1.00 27.20 399 ASN A CA 1
ATOM 2752 C C . ASN A 1 378 ? 16.125 14.943 44.951 1.00 34.41 399 ASN A C 1
ATOM 2753 O O . ASN A 1 378 ? 16.006 13.724 45.122 1.00 34.51 399 ASN A O 1
ATOM 2758 N N . THR A 1 379 ? 16.300 15.795 45.972 1.00 33.83 400 THR A N 1
ATOM 2759 C CA . THR A 1 379 ? 16.418 15.340 47.365 1.00 36.02 400 THR A CA 1
ATOM 2760 C C . THR A 1 379 ? 15.111 14.714 47.912 1.00 44.29 400 THR A C 1
ATOM 2761 O O . THR A 1 379 ? 15.147 14.043 48.958 1.00 44.67 400 THR A O 1
ATOM 2765 N N . LYS A 1 380 ? 13.988 14.868 47.169 1.00 41.76 401 LYS A N 1
ATOM 2766 C CA . LYS A 1 380 ? 12.683 14.332 47.560 1.00 41.71 401 LYS A CA 1
ATOM 2767 C C . LYS A 1 380 ? 12.261 13.105 46.691 1.00 41.99 401 LYS A C 1
ATOM 2768 O O . LYS A 1 380 ? 11.080 12.766 46.629 1.00 40.50 401 LYS A O 1
ATOM 2774 N N . GLY A 1 381 ? 13.246 12.427 46.087 1.00 35.57 402 GLY A N 1
ATOM 2775 C CA . GLY A 1 381 ? 13.048 11.207 45.308 1.00 32.57 402 GLY A CA 1
ATOM 2776 C C . GLY A 1 381 ? 12.384 11.367 43.960 1.00 32.27 402 GLY A C 1
ATOM 2777 O O . GLY A 1 381 ? 11.729 10.433 43.479 1.00 30.39 402 GLY A O 1
ATOM 2778 N N . SER A 1 382 ? 12.581 12.532 43.319 1.00 26.35 403 SER A N 1
ATOM 2779 C CA . SER A 1 382 ? 11.993 12.794 42.004 1.00 24.29 403 SER A CA 1
ATOM 2780 C C . SER A 1 382 ? 12.673 12.009 40.904 1.00 25.59 403 SER A C 1
ATOM 2781 O O . SER A 1 382 ? 13.748 11.442 41.104 1.00 23.42 403 SER A O 1
ATOM 2784 N N . THR A 1 383 ? 12.041 12.005 39.733 1.00 22.05 404 THR A N 1
ATOM 2785 C CA . THR A 1 383 ? 12.606 11.434 38.519 1.00 20.95 404 THR A CA 1
ATOM 2786 C C . THR A 1 383 ? 12.361 12.394 37.351 1.00 23.21 404 THR A C 1
ATOM 2787 O O . THR A 1 383 ? 11.415 13.185 37.386 1.00 18.84 404 THR A O 1
ATOM 2791 N N . TRP A 1 384 ? 13.238 12.318 36.330 1.00 21.67 405 TRP A N 1
ATOM 2792 C CA . TRP A 1 384 ? 13.127 13.064 35.086 1.00 21.21 405 TRP A CA 1
ATOM 2793 C C . TRP A 1 384 ? 12.701 12.112 33.962 1.00 23.84 405 TRP A C 1
ATOM 2794 O O . TRP A 1 384 ? 12.618 12.536 32.825 1.00 22.83 405 TRP A O 1
ATOM 2805 N N . GLY A 1 385 ? 12.427 10.852 34.300 1.00 20.54 406 GLY A N 1
ATOM 2806 C CA . GLY A 1 385 ? 11.980 9.854 33.334 1.00 19.67 406 GLY A CA 1
ATOM 2807 C C . GLY A 1 385 ? 11.245 8.681 33.948 1.00 21.53 406 GLY A C 1
ATOM 2808 O O . GLY A 1 385 ? 11.580 8.236 35.049 1.00 19.65 406 GLY A O 1
ATOM 2809 N N . VAL A 1 386 ? 10.267 8.137 33.206 1.00 18.48 407 VAL A N 1
ATOM 2810 C CA . VAL A 1 386 ? 9.477 6.972 33.623 1.00 18.32 407 VAL A CA 1
ATOM 2811 C C . VAL A 1 386 ? 9.356 5.973 32.461 1.00 23.43 407 VAL A C 1
ATOM 2812 O O . VAL A 1 386 ? 9.361 6.360 31.294 1.00 20.69 407 VAL A O 1
ATOM 2816 N N . LYS A 1 387 ? 9.288 4.684 32.794 1.00 21.83 408 LYS A N 1
ATOM 2817 C CA . LYS A 1 387 ? 9.144 3.605 31.822 1.00 20.95 408 LYS A CA 1
ATOM 2818 C C . LYS A 1 387 ? 7.817 2.927 32.120 1.00 23.67 408 LYS A C 1
ATOM 2819 O O . LYS A 1 387 ? 7.593 2.395 33.218 1.00 21.54 408 LYS A O 1
ATOM 2825 N N . LEU A 1 388 ? 6.921 2.991 31.138 1.00 19.39 409 LEU A N 1
ATOM 2826 C CA . LEU A 1 388 ? 5.524 2.605 31.301 1.00 18.40 409 LEU A CA 1
ATOM 2827 C C . LEU A 1 388 ? 5.048 1.513 30.342 1.00 20.69 409 LEU A C 1
ATOM 2828 O O . LEU A 1 388 ? 5.670 1.326 29.298 1.00 19.27 409 LEU A O 1
ATOM 2833 N N . PRO A 1 389 ? 3.870 0.877 30.594 1.00 19.35 410 PRO A N 1
ATOM 2834 C CA . PRO A 1 389 ? 3.306 -0.053 29.588 1.00 18.18 410 PRO A CA 1
ATOM 2835 C C . PRO A 1 389 ? 3.192 0.646 28.238 1.00 22.23 410 PRO A C 1
ATOM 2836 O O . PRO A 1 389 ? 2.918 1.853 28.181 1.00 22.25 410 PRO A O 1
ATOM 2840 N N . VAL A 1 390 ? 3.473 -0.082 27.163 1.00 19.91 411 VAL A N 1
ATOM 2841 C CA . VAL A 1 390 ? 3.640 0.470 25.804 1.00 20.06 411 VAL A CA 1
ATOM 2842 C C . VAL A 1 390 ? 2.423 1.292 25.323 1.00 26.18 411 VAL A C 1
ATOM 2843 O O . VAL A 1 390 ? 2.619 2.331 24.689 1.00 27.58 411 VAL A O 1
ATOM 2847 N N . GLY A 1 391 ? 1.221 0.886 25.694 1.00 23.53 412 GLY A N 1
ATOM 2848 C CA . GLY A 1 391 ? 0.019 1.623 25.298 1.00 23.43 412 GLY A CA 1
ATOM 2849 C C . GLY A 1 391 ? -0.217 2.949 26.002 1.00 26.05 412 GLY A C 1
ATOM 2850 O O . GLY A 1 391 ? -1.150 3.661 25.634 1.00 25.56 412 GLY A O 1
ATOM 2851 N N . THR A 1 392 ? 0.600 3.306 27.023 1.00 22.81 413 THR A N 1
ATOM 2852 C CA . THR A 1 392 ? 0.356 4.537 27.795 1.00 22.12 413 THR A CA 1
ATOM 2853 C C . THR A 1 392 ? 0.538 5.769 26.927 1.00 24.49 413 THR A C 1
ATOM 2854 O O . THR A 1 392 ? 1.583 5.940 26.270 1.00 24.53 413 THR A O 1
ATOM 2858 N N . ARG A 1 393 ? -0.507 6.619 26.924 1.00 18.92 414 ARG A N 1
ATOM 2859 C CA . ARG A 1 393 ? -0.554 7.868 26.143 1.00 18.76 414 ARG A CA 1
ATOM 2860 C C . ARG A 1 393 ? 0.210 8.989 26.827 1.00 19.80 414 ARG A C 1
ATOM 2861 O O . ARG A 1 393 ? 0.162 9.097 28.055 1.00 19.80 414 ARG A O 1
ATOM 2869 N N . HIS A 1 394 ? 0.855 9.858 26.049 1.00 14.31 415 HIS A N 1
ATOM 2870 C CA . HIS A 1 394 ? 1.564 10.997 26.633 1.00 13.63 415 HIS A CA 1
ATOM 2871 C C . HIS A 1 394 ? 0.620 12.211 26.725 1.00 19.93 415 HIS A C 1
ATOM 2872 O O . HIS A 1 394 ? -0.419 12.274 26.053 1.00 18.08 415 HIS A O 1
ATOM 2879 N N . ALA A 1 395 ? 1.003 13.179 27.555 1.00 17.89 416 ALA A N 1
ATOM 2880 C CA . ALA A 1 395 ? 0.251 14.408 27.786 1.00 18.48 416 ALA A CA 1
ATOM 2881 C C . ALA A 1 395 ? 0.437 15.428 26.689 1.00 22.39 416 ALA A C 1
ATOM 2882 O O . ALA A 1 395 ? 1.510 15.507 26.071 1.00 22.19 416 ALA A O 1
ATOM 2884 N N . TYR A 1 396 ? -0.582 16.297 26.527 1.00 20.24 417 TYR A N 1
ATOM 2885 C CA . TYR A 1 396 ? -0.510 17.471 25.644 1.00 19.90 417 TYR A CA 1
ATOM 2886 C C . TYR A 1 396 ? 0.523 18.422 26.243 1.00 23.89 417 TYR A C 1
ATOM 2887 O O . TYR A 1 396 ? 0.761 18.367 27.453 1.00 22.32 417 TYR A O 1
ATOM 2896 N N . GLU A 1 397 ? 1.161 19.253 25.410 1.00 21.76 418 GLU A N 1
ATOM 2897 C CA . GLU A 1 397 ? 2.193 20.187 25.860 1.00 20.35 418 GLU A CA 1
ATOM 2898 C C . GLU A 1 397 ? 1.708 21.066 27.009 1.00 23.77 418 GLU A C 1
ATOM 2899 O O . GLU A 1 397 ? 0.598 21.615 26.952 1.00 22.56 418 GLU A O 1
ATOM 2905 N N . ARG A 1 398 ? 2.560 21.180 28.065 1.00 21.42 419 ARG A N 1
ATOM 2906 C CA . ARG A 1 398 ? 2.364 21.974 29.289 1.00 21.49 419 ARG A CA 1
ATOM 2907 C C . ARG A 1 398 ? 1.191 21.478 30.155 1.00 26.95 419 ARG A C 1
ATOM 2908 O O . ARG A 1 398 ? 0.831 22.145 31.124 1.00 29.31 419 ARG A O 1
ATOM 2916 N N . VAL A 1 399 ? 0.634 20.296 29.864 1.00 22.25 420 VAL A N 1
ATOM 2917 C CA . VAL A 1 399 ? -0.396 19.716 30.726 1.00 22.74 420 VAL A CA 1
ATOM 2918 C C . VAL A 1 399 ? 0.344 18.944 31.840 1.00 27.64 420 VAL A C 1
ATOM 2919 O O . VAL A 1 399 ? 1.125 18.035 31.516 1.00 26.67 420 VAL A O 1
ATOM 2923 N N . PRO A 1 400 ? 0.128 19.275 33.140 1.00 26.10 421 PRO A N 1
ATOM 2924 C CA . PRO A 1 400 ? 0.810 18.519 34.2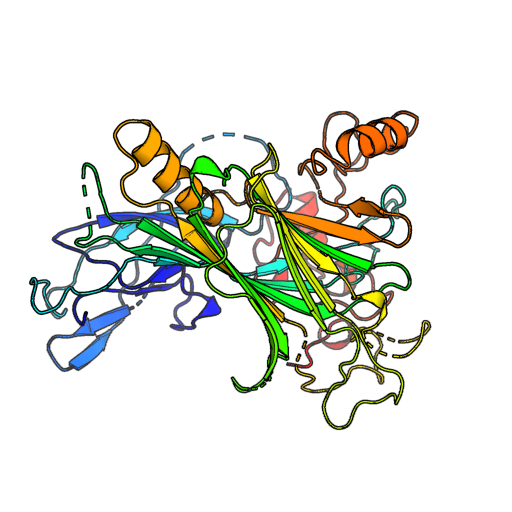14 1.00 25.60 421 PRO A CA 1
ATOM 2925 C C . PRO A 1 400 ? 0.526 17.019 34.119 1.00 26.59 421 PRO A C 1
ATOM 2926 O O . PRO A 1 400 ? -0.630 16.638 33.950 1.00 26.96 421 PRO A O 1
ATOM 2930 N N . PHE A 1 401 ? 1.571 16.169 34.221 1.00 21.35 422 PHE A N 1
ATOM 2931 C CA . PHE A 1 401 ? 1.426 14.704 34.135 1.00 19.17 422 PHE A CA 1
ATOM 2932 C C . PHE A 1 401 ? 0.360 14.173 35.109 1.00 24.32 422 PHE A C 1
ATOM 2933 O O . PHE A 1 401 ? -0.502 13.412 34.687 1.00 23.43 422 PHE A O 1
ATOM 2941 N N . ARG A 1 402 ? 0.358 14.651 36.379 1.00 22.82 423 ARG A N 1
ATOM 2942 C CA . ARG A 1 402 ? -0.600 14.278 37.433 1.00 22.17 423 ARG A CA 1
ATOM 2943 C C . ARG A 1 402 ? -2.085 14.647 37.035 1.00 28.87 423 ARG A C 1
ATOM 2944 O O . ARG A 1 402 ? -3.019 14.072 37.596 1.00 29.40 423 ARG A O 1
ATOM 2952 N N . GLU A 1 403 ? -2.285 15.596 36.089 1.00 24.86 424 GLU A N 1
ATOM 2953 C CA . GLU A 1 403 ? -3.631 15.957 35.588 1.00 24.61 424 GLU A CA 1
ATOM 2954 C C . GLU A 1 403 ? -4.045 15.015 34.460 1.00 26.03 424 GLU A C 1
ATOM 2955 O O . GLU A 1 403 ? -5.209 14.646 34.382 1.00 25.05 424 GLU A O 1
ATOM 2961 N N . ALA A 1 404 ? -3.093 14.604 33.598 1.00 21.88 425 ALA A N 1
ATOM 2962 C CA . ALA A 1 404 ? -3.337 13.602 32.553 1.00 20.27 425 ALA A CA 1
ATOM 2963 C C . ALA A 1 404 ? -3.618 12.239 33.199 1.00 23.79 425 ALA A C 1
ATOM 2964 O O . ALA A 1 404 ? -4.434 11.472 32.679 1.00 22.97 425 ALA A O 1
ATOM 2966 N N . TYR A 1 405 ? -2.922 11.943 34.343 1.00 20.21 426 TYR A N 1
ATOM 2967 C CA . TYR A 1 405 ? -3.055 10.695 35.096 1.00 19.80 426 TYR A CA 1
ATOM 2968 C C . TYR A 1 405 ? -3.439 11.006 36.565 1.00 23.58 426 TYR A C 1
ATOM 2969 O O . TYR A 1 405 ? -2.539 11.146 37.401 1.00 23.47 426 TYR A O 1
ATOM 2978 N N . PRO A 1 406 ? -4.767 11.085 36.906 1.00 20.59 427 PRO A N 1
ATOM 2979 C CA . PRO A 1 406 ? -5.160 11.467 38.287 1.00 21.11 427 PRO A CA 1
ATOM 2980 C C . PRO A 1 406 ? -4.775 10.483 39.399 1.00 24.50 427 PRO A C 1
ATOM 2981 O O . PRO A 1 406 ? -4.826 10.862 40.563 1.00 24.46 427 PRO A O 1
ATOM 2985 N N . ASP A 1 407 ? -4.444 9.227 39.073 1.00 21.70 428 ASP A N 1
ATOM 2986 C CA . ASP A 1 407 ? -4.027 8.261 40.099 1.00 21.33 428 ASP A CA 1
ATOM 2987 C C . ASP A 1 407 ? -2.493 8.142 40.220 1.00 24.73 428 ASP A C 1
ATOM 2988 O O . ASP A 1 407 ? -2.008 7.358 41.047 1.00 23.47 428 ASP A O 1
ATOM 2993 N N . PHE A 1 408 ? -1.732 8.908 39.397 1.00 22.40 429 PHE A N 1
ATOM 2994 C CA . PHE A 1 408 ? -0.260 8.869 39.392 1.00 21.03 429 PHE A CA 1
ATOM 2995 C C . PHE A 1 408 ? 0.333 9.181 40.774 1.00 24.71 429 PHE A C 1
ATOM 2996 O O . PHE A 1 408 ? 1.121 8.373 41.267 1.00 23.44 429 PHE A O 1
ATOM 3004 N N . THR A 1 409 ? -0.023 10.337 41.389 1.00 22.29 430 THR A N 1
ATOM 3005 C CA . THR A 1 409 ? 0.590 10.714 42.688 1.00 24.43 430 THR A CA 1
ATOM 3006 C C . THR A 1 409 ? 0.232 9.711 43.780 1.00 27.40 430 THR A C 1
ATOM 3007 O O . THR A 1 409 ? 1.066 9.467 44.655 1.00 28.38 430 THR A O 1
ATOM 3011 N N . LYS A 1 410 ? -0.953 9.078 43.685 1.00 22.33 431 LYS A N 1
ATOM 3012 C CA . LYS A 1 410 ? -1.370 8.038 44.645 1.00 23.05 431 LYS A CA 1
ATOM 3013 C C . LYS A 1 410 ? -0.378 6.866 44.619 1.00 26.41 431 LYS A C 1
ATOM 3014 O O . LYS A 1 410 ? 0.012 6.374 45.668 1.00 26.44 431 LYS A O 1
ATOM 3020 N N . TRP A 1 411 ? 0.030 6.448 43.423 1.00 23.43 432 TRP A N 1
ATOM 3021 C CA . TRP A 1 411 ? 1.021 5.401 43.208 1.00 23.43 432 TRP A CA 1
ATOM 3022 C C . TRP A 1 411 ? 2.409 5.884 43.664 1.00 25.71 432 TRP A C 1
ATOM 3023 O O . TRP A 1 411 ? 3.106 5.159 44.394 1.00 24.48 432 TRP A O 1
ATOM 3034 N N . VAL A 1 412 ? 2.808 7.104 43.234 1.00 21.95 433 VAL A N 1
ATOM 3035 C CA . VAL A 1 412 ? 4.109 7.675 43.612 1.00 21.89 433 VAL A CA 1
ATOM 3036 C C . VAL A 1 412 ? 4.222 7.728 45.139 1.00 27.23 433 VAL A C 1
ATOM 3037 O O . VAL A 1 412 ? 5.140 7.127 45.703 1.00 27.97 433 VAL A O 1
ATOM 3041 N N . ASP A 1 413 ? 3.285 8.425 45.796 1.00 23.14 434 ASP A N 1
ATOM 3042 C CA . ASP A 1 413 ? 3.336 8.705 47.231 1.00 24.03 434 ASP A CA 1
ATOM 3043 C C . ASP A 1 413 ? 3.133 7.474 48.099 1.00 27.65 434 ASP A C 1
ATOM 3044 O O . ASP A 1 413 ? 3.616 7.469 49.224 1.00 27.98 434 ASP A O 1
ATOM 3049 N N . SER A 1 414 ? 2.489 6.410 47.574 1.00 24.86 435 SER A N 1
ATOM 3050 C CA . SER A 1 414 ? 2.383 5.145 48.302 1.00 25.12 435 SER A CA 1
ATOM 3051 C C . SER A 1 414 ? 3.595 4.256 47.971 1.00 27.06 435 SER A C 1
ATOM 3052 O O . SER A 1 414 ? 3.684 3.124 48.441 1.00 27.10 435 SER A O 1
ATOM 3055 N N . LYS A 1 415 ? 4.514 4.766 47.140 1.00 24.08 436 LYS A N 1
ATOM 3056 C CA . LYS A 1 415 ? 5.707 4.065 46.677 1.00 23.35 436 LYS A CA 1
ATOM 3057 C C . LYS A 1 415 ? 5.338 2.740 46.004 1.00 26.97 436 LYS A C 1
ATOM 3058 O O . LYS A 1 415 ? 5.922 1.695 46.298 1.00 27.52 436 LYS A O 1
ATOM 3064 N N . GLY A 1 416 ? 4.370 2.818 45.094 1.00 24.25 437 GLY A N 1
ATOM 3065 C CA . GLY A 1 416 ? 3.923 1.700 44.273 1.00 23.36 437 GLY A CA 1
ATOM 3066 C C . GLY A 1 416 ? 3.035 0.683 44.948 1.00 25.25 437 GLY A C 1
ATOM 3067 O O . GLY A 1 416 ? 2.793 -0.391 44.395 1.00 22.71 437 GLY A O 1
ATOM 3068 N N . VAL A 1 417 ? 2.530 1.004 46.131 1.00 23.01 438 VAL A N 1
ATOM 3069 C CA . VAL A 1 417 ? 1.700 0.070 46.891 1.00 22.17 438 VAL A CA 1
ATOM 3070 C C . VAL A 1 417 ? 0.244 0.165 46.398 1.00 29.56 438 VAL A C 1
ATOM 3071 O O . VAL A 1 417 ? -0.452 -0.853 46.333 1.00 28.40 438 VAL A O 1
ATOM 3075 N N . SER A 1 418 ? -0.196 1.375 46.025 1.00 26.54 439 SER A N 1
ATOM 3076 C CA . SER A 1 418 ? -1.568 1.592 45.576 1.00 26.36 439 SER A CA 1
ATOM 3077 C C . SER A 1 418 ? -1.610 2.042 44.150 1.00 28.58 439 SER A C 1
ATOM 3078 O O . SER A 1 418 ? -0.602 2.537 43.632 1.00 26.64 439 SER A O 1
ATOM 3081 N N . ASN A 1 419 ? -2.777 1.862 43.510 1.00 25.45 440 ASN A N 1
ATOM 3082 C CA . ASN A 1 419 ? -3.038 2.315 42.142 1.00 25.21 440 ASN A CA 1
ATOM 3083 C C . ASN A 1 419 ? -1.934 1.881 41.193 1.00 28.78 440 ASN A C 1
ATOM 3084 O O . ASN A 1 419 ? -1.373 2.713 40.475 1.00 26.71 440 ASN A O 1
ATOM 3089 N N . GLN A 1 420 ? -1.596 0.576 41.222 1.00 25.58 441 GLN A N 1
ATOM 3090 C CA . GLN A 1 420 ? -0.539 0.000 40.390 1.00 24.72 441 GLN A CA 1
ATOM 3091 C C . GLN A 1 420 ? -0.899 0.079 38.928 1.00 27.02 441 GLN A C 1
ATOM 3092 O O . GLN A 1 420 ? -0.012 0.123 38.093 1.00 27.16 441 GLN A O 1
ATOM 3098 N N . LYS A 1 421 ? -2.193 0.184 38.619 1.00 23.64 442 LYS A N 1
ATOM 3099 C CA . LYS A 1 421 ? -2.698 0.339 37.251 1.00 22.79 442 LYS A CA 1
ATOM 3100 C C . LYS A 1 421 ? -3.139 1.796 37.006 1.00 24.03 442 LYS A C 1
ATOM 3101 O O . LYS A 1 421 ? -4.059 2.051 36.233 1.00 23.22 442 LYS A O 1
ATOM 3107 N N . TRP A 1 422 ? -2.420 2.750 37.602 1.00 19.96 443 TRP A N 1
ATOM 3108 C CA . TRP A 1 422 ? -2.703 4.174 37.470 1.00 20.61 443 TRP A CA 1
ATOM 3109 C C . TRP A 1 422 ? -2.702 4.633 36.009 1.00 23.02 443 TRP A C 1
ATOM 3110 O O . TRP A 1 422 ? -3.467 5.546 35.685 1.00 21.71 443 TRP A O 1
ATOM 3121 N N . TYR A 1 423 ? -1.822 4.019 35.156 1.00 19.41 444 TYR A N 1
ATOM 3122 C CA . TYR A 1 423 ? -1.612 4.336 33.730 1.00 19.94 444 TYR A CA 1
ATOM 3123 C C . TYR A 1 423 ? -2.839 4.003 32.875 1.00 24.49 444 TYR A C 1
ATOM 3124 O O . TYR A 1 423 ? -2.965 4.533 31.772 1.00 23.42 444 TYR A O 1
ATOM 3133 N N . GLU A 1 424 ? -3.744 3.144 33.390 1.00 22.93 445 GLU A N 1
ATOM 3134 C CA . GLU A 1 424 ? -4.993 2.790 32.729 1.00 23.69 445 GLU A CA 1
ATOM 3135 C C . GLU A 1 424 ? -6.024 3.927 32.910 1.00 29.50 445 GLU A C 1
ATOM 3136 O O . GLU A 1 424 ? -7.019 3.975 32.177 1.00 31.77 445 GLU A O 1
ATOM 3142 N N . ASN A 1 425 ? -5.815 4.815 33.897 1.00 23.39 446 ASN A N 1
ATOM 3143 C CA . ASN A 1 425 ? -6.783 5.887 34.156 1.00 23.18 446 ASN A CA 1
ATOM 3144 C C . ASN A 1 425 ? -6.276 7.215 33.588 1.00 26.27 446 ASN A C 1
ATOM 3145 O O . ASN A 1 425 ? -5.778 8.058 34.323 1.00 25.52 446 ASN A O 1
ATOM 3150 N N . PHE A 1 426 ? -6.378 7.382 32.265 1.00 23.22 447 PHE A N 1
ATOM 3151 C CA . PHE A 1 426 ? -5.929 8.615 31.621 1.00 22.87 447 PHE A CA 1
ATOM 3152 C C . PHE A 1 426 ? -7.120 9.503 31.341 1.00 26.07 447 PHE A C 1
ATOM 3153 O O . PHE A 1 426 ? -8.220 9.003 31.183 1.00 24.83 447 PHE A O 1
ATOM 3161 N N . VAL A 1 427 ? -6.908 10.812 31.243 1.00 23.09 448 VAL A N 1
ATOM 3162 C CA . VAL A 1 427 ? -7.963 11.762 30.880 1.00 21.22 448 VAL A CA 1
ATOM 3163 C C . VAL A 1 427 ? -7.774 12.023 29.388 1.00 23.72 448 VAL A C 1
ATOM 3164 O O . VAL A 1 427 ? -6.705 12.502 28.975 1.00 21.03 448 VAL A O 1
ATOM 3168 N N . ASP A 1 428 ? -8.798 11.680 28.583 1.00 19.28 449 ASP A N 1
ATOM 3169 C CA . ASP A 1 428 ? -8.765 11.823 27.136 1.00 17.90 449 ASP A CA 1
ATOM 3170 C C . ASP A 1 428 ? -8.314 13.232 26.704 1.00 22.78 449 ASP A C 1
ATOM 3171 O O . ASP A 1 428 ? -7.394 13.337 25.901 1.00 20.81 449 ASP A O 1
ATOM 3176 N N . GLU A 1 429 ? -8.979 14.299 27.198 1.00 20.63 450 GLU A N 1
ATOM 3177 C CA . GLU A 1 429 ? -8.687 15.679 26.776 1.00 21.60 450 GLU A CA 1
ATOM 3178 C C . GLU A 1 429 ? -7.258 16.157 27.164 1.00 23.39 450 GLU A C 1
ATOM 3179 O O . GLU A 1 429 ? -6.827 17.206 26.674 1.00 23.71 450 GLU A O 1
ATOM 3185 N N . LYS A 1 430 ? -6.533 15.395 28.025 1.00 17.45 451 LYS A N 1
ATOM 3186 C CA . LYS A 1 430 ? -5.194 15.765 28.486 1.00 17.12 451 LYS A CA 1
ATOM 3187 C C . LYS A 1 430 ? -4.106 14.895 27.879 1.00 22.14 451 LYS A C 1
ATOM 3188 O O . LYS A 1 430 ? -2.924 15.125 28.149 1.00 20.29 451 LYS A O 1
ATOM 3194 N N . THR A 1 431 ? -4.495 13.891 27.054 1.00 18.29 452 THR A N 1
ATOM 3195 C CA . THR A 1 431 ? -3.518 12.983 26.487 1.00 17.33 452 THR A CA 1
ATOM 3196 C C . THR A 1 431 ? -3.695 12.822 25.003 1.00 20.59 452 THR A C 1
ATOM 3197 O O . THR A 1 431 ? -4.751 13.134 24.467 1.00 21.15 452 THR A O 1
ATOM 3201 N N . ILE A 1 432 ? -2.648 12.311 24.349 1.00 16.91 453 ILE A N 1
ATOM 3202 C CA . ILE A 1 432 ? -2.585 12.099 22.899 1.00 16.18 453 ILE A CA 1
ATOM 3203 C C . ILE A 1 432 ? -2.422 10.640 22.541 1.00 23.70 453 ILE A C 1
ATOM 3204 O O . ILE A 1 432 ? -1.637 9.917 23.151 1.00 22.77 453 ILE A O 1
ATOM 3209 N N . ARG A 1 433 ? -3.112 10.266 21.473 1.00 24.69 454 ARG A N 1
ATOM 3210 C CA . ARG A 1 433 ? -3.019 9.038 20.692 1.00 24.35 454 ARG A CA 1
ATOM 3211 C C . ARG A 1 433 ? -3.231 9.442 19.230 1.00 26.91 454 ARG A C 1
ATOM 3212 O O . ARG A 1 433 ? -4.272 10.016 18.921 1.00 27.23 454 ARG A O 1
ATOM 3217 N N . TYR A 1 434 ? -2.232 9.234 18.357 1.00 22.11 455 TYR A N 1
ATOM 3218 C CA . TYR A 1 434 ? -2.383 9.537 16.925 1.00 22.65 455 TYR A CA 1
ATOM 3219 C C . TYR A 1 434 ? -2.198 8.284 16.064 1.00 29.36 455 TYR A C 1
ATOM 3220 O O . TYR A 1 434 ? -2.305 8.371 14.832 1.00 30.71 455 TYR A O 1
ATOM 3229 N N . TRP A 1 435 ? -1.913 7.139 16.712 1.00 28.55 456 TRP A N 1
ATOM 3230 C CA . TRP A 1 435 ? -1.590 5.837 16.108 1.00 43.26 456 TRP A CA 1
ATOM 3231 C C . TRP A 1 435 ? -2.647 4.774 16.439 1.00 52.31 456 TRP A C 1
ATOM 3232 O O . TRP A 1 435 ? -3.377 4.935 17.436 1.00 51.41 456 TRP A O 1
#

Foldseek 3Di:
DQQFDWKFLDPPPDPLRTFKGLHHADAKDKDKTWHFPVGFKMKWHAFPVGDIDMDIWGWAADDDAFQQDRIHITMTMDGDDPRGDHDDLVRSQDWMKGKDKWKKFFADPVDADPPNLLAQRVQWIKIKMKMKTDQFRDDVFTFGWIKIKMKIGTDFHLAQWWFKKKWFQFLAALLFFQFKKKWKAFAFPVGDGTQWIDGGDRDQKDKIKHAADAFVVHPDPGGFMWIWIWHQHAPRGIIIMIGGNNRCHDRPADCFAPVPHDFRGTTMMIMMTITDGPDDDPVSVSSVCSSVCSRNPVLSTFIWTATPPGDIFTFQHADGPVCNVVQCVVCVPPPQCDPPTPQAGPVGDHRMHIGSHPQFGFHHSRRNCQQQVCVVVCVVVSNPPPSVSSVDGDPVGTDDRD

Radius of gyration: 21.58 Å; Cα contacts (8 Å, |Δi|>4): 966; chains: 1; bounding box: 42×61×47 Å